Protein AF-0000000066013514 (afdb_homodimer)

Organism: Methanosarcina acetivorans (strain ATCC 35395 / DSM 2834 / JCM 12185 / C2A) (NCBI:txid188937)

Secondary structure (DSSP, 8-state):
--EEEEE-S-TT-HHHHHHHHHHHHTT-EEEEE-GGGEEEEE-SSS-S-SEEEEETTEEGGG-SEEEES-----SHHHHHHHHHHHHHHHHTT-EEES-HHHHHHHH-HHHHHHHHHHTT-----EEEESSHHHHHHHHHHHSEEEEE-TT--TTTT-EEEETTEEEESSSPPPSS-HHHHHHHHHHHHSSEEEEE----SSEEEEEEEETTEEEEEEEEEPPTT--S--GGGT-EEEE-PPPHHHHHHHHHHHHHHT-SEEEEEEE--GGGGS--TT-----TTSS-S-EEEEEESS--SHHHHHHH---HHHHHHHHHHHH-/--EEEEE-S-TT-HHHHHHHHHHHHTT-EEEEE-GGGEEEEE-SSSSS-SEEEEETTEEGGG-SEEEES-----SHHHHHHHHHHHHHHHHTT-EEES-HHHHHHHH-HHHHHHHHHHTT-----EEEESSHHHHHHHHHHHSEEEEE-TT--TTTT-EEEETTEEEESSSPPPSS-HHHHHHHHHHHHSSEEEEE----SSEEEEEEEETTEEEEEEEEEPPTT--S--GGGT-EEEE-PPPHHHHHHHHHHHHHHT-SEEEEEEE--GGGGS---------TTSS-S-EEEEEESS--SHHHHHHH---HHHHHHHHHHHH-

InterPro domains:
  IPR004666 Ribosomal bS6 modification enzyme RimK/Lysine biosynthesis enzyme LysX [TIGR00768] (4-319)
  IPR011761 ATP-grasp fold [PS50975] (113-321)
  IPR013651 ATP-grasp fold, RimK-type [PF08443] (106-271)
  IPR041107 RimK, preATP-grasp domain [PF18030] (3-103)
  IPR053432 Tetrahydromethanopterin:alpha-L-glutamate ligase [NF040720] (3-320)

Structure (mmCIF, N/CA/C/O backbone):
data_AF-0000000066013514-model_v1
#
loop_
_entity.id
_entity.type
_entity.pdbx_description
1 polymer 'Tetrahydromethanopterin:alpha-L-glutamate ligase'
#
loop_
_atom_site.group_PDB
_atom_site.id
_atom_site.type_symbol
_atom_site.label_atom_id
_atom_site.label_alt_id
_atom_site.label_comp_id
_atom_site.label_asym_id
_atom_site.label_entity_id
_atom_site.label_seq_id
_atom_site.pdbx_PDB_ins_code
_atom_site.Cartn_x
_atom_site.Cartn_y
_atom_site.Cartn_z
_atom_site.occupancy
_atom_site.B_iso_or_equiv
_atom_site.auth_seq_id
_atom_site.auth_comp_id
_atom_site.auth_asym_id
_atom_site.auth_atom_id
_atom_site.pdbx_PDB_model_num
ATOM 1 N N . MET A 1 1 ? -24.016 -14.484 20.375 1 89.31 1 MET A N 1
ATOM 2 C CA . MET A 1 1 ? -23.438 -15.109 19.203 1 89.31 1 MET A CA 1
ATOM 3 C C . MET A 1 1 ? -22.406 -14.188 18.547 1 89.31 1 MET A C 1
ATOM 5 O O . MET A 1 1 ? -22.609 -12.977 18.484 1 89.31 1 MET A O 1
ATOM 9 N N . LYS A 1 2 ? -21.312 -14.75 18.062 1 96.69 2 LYS A N 1
ATOM 10 C CA . LYS A 1 2 ? -20.234 -13.953 17.484 1 96.69 2 LYS A CA 1
ATOM 11 C C . LYS A 1 2 ? -20.641 -13.414 16.109 1 96.69 2 LYS A C 1
ATOM 13 O O . LYS A 1 2 ? -21.266 -14.125 15.32 1 96.69 2 LYS A O 1
ATOM 18 N N . LYS A 1 3 ? -20.391 -12.203 15.891 1 98.06 3 LYS A N 1
ATOM 19 C CA . LYS A 1 3 ? -20.734 -11.508 14.656 1 98.06 3 LYS A CA 1
ATOM 20 C C . LYS A 1 3 ? -19.609 -11.602 13.633 1 98.06 3 LYS A C 1
ATOM 22 O O . LYS A 1 3 ? -18.469 -11.203 13.906 1 98.06 3 LYS A O 1
ATOM 27 N N . ILE A 1 4 ? -19.922 -12.102 12.445 1 98.38 4 ILE A N 1
ATOM 28 C CA . ILE A 1 4 ? -18.922 -12.289 11.398 1 98.38 4 ILE A CA 1
ATOM 29 C C . ILE A 1 4 ? -19.312 -11.484 10.164 1 98.38 4 ILE A C 1
ATOM 31 O O . ILE A 1 4 ? -20.391 -11.688 9.594 1 98.38 4 ILE A O 1
ATOM 35 N N . GLY A 1 5 ? -18.453 -10.562 9.812 1 98.31 5 GLY A N 1
ATOM 36 C CA . GLY A 1 5 ? -18.656 -9.867 8.547 1 98.31 5 GLY A CA 1
ATOM 37 C C . GLY A 1 5 ? -18.047 -10.594 7.363 1 98.31 5 GLY A C 1
ATOM 38 O O . GLY A 1 5 ? -16.953 -11.141 7.465 1 98.31 5 GLY A O 1
ATOM 39 N N . ILE A 1 6 ? -18.75 -10.641 6.273 1 98.5 6 ILE A N 1
ATOM 40 C CA . ILE A 1 6 ? -18.25 -11.125 4.996 1 98.5 6 ILE A CA 1
ATOM 41 C C . ILE A 1 6 ? -18.188 -9.969 3.996 1 98.5 6 ILE A C 1
ATOM 43 O O . ILE A 1 6 ? -19.219 -9.492 3.527 1 98.5 6 ILE A O 1
ATOM 47 N N . ALA A 1 7 ? -16.984 -9.523 3.654 1 98.44 7 ALA A N 1
ATOM 48 C CA . ALA A 1 7 ? -16.812 -8.414 2.719 1 98.44 7 ALA A CA 1
ATOM 49 C C . ALA A 1 7 ? -16.922 -8.891 1.274 1 98.44 7 ALA A C 1
ATOM 51 O O . ALA A 1 7 ? -16.109 -9.688 0.812 1 98.44 7 ALA A O 1
ATOM 52 N N . ILE A 1 8 ? -17.891 -8.422 0.606 1 98.06 8 ILE A N 1
ATOM 53 C CA . ILE A 1 8 ? -18.156 -8.844 -0.765 1 98.06 8 ILE A CA 1
ATOM 54 C C . ILE A 1 8 ? -18.984 -7.781 -1.48 1 98.06 8 ILE A C 1
ATOM 56 O O . ILE A 1 8 ? -19.891 -7.176 -0.884 1 98.06 8 ILE A O 1
ATOM 60 N N . THR A 1 9 ? -18.656 -7.551 -2.768 1 96.69 9 THR A N 1
ATOM 61 C CA . THR A 1 9 ? -19.406 -6.559 -3.539 1 96.69 9 THR A CA 1
ATOM 62 C C . THR A 1 9 ? -20.641 -7.18 -4.176 1 96.69 9 THR A C 1
ATOM 64 O O . THR A 1 9 ? -21.688 -6.531 -4.285 1 96.69 9 THR A O 1
ATOM 67 N N . ASP A 1 10 ? -20.516 -8.477 -4.594 1 95.62 10 ASP A N 1
ATOM 68 C CA . ASP A 1 10 ? -21.625 -9.211 -5.195 1 95.62 10 ASP A CA 1
ATOM 69 C C . ASP A 1 10 ? -22.203 -10.227 -4.219 1 95.62 10 ASP A C 1
ATOM 71 O O . ASP A 1 10 ? -21.656 -11.32 -4.047 1 95.62 10 ASP A O 1
ATOM 75 N N . PRO A 1 11 ? -23.312 -9.898 -3.707 1 91.19 11 PRO A N 1
ATOM 76 C CA . PRO A 1 11 ? -23.891 -10.805 -2.705 1 91.19 11 PRO A CA 1
ATOM 77 C C . PRO A 1 11 ? -24.266 -12.172 -3.287 1 91.19 11 PRO A C 1
ATOM 79 O O . PRO A 1 11 ? -24.516 -13.117 -2.539 1 91.19 11 PRO A O 1
ATOM 82 N N . GLU A 1 12 ? -24.281 -12.273 -4.594 1 94.44 12 GLU A N 1
ATOM 83 C CA . GLU A 1 12 ? -24.656 -13.531 -5.234 1 94.44 12 GLU A CA 1
ATOM 84 C C . GLU A 1 12 ? -23.422 -14.391 -5.512 1 94.44 12 GLU A C 1
ATOM 86 O O . GLU A 1 12 ? -23.547 -15.5 -6.035 1 94.44 12 GLU A O 1
ATOM 91 N N . ASP A 1 13 ? -22.344 -13.938 -5.125 1 95.94 13 ASP A N 1
ATOM 92 C CA . ASP A 1 13 ? -21.109 -14.695 -5.27 1 95.94 13 ASP A CA 1
ATOM 93 C C . ASP A 1 13 ? -21.203 -16.047 -4.559 1 95.94 13 ASP A C 1
ATOM 95 O O . ASP A 1 13 ? -21.609 -16.109 -3.395 1 95.94 13 ASP A O 1
ATOM 99 N N . TRP A 1 14 ? -20.859 -17.094 -5.223 1 97.19 14 TRP A N 1
ATOM 100 C CA . TRP A 1 14 ? -21 -18.438 -4.688 1 97.19 14 TRP A CA 1
ATOM 101 C C . TRP A 1 14 ? -20.219 -18.594 -3.387 1 97.19 14 TRP A C 1
ATOM 103 O O . TRP A 1 14 ? -20.719 -19.172 -2.418 1 97.19 14 TRP A O 1
ATOM 113 N N . THR A 1 15 ? -19.016 -18.141 -3.373 1 97.81 15 THR A N 1
ATOM 114 C CA . THR A 1 15 ? -18.156 -18.281 -2.205 1 97.81 15 THR A CA 1
ATOM 115 C C . THR A 1 15 ? -18.719 -17.516 -1.014 1 97.81 15 THR A C 1
ATOM 117 O O . THR A 1 15 ? -18.719 -18.016 0.112 1 97.81 15 THR A O 1
ATOM 120 N N . ALA A 1 16 ? -19.203 -16.297 -1.266 1 97.69 16 ALA A N 1
ATOM 121 C CA . ALA A 1 16 ? -19.812 -15.516 -0.196 1 97.69 16 ALA A CA 1
ATOM 122 C C . ALA A 1 16 ? -21.016 -16.219 0.398 1 97.69 16 ALA A C 1
ATOM 124 O O . ALA A 1 16 ? -21.172 -16.297 1.62 1 97.69 16 ALA A O 1
ATOM 125 N N . ARG A 1 17 ? -21.828 -16.797 -0.454 1 98.06 17 ARG A N 1
ATOM 126 C CA . ARG A 1 17 ? -23 -17.531 0.009 1 98.06 17 ARG A CA 1
ATOM 127 C C . ARG A 1 17 ? -22.594 -18.766 0.805 1 98.06 17 ARG A C 1
ATOM 129 O O . ARG A 1 17 ? -23.219 -19.094 1.814 1 98.06 17 ARG A O 1
ATOM 136 N N . ALA A 1 18 ? -21.562 -19.422 0.293 1 98.62 18 ALA A N 1
ATOM 137 C CA . ALA A 1 18 ? -21.047 -20.594 1.008 1 98.62 18 ALA A CA 1
ATOM 138 C C . ALA A 1 18 ? -20.531 -20.203 2.391 1 98.62 18 ALA A C 1
ATOM 140 O O . ALA A 1 18 ? -20.766 -20.922 3.369 1 98.62 18 ALA A O 1
ATOM 141 N N . LEU A 1 19 ? -19.859 -19.094 2.521 1 98.69 19 LEU A N 1
ATOM 142 C CA . LEU A 1 19 ? -19.344 -18.609 3.797 1 98.69 19 LEU A CA 1
ATOM 143 C C . LEU A 1 19 ? -20.484 -18.281 4.758 1 98.69 19 LEU A C 1
ATOM 145 O O . LEU A 1 19 ? -20.406 -18.594 5.945 1 98.69 19 LEU A O 1
ATOM 149 N N . ILE A 1 20 ? -21.516 -17.641 4.246 1 98.12 20 ILE A N 1
ATOM 150 C CA . ILE A 1 20 ? -22.672 -17.281 5.059 1 98.12 20 ILE A CA 1
ATOM 151 C C . ILE A 1 20 ? -23.328 -18.547 5.625 1 98.12 20 ILE A C 1
ATOM 153 O O . ILE A 1 20 ? -23.578 -18.625 6.828 1 98.12 20 ILE A O 1
ATOM 157 N N . THR A 1 21 ? -23.547 -19.5 4.762 1 98.19 21 THR A N 1
ATOM 158 C CA . THR A 1 21 ? -24.188 -20.75 5.164 1 98.19 21 THR A CA 1
ATOM 159 C C . THR A 1 21 ? -23.328 -21.469 6.207 1 98.19 21 THR A C 1
ATOM 161 O O . THR A 1 21 ? -23.844 -21.891 7.246 1 98.19 21 THR A O 1
ATOM 164 N N . ALA A 1 22 ? -22.062 -21.578 5.898 1 98.5 22 ALA A N 1
ATOM 165 C CA . ALA A 1 22 ? -21.141 -22.25 6.82 1 98.5 22 ALA A CA 1
ATOM 166 C C . ALA A 1 22 ? -21.094 -21.531 8.164 1 98.5 22 ALA A C 1
ATOM 168 O O . ALA A 1 22 ? -21.016 -22.188 9.219 1 98.5 22 ALA A O 1
ATOM 169 N N . ALA A 1 23 ? -21.125 -20.203 8.141 1 98.31 23 ALA A N 1
ATOM 170 C CA . ALA A 1 23 ? -21.094 -19.422 9.375 1 98.31 23 ALA A CA 1
ATOM 171 C C . ALA A 1 23 ? -22.328 -19.719 10.234 1 98.31 23 ALA A C 1
ATOM 173 O O . ALA A 1 23 ? -22.203 -19.953 11.438 1 98.31 23 ALA A O 1
ATOM 174 N N . LYS A 1 24 ? -23.469 -19.766 9.625 1 98.06 24 LYS A N 1
ATOM 175 C CA . LYS A 1 24 ? -24.703 -20.078 10.336 1 98.06 24 LYS A CA 1
ATOM 176 C C . LYS A 1 24 ? -24.641 -21.484 10.938 1 98.06 24 LYS A C 1
ATOM 178 O O . LYS A 1 24 ? -25.016 -21.672 12.094 1 98.06 24 LYS A O 1
ATOM 183 N N . GLU A 1 25 ? -24.156 -22.359 10.188 1 97.69 25 GLU A N 1
ATOM 184 C CA . GLU A 1 25 ? -24.078 -23.75 10.625 1 97.69 25 GLU A CA 1
ATOM 185 C C . GLU A 1 25 ? -23.156 -23.891 11.836 1 97.69 25 GLU A C 1
ATOM 187 O O . GLU A 1 25 ? -23.359 -24.781 12.672 1 97.69 25 GLU A O 1
ATOM 192 N N . LYS A 1 26 ? -22.203 -23.047 11.945 1 96.94 26 LYS A N 1
ATOM 193 C CA . LYS A 1 26 ? -21.25 -23.109 13.047 1 96.94 26 LYS A CA 1
ATOM 194 C C . LYS A 1 26 ? -21.703 -22.25 14.227 1 96.94 26 LYS A C 1
ATOM 196 O O . LYS A 1 26 ? -20.984 -22.109 15.211 1 96.94 26 LYS A O 1
ATOM 201 N N . GLY A 1 27 ? -22.859 -21.562 14.07 1 96.62 27 GLY A N 1
ATOM 202 C CA . GLY A 1 27 ? -23.453 -20.828 15.172 1 96.62 27 GLY A CA 1
ATOM 203 C C . GLY A 1 27 ? -23.047 -19.359 15.203 1 96.62 27 GLY A C 1
ATOM 204 O O . GLY A 1 27 ? -23.219 -18.688 16.203 1 96.62 27 GLY A O 1
ATOM 205 N N . PHE A 1 28 ? -22.469 -18.875 14.125 1 98 28 PHE A N 1
ATOM 206 C CA . PHE A 1 28 ? -22.141 -17.453 14.031 1 98 28 PHE A CA 1
ATOM 207 C C . PHE A 1 28 ? -23.297 -16.656 13.445 1 98 28 PHE A C 1
ATOM 209 O O . PHE A 1 28 ? -24.281 -17.234 12.977 1 98 28 PHE A O 1
ATOM 216 N N . PHE A 1 29 ? -23.25 -15.383 13.562 1 97.56 29 PHE A N 1
ATOM 217 C CA . PHE A 1 29 ? -24.188 -14.453 12.953 1 97.56 29 PHE A CA 1
ATOM 218 C C . PHE A 1 29 ? -23.516 -13.664 11.836 1 97.56 29 PHE A C 1
ATOM 220 O O . PHE A 1 29 ? -22.875 -12.633 12.086 1 97.56 29 PHE A O 1
ATOM 227 N N . PRO A 1 30 ? -23.719 -14.094 10.586 1 97.31 30 PRO A N 1
ATOM 228 C CA . PRO A 1 30 ? -23 -13.461 9.477 1 97.31 30 PRO A CA 1
ATOM 229 C C . PRO A 1 30 ? -23.703 -12.203 8.969 1 97.31 30 PRO A C 1
ATOM 231 O O . PRO A 1 30 ? -24.938 -12.117 9.008 1 97.31 30 PRO A O 1
ATOM 234 N N . PHE A 1 31 ? -22.859 -11.234 8.523 1 95.75 31 PHE A N 1
ATOM 235 C CA . PHE A 1 31 ? -23.281 -10.016 7.84 1 95.75 31 PHE A CA 1
ATOM 236 C C . PHE A 1 31 ? -22.562 -9.875 6.5 1 95.75 31 PHE A C 1
ATOM 238 O O . PHE A 1 31 ? -21.359 -10.117 6.406 1 95.75 31 PHE A O 1
ATOM 245 N N . ILE A 1 32 ? -23.375 -9.586 5.512 1 96.12 32 ILE A N 1
ATOM 246 C CA . ILE A 1 32 ? -22.766 -9.219 4.246 1 96.12 32 ILE A CA 1
ATOM 247 C C . ILE A 1 32 ? -22.375 -7.738 4.277 1 96.12 32 ILE A C 1
ATOM 249 O O . ILE A 1 32 ? -23.188 -6.887 4.621 1 96.12 32 ILE A O 1
ATOM 253 N N . LEU A 1 33 ? -21.188 -7.477 3.904 1 96.88 33 LEU A N 1
ATOM 254 C CA . LEU A 1 33 ? -20.672 -6.109 3.955 1 96.88 33 LEU A CA 1
ATOM 255 C C . LEU A 1 33 ? -20.109 -5.688 2.6 1 96.88 33 LEU A C 1
ATOM 257 O O . LEU A 1 33 ? -19.297 -6.398 2.014 1 96.88 33 LEU A O 1
ATOM 261 N N . ASP A 1 34 ? -20.578 -4.625 2.098 1 97.44 34 ASP A N 1
ATOM 262 C CA . ASP A 1 34 ? -19.969 -3.947 0.964 1 97.44 34 ASP A CA 1
ATOM 263 C C . ASP A 1 34 ? -19.125 -2.76 1.427 1 97.44 34 ASP A C 1
ATOM 265 O O . ASP A 1 34 ? -19.672 -1.722 1.812 1 97.44 34 ASP A O 1
ATOM 269 N N . LEU A 1 35 ? -17.828 -2.904 1.37 1 98 35 LEU A N 1
ATOM 270 C CA . LEU A 1 35 ? -16.953 -1.876 1.913 1 98 35 LEU A CA 1
ATOM 271 C C . LEU A 1 35 ? -16.969 -0.625 1.04 1 98 35 LEU A C 1
ATOM 273 O O . LEU A 1 35 ? -16.484 0.429 1.448 1 98 35 LEU A O 1
ATOM 277 N N . ARG A 1 36 ? -17.641 -0.678 -0.13 1 97.38 36 ARG A N 1
ATOM 278 C CA . ARG A 1 36 ? -17.719 0.479 -1.016 1 97.38 36 ARG A CA 1
ATOM 279 C C . ARG A 1 36 ? -18.688 1.521 -0.461 1 97.38 36 ARG A C 1
ATOM 281 O O . ARG A 1 36 ? -18.703 2.666 -0.917 1 97.38 36 ARG A O 1
ATOM 288 N N . ILE A 1 37 ? -19.422 1.121 0.604 1 96.38 37 ILE A N 1
ATOM 289 C CA . ILE A 1 37 ? -20.328 2.096 1.202 1 96.38 37 ILE A CA 1
ATOM 290 C C . ILE A 1 37 ? -19.844 2.441 2.613 1 96.38 37 ILE A C 1
ATOM 292 O O . ILE A 1 37 ? -20.578 3.086 3.375 1 96.38 37 ILE A O 1
ATOM 296 N N . ALA A 1 38 ? -18.672 2.023 2.969 1 97.81 38 ALA A N 1
ATOM 297 C CA . ALA A 1 38 ? -18.156 2.299 4.301 1 97.81 38 ALA A CA 1
ATOM 298 C C . ALA A 1 38 ? -17.844 3.785 4.477 1 97.81 38 ALA A C 1
ATOM 300 O O . ALA A 1 38 ? -17.453 4.461 3.521 1 97.81 38 ALA A O 1
ATOM 301 N N . GLU A 1 39 ? -18.016 4.266 5.664 1 98 39 GLU A N 1
ATOM 302 C CA . GLU A 1 39 ? -17.703 5.617 6.121 1 98 39 GLU A CA 1
ATOM 303 C C . GLU A 1 39 ? -16.906 5.59 7.422 1 98 39 GLU A C 1
ATOM 305 O O . GLU A 1 39 ? -17.141 4.73 8.273 1 98 39 GLU A O 1
ATOM 310 N N . VAL A 1 40 ? -16.047 6.539 7.527 1 98.62 40 VAL A N 1
ATOM 311 C CA . VAL A 1 40 ? -15.258 6.629 8.75 1 98.62 40 VAL A CA 1
ATOM 312 C C . VAL A 1 40 ? -15.281 8.055 9.281 1 98.62 40 VAL A C 1
ATOM 314 O O . VAL A 1 40 ? -15.156 9.016 8.516 1 98.62 40 VAL A O 1
ATOM 317 N N . SER A 1 41 ? -15.477 8.203 10.516 1 97.44 41 SER A N 1
ATOM 318 C CA . SER A 1 41 ? -15.359 9.484 11.203 1 97.44 41 SER A CA 1
ATOM 319 C C . SER A 1 41 ? -14.211 9.461 12.211 1 97.44 41 SER A C 1
ATOM 321 O O . SER A 1 41 ? -14.016 8.477 12.922 1 97.44 41 SER A O 1
ATOM 323 N N . ILE A 1 42 ? -13.406 10.477 12.203 1 97.25 42 ILE A N 1
ATOM 324 C CA . ILE A 1 42 ? -12.281 10.641 13.117 1 97.25 42 ILE A CA 1
ATOM 325 C C . ILE A 1 42 ? -12.438 11.93 13.906 1 97.25 42 ILE A C 1
ATOM 327 O O . ILE A 1 42 ? -12.617 13.008 13.328 1 97.25 42 ILE A O 1
ATOM 331 N N . SER A 1 43 ? -12.367 11.812 15.203 1 93.44 43 SER A N 1
ATOM 332 C CA . SER A 1 43 ? -12.484 12.977 16.078 1 93.44 43 SER A CA 1
ATOM 333 C C . SER A 1 43 ? -11.547 12.859 17.281 1 93.44 43 SER A C 1
ATOM 335 O O . SER A 1 43 ? -11.422 11.789 17.875 1 93.44 43 SER A O 1
ATOM 337 N N . SER A 1 44 ? -10.883 13.969 17.5 1 85.44 44 SER A N 1
ATOM 338 C CA . SER A 1 44 ? -10.039 14 18.688 1 85.44 44 SER A CA 1
ATOM 339 C C . SER A 1 44 ? -10.742 14.695 19.844 1 85.44 44 SER A C 1
ATOM 341 O O . SER A 1 44 ? -10.18 14.812 20.938 1 85.44 44 SER A O 1
ATOM 343 N N . LYS A 1 45 ? -11.812 15.5 19.703 1 73.81 45 LYS A N 1
ATOM 344 C CA . LYS A 1 45 ? -12.523 16.281 20.719 1 73.81 45 LYS A CA 1
ATOM 345 C C . LYS A 1 45 ? -13.328 15.367 21.641 1 73.81 45 LYS A C 1
ATOM 347 O O . LYS A 1 45 ? -13.555 15.711 22.797 1 73.81 45 LYS A O 1
ATOM 352 N N . THR A 1 46 ? -13.977 14.617 20.906 1 61.53 46 THR A N 1
ATOM 353 C CA . THR A 1 46 ? -15.047 13.938 21.625 1 61.53 46 THR A CA 1
ATOM 354 C C . THR A 1 46 ? -14.492 12.742 22.406 1 61.53 46 THR A C 1
ATOM 356 O O . THR A 1 46 ? -13.32 12.391 22.266 1 61.53 46 THR A O 1
ATOM 359 N N . SER A 1 47 ? -15.406 11.57 22.359 1 60.75 47 SER A N 1
ATOM 360 C CA . SER A 1 47 ? -15.766 10.32 23.016 1 60.75 47 SER A CA 1
ATOM 361 C C . SER A 1 47 ? -14.867 9.172 22.562 1 60.75 47 SER A C 1
ATOM 363 O O . SER A 1 47 ? -14.188 9.273 21.547 1 60.75 47 SER A O 1
ATOM 365 N N . GLU A 1 48 ? -14.422 8.367 23.391 1 67.62 48 GLU A N 1
ATOM 366 C CA . GLU A 1 48 ? -14.016 6.984 23.141 1 67.62 48 GLU A CA 1
ATOM 367 C C . GLU A 1 48 ? -15.141 6.191 22.484 1 67.62 48 GLU A C 1
ATOM 369 O O . GLU A 1 48 ? -16.25 6.105 23.016 1 67.62 48 GLU A O 1
ATOM 374 N N . PRO A 1 49 ? -14.891 5.844 21.094 1 80.5 49 PRO A N 1
ATOM 375 C CA . PRO A 1 49 ? -13.578 5.785 20.438 1 80.5 49 PRO A CA 1
ATOM 376 C C . PRO A 1 49 ? -13.312 6.98 19.516 1 80.5 49 PRO A C 1
ATOM 378 O O . PRO A 1 49 ? -14.258 7.617 19.047 1 80.5 49 PRO A O 1
ATOM 381 N N . ALA A 1 50 ? -12.094 7.305 19.188 1 89.5 50 ALA A N 1
ATOM 382 C CA . ALA A 1 50 ? -11.648 8.414 18.359 1 89.5 50 ALA A CA 1
ATOM 383 C C . ALA A 1 50 ? -12.07 8.211 16.906 1 89.5 50 ALA A C 1
ATOM 385 O O . ALA A 1 50 ? -12.156 9.172 16.141 1 89.5 50 ALA A O 1
ATOM 386 N N . THR A 1 51 ? -12.359 6.93 16.578 1 94.69 51 THR A N 1
ATOM 387 C CA . THR A 1 51 ? -12.703 6.605 15.195 1 94.69 51 THR A CA 1
ATOM 388 C C . THR A 1 51 ? -13.93 5.695 15.141 1 94.69 51 THR A C 1
ATOM 390 O O . THR A 1 51 ? -14.023 4.734 15.906 1 94.69 51 THR A O 1
ATOM 393 N N . LEU A 1 52 ? -14.852 6.043 14.297 1 96.06 52 LEU A N 1
ATOM 394 C CA . LEU A 1 52 ? -16.031 5.227 14.062 1 96.06 52 LEU A CA 1
ATOM 395 C C . LEU A 1 52 ? -16.047 4.703 12.633 1 96.06 52 LEU A C 1
ATOM 397 O O . LEU A 1 52 ? -15.953 5.48 11.68 1 96.06 52 LEU A O 1
ATOM 401 N N . PHE A 1 53 ? -16.172 3.391 12.516 1 97.88 53 PHE A N 1
ATOM 402 C CA . PHE A 1 53 ? -16.266 2.715 11.227 1 97.88 53 PHE A CA 1
ATOM 403 C C . PHE A 1 53 ? -17.672 2.182 11 1 97.88 53 PHE A C 1
ATOM 405 O O . PHE A 1 53 ? -18.172 1.376 11.781 1 97.88 53 PHE A O 1
ATOM 412 N N . LYS A 1 54 ? -18.234 2.605 9.859 1 97.31 54 LYS A N 1
ATOM 413 C CA . LYS A 1 54 ? -19.578 2.123 9.57 1 97.31 54 LYS A CA 1
ATOM 414 C C . LYS A 1 54 ? -19.688 1.656 8.117 1 97.31 54 LYS A C 1
ATOM 416 O O . LYS A 1 54 ? -19.047 2.217 7.23 1 97.31 54 LYS A O 1
ATOM 421 N N . ALA A 1 55 ? -20.422 0.673 7.867 1 96.25 55 ALA A N 1
ATOM 422 C CA . ALA A 1 55 ? -20.953 0.276 6.566 1 96.25 55 ALA A CA 1
ATOM 423 C C . ALA A 1 55 ? -22.469 0.114 6.625 1 96.25 55 ALA A C 1
ATOM 425 O O . ALA A 1 55 ? -22.984 -0.881 7.148 1 96.25 55 ALA A O 1
ATOM 426 N N . GLY A 1 56 ? -23.109 1.083 6.074 1 91.75 56 GLY A N 1
ATOM 427 C CA . GLY A 1 56 ? -24.547 1.132 6.348 1 91.75 56 GLY A CA 1
ATOM 428 C C . GLY A 1 56 ? -24.859 1.312 7.816 1 91.75 56 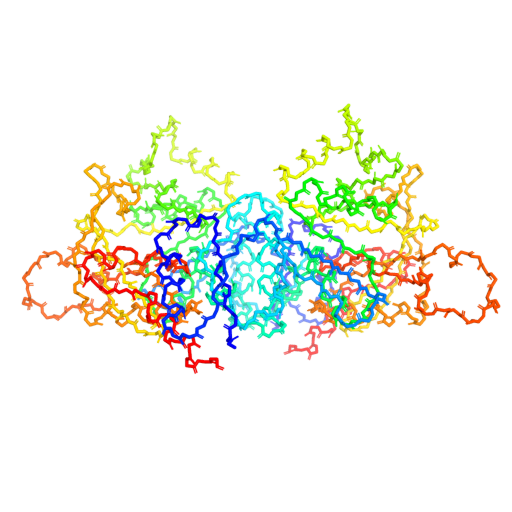GLY A C 1
ATOM 429 O O . GLY A 1 56 ? -24.375 2.244 8.461 1 91.75 56 GLY A O 1
ATOM 430 N N . GLU A 1 57 ? -25.609 0.381 8.336 1 91.44 57 GLU A N 1
ATOM 431 C CA . GLU A 1 57 ? -26.031 0.481 9.727 1 91.44 57 GLU A CA 1
ATOM 432 C C . GLU A 1 57 ? -25.125 -0.322 10.641 1 91.44 57 GLU A C 1
ATOM 434 O O . GLU A 1 57 ? -25.281 -0.3 11.867 1 91.44 57 GLU A O 1
ATOM 439 N N . ILE A 1 58 ? -24.156 -0.913 10.086 1 94.56 58 ILE A N 1
ATOM 440 C CA . ILE A 1 58 ? -23.312 -1.812 10.867 1 94.56 58 ILE A CA 1
ATOM 441 C C . ILE A 1 58 ? -22.062 -1.063 11.344 1 94.56 58 ILE A C 1
ATOM 443 O O . ILE A 1 58 ? -21.375 -0.428 10.555 1 94.56 58 ILE A O 1
ATOM 447 N N . LEU A 1 59 ? -21.875 -1.092 12.633 1 96.81 59 LEU A N 1
ATOM 448 C CA . LEU A 1 59 ? -20.594 -0.654 13.188 1 96.81 59 LEU A CA 1
ATOM 449 C C . LEU A 1 59 ? -19.531 -1.734 13.031 1 96.81 59 LEU A C 1
ATOM 451 O O . LEU A 1 59 ? -19.594 -2.775 13.688 1 96.81 59 LEU A O 1
ATOM 455 N N . LEU A 1 60 ? -18.562 -1.491 12.281 1 98.06 60 LEU A N 1
ATOM 456 C CA . LEU A 1 60 ? -17.609 -2.525 11.883 1 98.06 60 LEU A CA 1
ATOM 457 C C . LEU A 1 60 ? -16.75 -2.949 13.062 1 98.06 60 LEU A C 1
ATOM 459 O O . LEU A 1 60 ? -16.297 -4.094 13.125 1 98.06 60 LEU A O 1
ATOM 463 N N . SER A 1 61 ? -16.562 -2.037 14.008 1 96.69 61 SER A N 1
ATOM 464 C CA . SER A 1 61 ? -15.742 -2.338 15.18 1 96.69 61 SER A CA 1
ATOM 465 C C . SER A 1 61 ? -16.438 -3.334 16.094 1 96.69 61 SER A C 1
ATOM 467 O O . SER A 1 61 ? -15.82 -3.885 17.016 1 96.69 61 SER A O 1
ATOM 469 N N . ASP A 1 62 ? -17.75 -3.604 15.875 1 96.19 62 ASP A N 1
ATOM 470 C CA . ASP A 1 62 ? -18.516 -4.527 16.703 1 96.19 62 ASP A CA 1
ATOM 471 C C . ASP A 1 62 ? -18.359 -5.965 16.219 1 96.19 62 ASP A C 1
ATOM 473 O O . ASP A 1 62 ? -18.797 -6.902 16.875 1 96.19 62 ASP A O 1
ATOM 477 N N . LEU A 1 63 ? -17.734 -6.156 15.125 1 98.06 63 LEU A N 1
ATOM 478 C CA . LEU A 1 63 ? -17.547 -7.496 14.57 1 98.06 63 LEU A CA 1
ATOM 479 C C . LEU A 1 63 ? -16.484 -8.258 15.344 1 98.06 63 LEU A C 1
ATOM 481 O O . LEU A 1 63 ? -15.484 -7.676 15.773 1 98.06 63 LEU A O 1
ATOM 485 N N . ASP A 1 64 ? -16.766 -9.539 15.469 1 98.44 64 ASP A N 1
ATOM 486 C CA . ASP A 1 64 ? -15.734 -10.414 16.031 1 98.44 64 ASP A CA 1
ATOM 487 C C . ASP A 1 64 ? -14.688 -10.789 14.984 1 98.44 64 ASP A C 1
ATOM 489 O O . ASP A 1 64 ? -13.508 -10.945 15.305 1 98.44 64 ASP A O 1
ATOM 493 N N . ALA A 1 65 ? -15.148 -10.914 13.758 1 98.75 65 ALA A N 1
ATOM 494 C CA . ALA A 1 65 ? -14.258 -11.234 12.648 1 98.75 65 ALA A CA 1
ATOM 495 C C . ALA A 1 65 ? -14.82 -10.719 11.328 1 98.75 65 ALA A C 1
ATOM 497 O O . ALA A 1 65 ? -16.016 -10.461 11.211 1 98.75 65 ALA A O 1
ATOM 498 N N . LEU A 1 66 ? -13.961 -10.547 10.445 1 98.75 66 LEU A N 1
ATOM 499 C CA . LEU A 1 66 ? -14.281 -10.125 9.086 1 98.75 66 LEU A CA 1
ATOM 500 C C . LEU A 1 66 ? -13.547 -10.984 8.062 1 98.75 66 LEU A C 1
ATOM 502 O O . LEU A 1 66 ? -12.312 -11 8.031 1 98.75 66 LEU A O 1
ATOM 506 N N . ILE A 1 67 ? -14.227 -11.75 7.27 1 98.81 67 ILE A N 1
ATOM 507 C CA . ILE A 1 67 ? -13.656 -12.531 6.18 1 98.81 67 ILE A CA 1
ATOM 508 C C . ILE A 1 67 ? -13.703 -11.734 4.883 1 98.81 67 ILE A C 1
ATOM 510 O O . ILE A 1 67 ? -14.781 -11.297 4.457 1 98.81 67 ILE A O 1
ATOM 514 N N . VAL A 1 68 ? -12.602 -11.555 4.238 1 98.81 68 VAL A N 1
ATOM 515 C CA . VAL A 1 68 ? -12.523 -10.703 3.061 1 98.81 68 VAL A CA 1
ATOM 516 C C . VAL A 1 68 ? -12.609 -11.555 1.795 1 98.81 68 VAL A C 1
ATOM 518 O O . VAL A 1 68 ? -11.734 -12.391 1.542 1 98.81 68 VAL A O 1
ATOM 521 N N . ARG A 1 69 ? -13.586 -11.344 1.032 1 98.06 69 ARG A N 1
ATOM 522 C CA . ARG A 1 69 ? -13.789 -12 -0.257 1 98.06 69 ARG A CA 1
ATOM 523 C C . ARG A 1 69 ? -13.492 -11.039 -1.407 1 98.06 69 ARG A C 1
ATOM 525 O O . ARG A 1 69 ? -12.914 -11.438 -2.42 1 98.06 69 ARG A O 1
ATOM 532 N N . ASP A 1 70 ? -13.898 -9.875 -1.248 1 96.38 70 ASP A N 1
ATOM 533 C CA . ASP A 1 70 ? -13.766 -8.844 -2.27 1 96.38 70 ASP A CA 1
ATOM 534 C C . ASP A 1 70 ? -13.992 -7.449 -1.68 1 96.38 70 ASP A C 1
ATOM 536 O O . ASP A 1 70 ? -15.047 -7.184 -1.098 1 96.38 70 ASP A O 1
ATOM 540 N N . VAL A 1 71 ? -13.016 -6.547 -1.901 1 95.5 71 VAL A N 1
ATOM 541 C CA . VAL A 1 71 ? -13.164 -5.219 -1.312 1 95.5 71 VAL A CA 1
ATOM 542 C C . VAL A 1 71 ? -13.625 -4.23 -2.379 1 95.5 71 VAL A C 1
ATOM 544 O O . VAL A 1 71 ? -13.852 -3.055 -2.086 1 95.5 71 VAL A O 1
ATOM 547 N N . GLY A 1 72 ? -13.695 -4.715 -3.572 1 94.5 72 GLY A N 1
ATOM 548 C CA . GLY A 1 72 ? -14.172 -3.885 -4.664 1 94.5 72 GLY A CA 1
ATOM 549 C C . GLY A 1 72 ? -13.055 -3.229 -5.449 1 94.5 72 GLY A C 1
ATOM 550 O O . GLY A 1 72 ? -12.047 -2.811 -4.879 1 94.5 72 GLY A O 1
ATOM 551 N N . ALA A 1 73 ? -13.242 -3.072 -6.793 1 91.19 73 ALA A N 1
ATOM 552 C CA . ALA A 1 73 ? -12.328 -2.34 -7.668 1 91.19 73 ALA A CA 1
ATOM 553 C C . ALA A 1 73 ? -12.633 -0.843 -7.641 1 91.19 73 ALA A C 1
ATOM 555 O O . ALA A 1 73 ? -13.492 -0.39 -6.883 1 91.19 73 ALA A O 1
ATOM 556 N N . GLY A 1 74 ? -11.828 -0.053 -8.375 1 92.44 74 GLY A N 1
ATOM 557 C CA . GLY A 1 74 ? -12.055 1.382 -8.461 1 92.44 74 GLY A CA 1
ATOM 558 C C . GLY A 1 74 ? -10.773 2.189 -8.461 1 92.44 74 GLY A C 1
ATOM 559 O O . GLY A 1 74 ? -9.68 1.633 -8.617 1 92.44 74 GLY A O 1
ATOM 560 N N . ALA A 1 75 ? -11.031 3.49 -8.281 1 94.31 75 ALA A N 1
ATOM 561 C CA . ALA A 1 75 ? -9.883 4.398 -8.258 1 94.31 75 ALA A CA 1
ATOM 562 C C . ALA A 1 75 ? -8.984 4.121 -7.059 1 94.31 75 ALA A C 1
ATOM 564 O O . ALA A 1 75 ? -9.438 3.574 -6.047 1 94.31 75 ALA A O 1
ATOM 565 N N . PHE A 1 76 ? -7.84 4.457 -7.164 1 93.81 76 PHE A N 1
ATOM 566 C CA . PHE A 1 76 ? -6.77 4.066 -6.25 1 93.81 76 PHE A CA 1
ATOM 567 C C . PHE A 1 76 ? -7.105 4.477 -4.82 1 93.81 76 PHE A C 1
ATOM 569 O O . PHE A 1 76 ? -7.016 3.664 -3.9 1 93.81 76 PHE A O 1
ATOM 576 N N . GLU A 1 77 ? -7.508 5.695 -4.574 1 97.06 77 GLU A N 1
ATOM 577 C CA . GLU A 1 77 ? -7.734 6.164 -3.209 1 97.06 77 GLU A CA 1
ATOM 578 C C . GLU A 1 77 ? -8.891 5.418 -2.555 1 97.06 77 GLU A C 1
ATOM 580 O O . GLU A 1 77 ? -8.875 5.176 -1.347 1 97.06 77 GLU A O 1
ATOM 585 N N . GLY A 1 78 ? -9.906 5.09 -3.381 1 97.75 78 GLY A N 1
ATOM 586 C CA . GLY A 1 78 ? -11 4.305 -2.844 1 97.75 78 GLY A CA 1
ATOM 587 C C . GLY A 1 78 ? -10.57 2.932 -2.361 1 97.75 78 GLY A C 1
ATOM 588 O O . GLY A 1 78 ? -10.93 2.516 -1.258 1 97.75 78 GLY A O 1
ATOM 589 N N . VAL A 1 79 ? -9.812 2.258 -3.203 1 97.12 79 VAL A N 1
ATOM 590 C CA . VAL A 1 79 ? -9.328 0.929 -2.846 1 97.12 79 VAL A CA 1
ATOM 591 C C . VAL A 1 79 ? -8.406 1.024 -1.634 1 97.12 79 VAL A C 1
ATOM 593 O O . VAL A 1 79 ? -8.531 0.244 -0.687 1 97.12 79 VAL A O 1
ATOM 596 N N . SER A 1 80 ? -7.496 2.004 -1.68 1 97.44 80 SER A N 1
ATOM 597 C CA . SER A 1 80 ? -6.598 2.225 -0.553 1 97.44 80 SER A CA 1
ATOM 598 C C . SER A 1 80 ? -7.371 2.453 0.74 1 97.44 80 SER A C 1
ATOM 600 O O . SER A 1 80 ? -7.023 1.9 1.785 1 97.44 80 SER A O 1
ATOM 602 N N . PHE A 1 81 ? -8.406 3.215 0.655 1 98.56 81 PHE A N 1
ATOM 603 C CA . PHE A 1 81 ? -9.234 3.545 1.808 1 98.56 81 PHE A CA 1
ATOM 604 C C . PHE A 1 81 ? -9.859 2.287 2.4 1 98.56 81 PHE A C 1
ATOM 606 O O . PHE A 1 81 ? -9.836 2.092 3.619 1 98.56 81 PHE A O 1
ATOM 613 N N . ARG A 1 82 ? -10.352 1.434 1.661 1 98.62 82 ARG A N 1
ATOM 614 C CA . ARG A 1 82 ? -10.992 0.215 2.143 1 98.62 82 ARG A CA 1
ATOM 615 C C . ARG A 1 82 ? -9.977 -0.721 2.787 1 98.62 82 ARG A C 1
ATOM 617 O O . ARG A 1 82 ? -10.273 -1.386 3.781 1 98.62 82 ARG A O 1
ATOM 624 N N . PHE A 1 83 ? -8.766 -0.763 2.254 1 98.31 83 PHE A N 1
ATOM 625 C CA . PHE A 1 83 ? -7.715 -1.547 2.891 1 98.31 83 PHE A CA 1
ATOM 626 C C . PHE A 1 83 ? -7.273 -0.899 4.199 1 98.31 83 PHE A C 1
ATOM 628 O O . PHE A 1 83 ? -6.914 -1.594 5.148 1 98.31 83 PHE A O 1
ATOM 635 N N . ASP A 1 84 ? -7.25 0.438 4.219 1 98.62 84 ASP A N 1
ATOM 636 C CA . ASP A 1 84 ? -6.953 1.123 5.473 1 98.62 84 ASP A CA 1
ATOM 637 C C . ASP A 1 84 ? -7.965 0.756 6.555 1 98.62 84 ASP A C 1
ATOM 639 O O . ASP A 1 84 ? -7.59 0.496 7.699 1 98.62 84 ASP A O 1
ATOM 643 N N . ILE A 1 85 ? -9.242 0.714 6.195 1 98.69 85 ILE A N 1
ATOM 644 C CA . ILE A 1 85 ? -10.289 0.331 7.137 1 98.69 85 ILE A CA 1
ATOM 645 C C . ILE A 1 85 ? -9.992 -1.053 7.707 1 98.69 85 ILE A C 1
ATOM 647 O O . ILE A 1 85 ? -10.047 -1.256 8.922 1 98.69 85 ILE A O 1
ATOM 651 N N . LEU A 1 86 ? -9.633 -1.991 6.816 1 98.75 86 LEU A N 1
ATOM 652 C CA . LEU A 1 86 ? -9.328 -3.348 7.258 1 98.75 86 LEU A CA 1
ATOM 653 C C . LEU A 1 86 ? -8.156 -3.352 8.234 1 98.75 86 LEU A C 1
ATOM 655 O O . LEU A 1 86 ? -8.211 -4.008 9.273 1 98.75 86 LEU A O 1
ATOM 659 N N . ARG A 1 87 ? -7.117 -2.633 7.883 1 98.44 87 ARG A N 1
ATOM 660 C CA . ARG A 1 87 ? -5.93 -2.551 8.727 1 98.44 87 ARG A CA 1
ATOM 661 C C . ARG A 1 87 ? -6.266 -1.955 10.086 1 98.44 87 ARG A C 1
ATOM 663 O O . ARG A 1 87 ? -5.773 -2.424 11.117 1 98.44 87 ARG A O 1
ATOM 670 N N . GLU A 1 88 ? -7.051 -0.978 10.062 1 98.56 88 GLU A N 1
ATOM 671 C CA . GLU A 1 88 ? -7.406 -0.262 11.281 1 98.56 88 GLU A CA 1
ATOM 672 C C . GLU A 1 88 ? -8.344 -1.093 12.156 1 98.56 88 GLU A C 1
ATOM 674 O O . GLU A 1 88 ? -8.227 -1.084 13.383 1 98.56 88 GLU A O 1
ATOM 679 N N . LEU A 1 89 ? -9.266 -1.839 11.555 1 98.5 89 LEU A N 1
ATOM 680 C CA . LEU A 1 89 ? -10.109 -2.768 12.305 1 98.5 89 LEU A CA 1
ATOM 681 C C . LEU A 1 89 ? -9.266 -3.865 12.945 1 98.5 89 LEU A C 1
ATOM 683 O O . LEU A 1 89 ? -9.484 -4.215 14.109 1 98.5 89 LEU A O 1
ATOM 687 N N . GLU A 1 90 ? -8.344 -4.383 12.18 1 98.44 90 GLU A N 1
ATOM 688 C CA . GLU A 1 90 ? -7.438 -5.395 12.719 1 98.44 90 GLU A CA 1
ATOM 689 C C . GLU A 1 90 ? -6.664 -4.855 13.914 1 98.44 90 GLU A C 1
ATOM 691 O O . GLU A 1 90 ? -6.555 -5.527 14.945 1 98.44 90 GLU A O 1
ATOM 696 N N . ALA A 1 91 ? -6.133 -3.674 13.789 1 97.38 91 ALA A N 1
ATOM 697 C CA . ALA A 1 91 ? -5.402 -3.031 14.875 1 97.38 91 ALA A CA 1
ATOM 698 C C . ALA A 1 91 ? -6.305 -2.83 16.094 1 97.38 91 ALA A C 1
ATOM 700 O O . ALA A 1 91 ? -5.828 -2.816 17.234 1 97.38 91 ALA A O 1
ATOM 701 N N . GLY A 1 92 ? -7.598 -2.662 15.844 1 96.81 92 GLY A N 1
ATOM 702 C CA . GLY A 1 92 ? -8.562 -2.453 16.906 1 96.81 92 GLY A CA 1
ATOM 703 C C . GLY A 1 92 ? -9.055 -3.748 17.531 1 96.81 92 GLY A C 1
ATOM 704 O O . GLY A 1 92 ? -9.867 -3.727 18.453 1 96.81 92 GLY A O 1
ATOM 705 N N . GLY A 1 93 ? -8.641 -4.895 17 1 97.19 93 GLY A N 1
ATOM 706 C CA . GLY A 1 93 ? -8.953 -6.152 17.656 1 97.19 93 GLY A CA 1
ATOM 707 C C . GLY A 1 93 ? -9.875 -7.039 16.859 1 97.19 93 GLY A C 1
ATOM 708 O O . GLY A 1 93 ? -10.133 -8.188 17.234 1 97.19 93 GLY A O 1
ATOM 709 N N . VAL A 1 94 ? -10.406 -6.559 15.734 1 98.25 94 VAL A N 1
ATOM 710 C CA . VAL A 1 94 ? -11.227 -7.398 14.867 1 98.25 94 VAL A CA 1
ATOM 711 C C . VAL A 1 94 ? -10.344 -8.398 14.133 1 98.25 94 VAL A C 1
ATOM 713 O O . VAL A 1 94 ? -9.312 -8.031 13.562 1 98.25 94 VAL A O 1
ATOM 716 N N . THR A 1 95 ? -10.711 -9.664 14.156 1 98.5 95 THR A N 1
ATOM 717 C CA . THR A 1 95 ? -9.984 -10.648 13.359 1 98.5 95 THR A CA 1
ATOM 718 C C . THR A 1 95 ? -10.312 -10.484 11.875 1 98.5 95 THR A C 1
ATOM 720 O O . THR A 1 95 ? -11.461 -10.648 11.469 1 98.5 95 THR A O 1
ATOM 723 N N . VAL A 1 96 ? -9.359 -10.148 11.125 1 98.81 96 VAL A N 1
ATOM 724 C CA . VAL A 1 96 ? -9.555 -9.992 9.688 1 98.81 96 VAL A CA 1
ATOM 725 C C . VAL A 1 96 ? -8.891 -11.148 8.945 1 98.81 96 VAL A C 1
ATOM 727 O O . VAL A 1 96 ? -7.699 -11.406 9.117 1 98.81 96 VAL A O 1
ATOM 730 N N . MET A 1 97 ? -9.648 -11.867 8.086 1 98.62 97 MET A N 1
ATOM 731 C CA . MET A 1 97 ? -9.172 -13.078 7.43 1 98.62 97 MET A CA 1
ATOM 732 C C . MET A 1 97 ? -9.516 -13.07 5.945 1 98.62 97 MET A C 1
ATOM 734 O O . MET A 1 97 ? -10.695 -13.117 5.578 1 98.62 97 MET A O 1
ATOM 738 N N . ASN A 1 98 ? -8.477 -13.102 5.168 1 98.69 98 ASN A N 1
ATOM 739 C CA . ASN A 1 98 ? -7.047 -12.914 5.395 1 98.69 98 ASN A CA 1
ATOM 740 C C . ASN A 1 98 ? -6.727 -11.5 5.848 1 98.69 98 ASN A C 1
ATOM 742 O O . ASN A 1 98 ? -7.512 -10.57 5.609 1 98.69 98 ASN A O 1
ATOM 746 N N . SER A 1 99 ? -5.652 -11.367 6.527 1 98.5 99 SER A N 1
ATOM 747 C CA . SER A 1 99 ? -5.207 -10.031 6.926 1 98.5 99 SER A CA 1
ATOM 748 C C . SER A 1 99 ? -4.98 -9.141 5.711 1 98.5 99 SER A C 1
ATOM 750 O O . SER A 1 99 ? -4.684 -9.625 4.621 1 98.5 99 SER A O 1
ATOM 752 N N . PRO A 1 100 ? -5.191 -7.809 5.898 1 98.12 100 PRO A N 1
ATOM 753 C CA . PRO A 1 100 ? -4.902 -6.898 4.789 1 98.12 100 PRO A CA 1
ATOM 754 C C . PRO A 1 100 ? -3.48 -7.051 4.254 1 98.12 100 PRO A C 1
ATOM 756 O O . PRO A 1 100 ? -3.26 -6.969 3.043 1 98.12 100 PRO A O 1
ATOM 759 N N . GLU A 1 101 ? -2.531 -7.305 5.09 1 97.81 101 GLU A N 1
ATOM 760 C CA . GLU A 1 101 ? -1.15 -7.52 4.668 1 97.81 101 GLU A CA 1
ATOM 761 C C . GLU A 1 101 ? -1.028 -8.758 3.783 1 97.81 101 GLU A C 1
ATOM 763 O O . GLU A 1 101 ? -0.384 -8.711 2.732 1 97.81 101 GLU A O 1
ATOM 768 N N . ALA A 1 102 ? -1.661 -9.828 4.188 1 98.62 102 ALA A N 1
ATOM 769 C CA . ALA A 1 102 ? -1.614 -11.062 3.412 1 98.62 102 ALA A CA 1
ATOM 770 C C . ALA A 1 102 ? -2.244 -10.867 2.035 1 98.62 102 ALA A C 1
ATOM 772 O O . ALA A 1 102 ? -1.718 -11.352 1.032 1 98.62 102 ALA A O 1
ATOM 773 N N . ILE A 1 103 ? -3.363 -10.18 2.045 1 98.5 103 ILE A N 1
ATOM 774 C CA . ILE A 1 103 ? -4.059 -9.938 0.784 1 98.5 103 ILE A CA 1
ATOM 775 C C . ILE A 1 103 ? -3.182 -9.086 -0.129 1 98.5 103 ILE A C 1
ATOM 777 O O . ILE A 1 103 ? -3.07 -9.359 -1.326 1 98.5 103 ILE A O 1
ATOM 781 N N . GLN A 1 104 ? -2.547 -8.109 0.422 1 97.5 104 GLN A N 1
ATOM 782 C CA . GLN A 1 104 ? -1.666 -7.246 -0.354 1 97.5 104 GLN A CA 1
ATOM 783 C C . GLN A 1 104 ? -0.449 -8.016 -0.863 1 97.5 104 GLN A C 1
ATOM 785 O O . GLN A 1 104 ? -0.043 -7.848 -2.016 1 97.5 104 GLN A O 1
ATOM 790 N N . ASN A 1 105 ? 0.128 -8.805 -0.013 1 98.38 105 ASN A N 1
ATOM 791 C CA . ASN A 1 105 ? 1.251 -9.641 -0.432 1 98.38 105 ASN A CA 1
ATOM 792 C C . ASN A 1 105 ? 0.872 -10.547 -1.6 1 98.38 105 ASN A C 1
ATOM 794 O O . ASN A 1 105 ? 1.626 -10.664 -2.566 1 98.38 105 ASN A O 1
ATOM 798 N N . ALA A 1 106 ? -0.294 -11.102 -1.506 1 98.38 106 ALA A N 1
ATOM 799 C CA . ALA A 1 106 ? -0.757 -12.023 -2.543 1 98.38 106 ALA A CA 1
ATOM 800 C C . ALA A 1 106 ? -1.067 -11.273 -3.838 1 98.38 106 ALA A C 1
ATOM 802 O O . ALA A 1 106 ? -0.77 -11.766 -4.93 1 98.38 106 ALA A O 1
ATOM 803 N N . ALA A 1 107 ? -1.624 -10.094 -3.713 1 97 107 ALA A N 1
ATOM 804 C CA . ALA A 1 107 ? -2.045 -9.32 -4.875 1 97 107 ALA A CA 1
ATOM 805 C C . ALA A 1 107 ? -0.839 -8.805 -5.656 1 97 107 ALA A C 1
ATOM 807 O O . ALA A 1 107 ? -0.922 -8.586 -6.867 1 97 107 ALA A O 1
ATOM 808 N N . ASN A 1 108 ? 0.243 -8.594 -5.027 1 98.25 108 ASN A N 1
ATOM 809 C CA . ASN A 1 108 ? 1.489 -8.102 -5.602 1 98.25 108 ASN A CA 1
ATOM 810 C C . ASN A 1 108 ? 2.369 -9.242 -6.098 1 98.25 108 ASN A C 1
ATOM 812 O O . ASN A 1 108 ? 3.172 -9.789 -5.34 1 98.25 108 ASN A O 1
ATOM 816 N N . LYS A 1 109 ? 2.254 -9.547 -7.43 1 98.19 109 LYS A N 1
ATOM 817 C CA . LYS A 1 109 ? 2.912 -10.719 -7.996 1 98.19 109 LYS A CA 1
ATOM 818 C C . LYS A 1 109 ? 4.426 -10.633 -7.828 1 98.19 109 LYS A C 1
ATOM 820 O O . LYS A 1 109 ? 5.086 -11.641 -7.562 1 98.19 109 LYS A O 1
ATOM 825 N N . TYR A 1 110 ? 4.965 -9.469 -7.941 1 98.44 110 TYR A N 1
ATOM 826 C CA . TYR A 1 110 ? 6.402 -9.297 -7.762 1 98.44 110 TYR A CA 1
ATOM 827 C C . TYR A 1 110 ? 6.812 -9.609 -6.328 1 98.44 110 TYR A C 1
ATOM 829 O O . TYR A 1 110 ? 7.707 -10.43 -6.094 1 98.44 110 TYR A O 1
ATOM 837 N N . HIS A 1 111 ? 6.156 -8.984 -5.406 1 98.69 111 HIS A N 1
ATOM 838 C CA . HIS A 1 111 ? 6.527 -9.172 -4.008 1 98.69 111 HIS A CA 1
ATOM 839 C C . HIS A 1 111 ? 6.27 -10.602 -3.553 1 98.69 111 HIS A C 1
ATOM 841 O O . HIS A 1 111 ? 7.039 -11.156 -2.766 1 98.69 111 HIS A O 1
ATOM 847 N N . ALA A 1 112 ? 5.184 -11.18 -4.039 1 98.62 112 ALA A N 1
ATOM 848 C CA . ALA A 1 112 ? 4.918 -12.586 -3.732 1 98.62 112 ALA A CA 1
ATOM 849 C C . ALA A 1 112 ? 6.062 -13.477 -4.207 1 98.62 112 ALA A C 1
ATOM 851 O O . ALA A 1 112 ? 6.492 -14.383 -3.49 1 98.62 112 ALA A O 1
ATOM 852 N N . SER A 1 113 ? 6.547 -13.234 -5.449 1 98.19 113 SER A N 1
ATOM 853 C CA . SER A 1 113 ? 7.684 -14 -5.953 1 98.19 113 SER A CA 1
ATOM 854 C C . SER A 1 113 ? 8.891 -13.875 -5.027 1 98.19 113 SER A C 1
ATOM 856 O O . SER A 1 113 ? 9.586 -14.859 -4.77 1 98.19 113 SER A O 1
ATOM 858 N N . TYR A 1 114 ? 9.117 -12.68 -4.531 1 98.12 114 TYR A N 1
ATOM 859 C CA . TYR A 1 114 ? 10.195 -12.438 -3.578 1 98.12 114 TYR A CA 1
ATOM 860 C C . TYR A 1 114 ? 10 -13.266 -2.311 1 98.12 114 TYR A C 1
ATOM 862 O O . TYR A 1 114 ? 10.914 -13.953 -1.859 1 98.12 114 TYR A O 1
ATOM 870 N N . LEU A 1 115 ? 8.82 -13.219 -1.717 1 98.44 115 LEU A N 1
ATOM 871 C CA . LEU A 1 115 ? 8.531 -13.93 -0.477 1 98.44 115 LEU A CA 1
ATOM 872 C C . LEU A 1 115 ? 8.703 -15.43 -0.661 1 98.44 115 LEU A C 1
ATOM 874 O O . LEU A 1 115 ? 9.266 -16.109 0.207 1 98.44 115 LEU A O 1
ATOM 878 N N . LEU A 1 116 ? 8.203 -15.914 -1.766 1 98.12 116 LEU A N 1
ATOM 879 C CA . LEU A 1 116 ? 8.281 -17.344 -2.051 1 98.12 116 LEU A CA 1
ATOM 880 C C . LEU A 1 116 ? 9.734 -17.781 -2.219 1 98.12 116 LEU A C 1
ATOM 882 O O . LEU A 1 116 ? 10.156 -18.781 -1.627 1 98.12 116 LEU A O 1
ATOM 886 N N . ALA A 1 117 ? 10.484 -17.062 -2.988 1 97.06 117 ALA A N 1
ATOM 887 C CA . ALA A 1 117 ? 11.891 -17.391 -3.201 1 97.06 117 ALA A CA 1
ATOM 888 C C . ALA A 1 117 ? 12.672 -17.328 -1.892 1 97.06 117 ALA A C 1
ATOM 890 O O . ALA A 1 117 ? 13.508 -18.203 -1.618 1 97.06 117 ALA A O 1
ATOM 891 N N . ARG A 1 118 ? 12.406 -16.328 -1.127 1 95.5 118 ARG A N 1
ATOM 892 C CA . ARG A 1 118 ? 13.07 -16.172 0.164 1 95.5 118 ARG A CA 1
ATOM 893 C C . ARG A 1 118 ? 12.805 -17.375 1.066 1 95.5 118 ARG A C 1
ATOM 895 O O . ARG A 1 118 ? 13.664 -17.766 1.861 1 95.5 118 ARG A O 1
ATOM 902 N N . ALA A 1 119 ? 11.656 -17.953 0.922 1 96 119 ALA A N 1
ATOM 903 C CA . ALA A 1 119 ? 11.273 -19.125 1.724 1 96 119 ALA A CA 1
ATOM 904 C C . ALA A 1 119 ? 11.836 -20.406 1.132 1 96 119 ALA A C 1
ATOM 906 O O . ALA A 1 119 ? 11.547 -21.5 1.62 1 96 119 ALA A O 1
ATOM 907 N N . GLY A 1 120 ? 12.578 -20.328 0.025 1 94.62 120 GLY A N 1
ATOM 908 C CA . GLY A 1 120 ? 13.188 -21.484 -0.603 1 94.62 120 GLY A CA 1
ATOM 909 C C . GLY A 1 120 ? 12.242 -22.234 -1.519 1 94.62 120 GLY A C 1
ATOM 910 O O . GLY A 1 120 ? 12.461 -23.406 -1.816 1 94.62 120 GLY A O 1
ATOM 911 N N . LEU A 1 121 ? 11.195 -21.641 -1.896 1 96.94 121 LEU A N 1
ATOM 912 C CA . LEU A 1 121 ? 10.195 -22.297 -2.729 1 96.94 121 LEU A CA 1
ATOM 913 C C . LEU A 1 121 ? 10.484 -22.078 -4.211 1 96.94 121 LEU A C 1
ATOM 915 O O . LEU A 1 121 ? 11.07 -21.062 -4.582 1 96.94 121 LEU A O 1
ATOM 919 N N . PRO A 1 122 ? 10.094 -22.984 -5.055 1 95.81 122 PRO A N 1
ATOM 920 C CA . PRO A 1 122 ? 10.383 -22.875 -6.488 1 95.81 122 PRO A CA 1
ATOM 921 C C . PRO A 1 122 ? 9.484 -21.859 -7.195 1 95.81 122 PRO A C 1
ATOM 923 O O . PRO A 1 122 ? 8.258 -22.016 -7.195 1 95.81 122 PRO A O 1
ATOM 926 N N . VAL A 1 123 ? 10.062 -20.875 -7.816 1 96.69 123 VAL A N 1
ATOM 927 C CA . VAL A 1 123 ? 9.375 -19.875 -8.633 1 96.69 123 VAL A CA 1
ATOM 928 C C . VAL A 1 123 ? 10.086 -19.719 -9.977 1 96.69 123 VAL A C 1
ATOM 930 O O . VAL A 1 123 ? 11.266 -20.062 -10.102 1 96.69 123 VAL A O 1
ATOM 933 N N . PRO A 1 124 ? 9.422 -19.266 -11.016 1 96.06 124 PRO A N 1
ATOM 934 C CA . PRO A 1 124 ? 10.141 -18.969 -12.258 1 96.06 124 PRO A CA 1
ATOM 935 C C . PRO A 1 124 ? 11.234 -17.922 -12.062 1 96.06 124 PRO A C 1
ATOM 937 O O . PRO A 1 124 ? 11.094 -17.031 -11.227 1 96.06 124 PRO A O 1
ATOM 940 N N . GLU A 1 125 ? 12.289 -18.078 -12.875 1 96.25 125 GLU A N 1
ATOM 941 C CA . GLU A 1 125 ? 13.266 -16.984 -12.898 1 96.25 125 GLU A CA 1
ATOM 942 C C . GLU A 1 125 ? 12.594 -15.656 -13.234 1 96.25 125 GLU A C 1
ATOM 944 O O . GLU A 1 125 ? 11.82 -15.562 -14.188 1 96.25 125 GLU A O 1
ATOM 949 N N . THR A 1 126 ? 12.891 -14.664 -12.43 1 97.81 126 THR A N 1
ATOM 950 C CA . THR A 1 126 ? 12.148 -13.406 -12.5 1 97.81 126 THR A CA 1
ATOM 951 C C . THR A 1 126 ? 13.109 -12.219 -12.508 1 97.81 126 THR A C 1
ATOM 953 O O . THR A 1 126 ? 14.102 -12.211 -11.789 1 97.81 126 THR A O 1
ATOM 956 N N . VAL A 1 127 ? 12.828 -11.266 -13.352 1 98.25 127 VAL A N 1
ATOM 957 C CA . VAL A 1 127 ? 13.523 -9.977 -13.367 1 98.25 127 VAL A CA 1
ATOM 958 C C . VAL A 1 127 ? 12.508 -8.844 -13.391 1 98.25 127 VAL A C 1
ATOM 960 O O . VAL A 1 127 ? 11.555 -8.859 -14.18 1 98.25 127 VAL A O 1
ATOM 963 N N . ALA A 1 128 ? 12.664 -7.898 -12.492 1 98.75 128 ALA A N 1
ATOM 964 C CA . ALA A 1 128 ? 11.867 -6.676 -12.461 1 98.75 128 ALA A CA 1
ATOM 965 C C . ALA A 1 128 ? 12.719 -5.449 -12.766 1 98.75 128 ALA A C 1
ATOM 967 O O . ALA A 1 128 ? 13.766 -5.246 -12.148 1 98.75 128 ALA A O 1
ATOM 968 N N . VAL A 1 129 ? 12.258 -4.648 -13.742 1 98.69 129 VAL A N 1
ATOM 969 C CA . VAL A 1 129 ? 13.109 -3.57 -14.234 1 98.69 129 VAL A CA 1
ATOM 970 C C . VAL A 1 129 ? 12.266 -2.33 -14.516 1 98.69 129 VAL A C 1
ATOM 972 O O . VAL A 1 129 ? 11.031 -2.396 -14.516 1 98.69 129 VAL A O 1
ATOM 975 N N . GLN A 1 130 ? 12.969 -1.198 -14.82 1 98.38 130 GLN A N 1
ATOM 976 C CA . GLN A 1 130 ? 12.289 0.071 -15.062 1 98.38 130 GLN A CA 1
ATOM 977 C C . GLN A 1 130 ? 12.852 0.765 -16.297 1 98.38 130 GLN A C 1
ATOM 979 O O . GLN A 1 130 ? 12.734 1.983 -16.438 1 98.38 130 GLN A O 1
ATOM 984 N N . SER A 1 131 ? 13.5 0.017 -17.172 1 97.75 131 SER A N 1
ATOM 985 C CA . SER A 1 131 ? 13.992 0.543 -18.438 1 97.75 131 SER A CA 1
ATOM 986 C C . SER A 1 131 ? 13.82 -0.475 -19.562 1 97.75 131 SER A C 1
ATOM 988 O O . SER A 1 131 ? 13.805 -1.683 -19.312 1 97.75 131 SER A O 1
ATOM 990 N N . VAL A 1 132 ? 13.711 0.065 -20.719 1 97.62 132 VAL A N 1
ATOM 991 C CA . VAL A 1 132 ? 13.516 -0.787 -21.891 1 97.62 132 VAL A CA 1
ATOM 992 C C . VAL A 1 132 ? 14.773 -1.617 -22.141 1 97.62 132 VAL A C 1
ATOM 994 O O . VAL A 1 132 ? 14.688 -2.803 -22.469 1 97.62 132 VAL A O 1
ATOM 997 N N . GLU A 1 133 ? 15.914 -1.034 -21.969 1 97.44 133 GLU A N 1
ATOM 998 C CA . GLU A 1 133 ? 17.172 -1.735 -22.188 1 97.44 133 GLU A CA 1
ATOM 999 C C . GLU A 1 133 ? 17.297 -2.951 -21.266 1 97.44 133 GLU A C 1
ATOM 1001 O O . GLU A 1 133 ? 17.641 -4.043 -21.719 1 97.44 133 GLU A O 1
ATOM 1006 N N . ALA A 1 134 ? 16.984 -2.719 -20.047 1 97.56 134 ALA A N 1
ATOM 1007 C CA . ALA A 1 134 ? 17.047 -3.811 -19.078 1 97.56 134 ALA A CA 1
ATOM 1008 C C . ALA A 1 134 ? 16 -4.883 -19.391 1 97.56 134 ALA A C 1
ATOM 1010 O O . ALA A 1 134 ? 16.266 -6.078 -19.234 1 97.56 134 ALA A O 1
ATOM 1011 N N . ALA A 1 135 ? 14.859 -4.465 -19.844 1 97.94 135 ALA A N 1
ATOM 1012 C CA . ALA A 1 135 ? 13.797 -5.402 -20.188 1 97.94 135 ALA A CA 1
ATOM 1013 C C . ALA A 1 135 ? 14.219 -6.285 -21.359 1 97.94 135 ALA A C 1
ATOM 1015 O O . ALA A 1 135 ? 13.992 -7.5 -21.344 1 97.94 135 ALA A O 1
ATOM 1016 N N . LEU A 1 136 ? 14.789 -5.637 -22.328 1 97.5 136 LEU A N 1
ATOM 1017 C CA . LEU A 1 136 ? 15.25 -6.371 -23.5 1 97.5 136 LEU A CA 1
ATOM 1018 C C . LEU A 1 136 ? 16.328 -7.379 -23.125 1 97.5 136 LEU A C 1
ATOM 1020 O O . LEU A 1 136 ? 16.328 -8.516 -23.609 1 97.5 136 LEU A O 1
ATOM 1024 N N . ARG A 1 137 ? 17.203 -7 -22.281 1 97.12 137 ARG A N 1
ATOM 1025 C CA . ARG A 1 137 ? 18.25 -7.902 -21.797 1 97.12 137 ARG A CA 1
ATOM 1026 C C . ARG A 1 137 ? 17.641 -9.102 -21.062 1 97.12 137 ARG A C 1
ATOM 1028 O O . ARG A 1 137 ? 18.062 -10.242 -21.297 1 97.12 137 ARG A O 1
ATOM 1035 N N . ALA A 1 138 ? 16.703 -8.852 -20.234 1 96.88 138 ALA A N 1
ATOM 1036 C CA . ALA A 1 138 ? 16.047 -9.922 -19.484 1 96.88 138 ALA A CA 1
ATOM 1037 C C . ALA A 1 138 ? 15.328 -10.891 -20.422 1 96.88 138 ALA A C 1
ATOM 1039 O O . ALA A 1 138 ? 15.484 -12.102 -20.297 1 96.88 138 ALA A O 1
ATOM 1040 N N . ALA A 1 139 ? 14.508 -10.305 -21.297 1 96.88 139 ALA A N 1
ATOM 1041 C CA . ALA A 1 139 ? 13.75 -11.125 -22.234 1 96.88 139 ALA A CA 1
ATOM 1042 C C . ALA A 1 139 ? 14.68 -11.984 -23.094 1 96.88 139 ALA A C 1
ATOM 1044 O O . ALA A 1 139 ? 14.422 -13.172 -23.297 1 96.88 139 ALA A O 1
ATOM 1045 N N . SER A 1 140 ? 15.703 -11.359 -2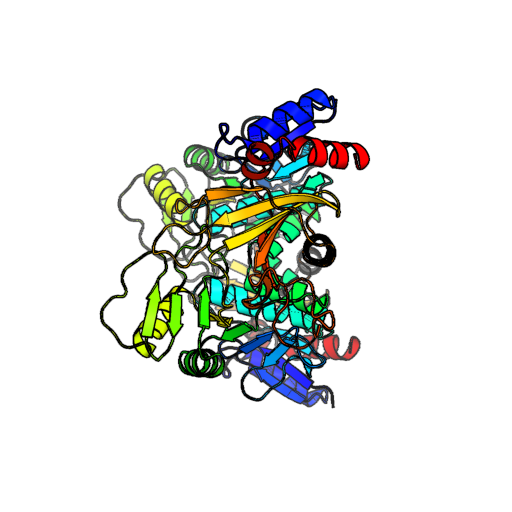3.594 1 95.88 140 SER A N 1
ATOM 1046 C CA . SER A 1 140 ? 16.688 -12.078 -24.391 1 95.88 140 SER A CA 1
ATOM 1047 C C . SER A 1 140 ? 17.375 -13.172 -23.578 1 95.88 140 SER A C 1
ATOM 1049 O O . SER A 1 140 ? 17.609 -14.273 -24.094 1 95.88 140 SER A O 1
ATOM 1051 N N . GLY A 1 141 ? 17.688 -12.875 -22.391 1 95.69 141 GLY A N 1
ATOM 1052 C CA . GLY A 1 141 ? 18.312 -13.852 -21.516 1 95.69 141 GLY A CA 1
ATOM 1053 C C . GLY A 1 141 ? 17.453 -15.07 -21.266 1 95.69 141 GLY A C 1
ATOM 1054 O O . GLY A 1 141 ? 17.953 -16.188 -21.219 1 95.69 141 GLY A O 1
ATOM 1055 N N . PHE A 1 142 ? 16.188 -14.891 -21.125 1 95.75 142 PHE A N 1
ATOM 1056 C CA . PHE A 1 142 ? 15.258 -15.992 -20.891 1 95.75 142 PHE A CA 1
ATOM 1057 C C . PHE A 1 142 ? 14.992 -16.75 -22.188 1 95.75 142 PHE A C 1
ATOM 1059 O O . PHE A 1 142 ? 14.688 -17.953 -22.156 1 95.75 142 PHE A O 1
ATOM 1066 N N . GLY A 1 143 ? 15.062 -16.078 -23.297 1 95.94 143 GLY A N 1
ATOM 1067 C CA . GLY A 1 143 ? 14.75 -16.672 -24.594 1 95.94 143 GLY A CA 1
ATOM 1068 C C . GLY A 1 143 ? 13.258 -16.766 -24.859 1 95.94 143 GLY A C 1
ATOM 1069 O O . GLY A 1 143 ? 12.805 -16.484 -25.969 1 95.94 143 GLY A O 1
ATOM 1070 N N . ASP A 1 144 ? 12.477 -17.188 -23.984 1 96.94 144 ASP A N 1
ATOM 1071 C CA . ASP A 1 144 ? 11.016 -17.219 -23.922 1 96.94 144 ASP A CA 1
ATOM 1072 C C . ASP A 1 144 ? 10.516 -16.656 -22.594 1 96.94 144 ASP A C 1
ATOM 1074 O O . ASP A 1 144 ? 10.695 -17.266 -21.531 1 96.94 144 ASP A O 1
ATOM 1078 N N . ALA A 1 145 ? 9.953 -15.445 -22.734 1 97.56 145 ALA A N 1
ATOM 1079 C CA . ALA A 1 145 ? 9.641 -14.695 -21.516 1 97.56 145 ALA A CA 1
ATOM 1080 C C . ALA A 1 145 ? 8.18 -14.258 -21.5 1 97.56 145 ALA A C 1
ATOM 1082 O O . ALA A 1 145 ? 7.551 -14.125 -22.562 1 97.56 145 ALA A O 1
ATOM 1083 N N . VAL A 1 146 ? 7.66 -14.062 -20.328 1 97.19 146 VAL A N 1
ATOM 1084 C CA . VAL A 1 146 ? 6.328 -13.5 -20.156 1 97.19 146 VAL A CA 1
ATOM 1085 C C . VAL A 1 146 ? 6.414 -12.219 -19.328 1 97.19 146 VAL A C 1
ATOM 1087 O O . VAL A 1 146 ? 7.184 -12.148 -18.359 1 97.19 146 VAL A O 1
ATOM 1090 N N . ILE A 1 147 ? 5.754 -11.203 -19.75 1 97.56 147 ILE A N 1
ATOM 1091 C CA . ILE A 1 147 ? 5.609 -9.945 -19.031 1 97.56 147 ILE A CA 1
ATOM 1092 C C . ILE A 1 147 ? 4.184 -9.812 -18.484 1 97.56 147 ILE A C 1
ATOM 1094 O O . ILE A 1 147 ? 3.219 -9.883 -19.25 1 97.56 147 ILE A O 1
ATOM 1098 N N . LYS A 1 148 ? 4.105 -9.672 -17.172 1 96.5 148 LYS A N 1
ATOM 1099 C CA . LYS A 1 148 ? 2.803 -9.633 -16.516 1 96.5 148 LYS A CA 1
ATOM 1100 C C . LYS A 1 148 ? 2.635 -8.352 -15.703 1 96.5 148 LYS A C 1
ATOM 1102 O O . LYS A 1 148 ? 3.598 -7.844 -15.125 1 96.5 148 LYS A O 1
ATOM 1107 N N . PRO A 1 149 ? 1.346 -7.824 -15.727 1 96.06 149 PRO A N 1
ATOM 1108 C CA . PRO A 1 149 ? 1.111 -6.793 -14.711 1 96.06 149 PRO A CA 1
ATOM 1109 C C . PRO A 1 149 ? 1.287 -7.316 -13.289 1 96.06 149 PRO A C 1
ATOM 1111 O O . PRO A 1 149 ? 0.931 -8.461 -13 1 96.06 149 PRO A O 1
ATOM 1114 N N . VAL A 1 150 ? 1.774 -6.488 -12.398 1 97.19 150 VAL A N 1
ATOM 1115 C CA . VAL A 1 150 ? 2.002 -6.867 -11.008 1 97.19 150 VAL A CA 1
ATOM 1116 C C . VAL A 1 150 ? 0.664 -7.047 -10.297 1 97.19 150 VAL A C 1
ATOM 1118 O O . VAL A 1 150 ? 0.479 -8.008 -9.539 1 97.19 150 VAL A O 1
ATOM 1121 N N . PHE A 1 151 ? -0.312 -6.141 -10.484 1 93.31 151 PHE A N 1
ATOM 1122 C CA . PHE A 1 151 ? -1.621 -6.18 -9.844 1 93.31 151 PHE A CA 1
ATOM 1123 C C . PHE A 1 151 ? -2.703 -6.562 -10.852 1 93.31 151 PHE A C 1
ATOM 1125 O O . PHE A 1 151 ? -3.875 -6.227 -10.664 1 93.31 151 PHE A O 1
ATOM 1132 N N . GLY A 1 152 ? -2.576 -7.445 -11.688 1 86 152 GLY A N 1
ATOM 1133 C CA . GLY A 1 152 ? -3.559 -7.859 -12.68 1 86 152 GLY A CA 1
ATOM 1134 C C . GLY A 1 152 ? -4.328 -9.102 -12.273 1 86 152 GLY A C 1
ATOM 1135 O O . GLY A 1 152 ? -4.07 -9.68 -11.211 1 86 152 GLY A O 1
ATOM 1136 N N . TYR A 1 153 ? -5.363 -9.352 -13.117 1 82.62 153 TYR A N 1
ATOM 1137 C CA . TYR A 1 153 ? -6.227 -10.492 -12.828 1 82.62 153 TYR A CA 1
ATOM 1138 C C . TYR A 1 153 ? -6.68 -11.18 -14.109 1 82.62 153 TYR A C 1
ATOM 1140 O O . TYR A 1 153 ? -6.621 -10.586 -15.188 1 82.62 153 TYR A O 1
ATOM 1148 N N . LYS A 1 154 ? -7.051 -12.445 -13.977 1 79.56 154 LYS A N 1
ATOM 1149 C CA . LYS A 1 154 ? -7.727 -13.227 -15.008 1 79.56 154 LYS A CA 1
ATOM 1150 C C . LYS A 1 154 ? -6.828 -13.422 -16.219 1 79.56 154 LYS A C 1
ATOM 1152 O O . LYS A 1 154 ? -7.32 -13.602 -17.344 1 79.56 154 LYS A O 1
ATOM 1157 N N . GLY A 1 155 ? -5.52 -13.195 -16.062 1 82.62 155 GLY A N 1
ATOM 1158 C CA . GLY A 1 155 ? -4.598 -13.414 -17.172 1 82.62 155 GLY A CA 1
ATOM 1159 C C . GLY A 1 155 ? -4.66 -12.312 -18.219 1 82.62 155 GLY A C 1
ATOM 1160 O O . GLY A 1 155 ? -4.203 -12.508 -19.344 1 82.62 155 GLY A O 1
ATOM 1161 N N . LYS A 1 156 ? -5.16 -11.195 -17.859 1 85 156 LYS A N 1
ATOM 1162 C CA . LYS A 1 156 ? -5.289 -10.07 -18.766 1 85 156 LYS A CA 1
ATOM 1163 C C . LYS A 1 156 ? -3.971 -9.312 -18.906 1 85 156 LYS A C 1
ATOM 1165 O O . LYS A 1 156 ? -3.236 -9.164 -17.922 1 85 156 LYS A O 1
ATOM 1170 N N . ASP A 1 157 ? -3.641 -8.969 -20.062 1 89.94 157 ASP A N 1
ATOM 1171 C CA . ASP A 1 157 ? -2.547 -8.055 -20.391 1 89.94 157 ASP A CA 1
ATOM 1172 C C . ASP A 1 157 ? -1.191 -8.719 -20.156 1 89.94 157 ASP A C 1
ATOM 1174 O O . ASP A 1 157 ? -0.235 -8.062 -19.75 1 89.94 157 ASP A O 1
ATOM 1178 N N . ILE A 1 158 ? -1.195 -10 -20.312 1 93.88 158 ILE A N 1
ATOM 1179 C CA . ILE A 1 158 ? 0.065 -10.727 -20.281 1 93.88 158 ILE A CA 1
ATOM 1180 C C . ILE A 1 158 ? 0.69 -10.75 -21.672 1 93.88 158 ILE A C 1
ATOM 1182 O O . ILE A 1 158 ? -0.002 -10.984 -22.672 1 93.88 158 ILE A O 1
ATOM 1186 N N . ALA A 1 159 ? 1.925 -10.547 -21.766 1 95.44 159 ALA A N 1
ATOM 1187 C CA . ALA A 1 159 ? 2.645 -10.547 -23.031 1 95.44 159 ALA A CA 1
ATOM 1188 C C . ALA A 1 159 ? 3.744 -11.609 -23.047 1 95.44 159 ALA A C 1
ATOM 1190 O O . ALA A 1 159 ? 4.523 -11.703 -22.094 1 95.44 159 ALA A O 1
ATOM 1191 N N . ARG A 1 160 ? 3.785 -12.359 -24.062 1 95.44 160 ARG A N 1
ATOM 1192 C CA . ARG A 1 160 ? 4.859 -13.328 -24.25 1 95.44 160 ARG A CA 1
ATOM 1193 C C . ARG A 1 160 ? 5.863 -12.836 -25.297 1 95.44 160 ARG A C 1
ATOM 1195 O O . ARG A 1 160 ? 5.477 -12.391 -26.375 1 95.44 160 ARG A O 1
ATOM 1202 N N . VAL A 1 161 ? 7.062 -12.812 -24.953 1 96.38 161 VAL A N 1
ATOM 1203 C CA . VAL A 1 161 ? 8.141 -12.391 -25.844 1 96.38 161 VAL A CA 1
ATOM 1204 C C . VAL A 1 161 ? 9.008 -13.594 -26.203 1 96.38 161 VAL A C 1
ATOM 1206 O O . VAL A 1 161 ? 9.648 -14.195 -25.328 1 96.38 161 VAL A O 1
ATOM 1209 N N . LYS A 1 162 ? 9.016 -13.875 -27.438 1 94 162 LYS A N 1
ATOM 1210 C CA . LYS A 1 162 ? 9.781 -15.008 -27.953 1 94 162 LYS A CA 1
ATOM 1211 C C . LYS A 1 162 ? 10.258 -14.75 -29.375 1 94 162 LYS A C 1
ATOM 1213 O O . LYS A 1 162 ? 9.484 -14.305 -30.234 1 94 162 LYS A O 1
ATOM 1218 N N . ASP A 1 163 ? 11.547 -15 -29.625 1 91.31 163 ASP A N 1
ATOM 1219 C CA . ASP A 1 163 ? 12.133 -14.922 -30.953 1 91.31 163 ASP A CA 1
ATOM 1220 C C . ASP A 1 163 ? 11.898 -13.547 -31.578 1 91.31 163 ASP A C 1
ATOM 1222 O O . ASP A 1 163 ? 11.5 -13.445 -32.75 1 91.31 163 ASP A O 1
ATOM 1226 N N . GLY A 1 164 ? 11.969 -12.531 -30.75 1 88 164 GLY A N 1
ATOM 1227 C CA . GLY A 1 164 ? 11.867 -11.156 -31.234 1 88 164 GLY A CA 1
ATOM 1228 C C . GLY A 1 164 ? 10.445 -10.719 -31.5 1 88 164 GLY A C 1
ATOM 1229 O O . GLY A 1 164 ? 10.219 -9.68 -32.125 1 88 164 GLY A O 1
ATOM 1230 N N . GLU A 1 165 ? 9.523 -11.523 -31.109 1 93.31 165 GLU A N 1
ATOM 1231 C CA . GLU A 1 165 ? 8.109 -11.195 -31.25 1 93.31 165 GLU A CA 1
ATOM 1232 C C . GLU A 1 165 ? 7.422 -11.102 -29.891 1 93.31 165 GLU A C 1
ATOM 1234 O O . GLU A 1 165 ? 7.859 -11.727 -28.922 1 93.31 165 GLU A O 1
ATOM 1239 N N . ILE A 1 166 ? 6.371 -10.305 -29.906 1 94.56 166 ILE A N 1
ATOM 1240 C CA . ILE A 1 166 ? 5.586 -10.156 -28.672 1 94.56 166 ILE A CA 1
ATOM 1241 C C . ILE A 1 166 ? 4.113 -10.43 -28.969 1 94.56 166 ILE A C 1
ATOM 1243 O O . ILE A 1 166 ? 3.572 -9.938 -29.969 1 94.56 166 ILE A O 1
ATOM 1247 N N . ARG A 1 167 ? 3.494 -11.32 -28.172 1 92.44 167 ARG A N 1
ATOM 1248 C CA . ARG A 1 167 ? 2.086 -11.68 -28.312 1 92.44 167 ARG A CA 1
ATOM 1249 C C . ARG A 1 167 ? 1.348 -11.492 -26.984 1 92.44 167 ARG A C 1
ATOM 1251 O O . ARG A 1 167 ? 1.801 -11.977 -25.938 1 92.44 167 ARG A O 1
ATOM 1258 N N . PHE A 1 168 ? 0.203 -10.852 -27.031 1 92.62 168 PHE A N 1
ATOM 1259 C CA . PHE A 1 168 ? -0.592 -10.633 -25.828 1 92.62 168 PHE A CA 1
ATOM 1260 C C . PHE A 1 168 ? -1.606 -11.758 -25.641 1 92.62 168 PHE A C 1
ATOM 1262 O O . PHE A 1 168 ? -1.992 -12.414 -26.609 1 92.62 168 PHE A O 1
ATOM 1269 N N . SER A 1 169 ? -2.029 -11.906 -24.453 1 86.44 169 SER A N 1
ATOM 1270 C CA . SER A 1 169 ? -2.93 -13 -24.094 1 86.44 169 SER A CA 1
ATOM 1271 C C . SER A 1 169 ? -4.363 -12.695 -24.516 1 86.44 169 SER A C 1
ATOM 1273 O O . SER A 1 169 ? -5.156 -13.617 -24.75 1 86.44 169 SER A O 1
ATOM 1275 N N . ASP A 1 170 ? -4.715 -11.445 -24.578 1 84.81 170 ASP A N 1
ATOM 1276 C CA . ASP A 1 170 ? -6.137 -11.141 -24.672 1 84.81 170 ASP A CA 1
ATOM 1277 C C . ASP A 1 170 ? -6.414 -10.109 -25.75 1 84.81 170 ASP A C 1
ATOM 1279 O O . ASP A 1 170 ? -7.535 -9.617 -25.875 1 84.81 170 ASP A O 1
ATOM 1283 N N . ARG A 1 171 ? -5.352 -9.672 -26.469 1 82.56 171 ARG A N 1
ATOM 1284 C CA . ARG A 1 171 ? -5.547 -8.695 -27.531 1 82.56 171 ARG A CA 1
ATOM 1285 C C . ARG A 1 171 ? -4.516 -8.867 -28.641 1 82.56 171 ARG A C 1
ATOM 1287 O O . ARG A 1 171 ? -3.496 -9.539 -28.438 1 82.56 171 ARG A O 1
ATOM 1294 N N . LYS A 1 172 ? -4.82 -8.297 -29.719 1 83.31 172 LYS A N 1
ATOM 1295 C CA . LYS A 1 172 ? -3.871 -8.297 -30.828 1 83.31 172 LYS A CA 1
ATOM 1296 C C . LYS A 1 172 ? -2.721 -7.332 -30.578 1 83.31 172 LYS A C 1
ATOM 1298 O O . LYS A 1 172 ? -2.912 -6.281 -29.953 1 83.31 172 LYS A O 1
ATOM 1303 N N . THR A 1 173 ? -1.608 -7.852 -31.031 1 82.19 173 THR A N 1
ATOM 1304 C CA . THR A 1 173 ? -0.453 -6.965 -30.938 1 82.19 173 THR A CA 1
ATOM 1305 C C . THR A 1 173 ? -0.487 -5.91 -32.031 1 82.19 173 THR A C 1
ATOM 1307 O O . THR A 1 173 ? -0.592 -6.246 -33.219 1 82.19 173 THR A O 1
ATOM 1310 N N . GLY A 1 174 ? -0.6 -4.707 -31.641 1 77.69 174 GLY A N 1
ATOM 1311 C CA . GLY A 1 174 ? -0.533 -3.664 -32.656 1 77.69 174 GLY A CA 1
ATOM 1312 C C . GLY A 1 174 ? 0.797 -3.623 -33.375 1 77.69 174 GLY A C 1
ATOM 1313 O O . GLY A 1 174 ? 1.704 -4.398 -33.062 1 77.69 174 GLY A O 1
ATOM 1314 N N . PRO A 1 175 ? 0.839 -2.828 -34.438 1 84.75 175 PRO A N 1
ATOM 1315 C CA . PRO A 1 175 ? 2.1 -2.689 -35.188 1 84.75 175 PRO A CA 1
ATOM 1316 C C . PRO A 1 175 ? 3.225 -2.121 -34.312 1 84.75 175 PRO A C 1
ATOM 1318 O O . PRO A 1 175 ? 2.969 -1.339 -33.406 1 84.75 175 PRO A O 1
ATOM 1321 N N . GLY A 1 176 ? 4.445 -2.693 -34.469 1 88 176 GLY A N 1
ATOM 1322 C CA . GLY A 1 176 ? 5.605 -2.158 -33.75 1 88 176 GLY A CA 1
ATOM 1323 C C . GLY A 1 176 ? 6.629 -3.219 -33.406 1 88 176 GLY A C 1
ATOM 1324 O O . GLY A 1 176 ? 6.32 -4.41 -33.406 1 88 176 GLY A O 1
ATOM 1325 N N . THR A 1 177 ? 7.848 -2.703 -33.156 1 93.38 177 THR A N 1
ATOM 1326 C CA . THR A 1 177 ? 8.906 -3.594 -32.688 1 93.38 177 THR A CA 1
ATOM 1327 C C . THR A 1 177 ? 8.695 -3.977 -31.219 1 93.38 177 THR A C 1
ATOM 1329 O O . THR A 1 177 ? 7.902 -3.348 -30.516 1 93.38 177 THR A O 1
ATOM 1332 N N . VAL A 1 178 ? 9.32 -4.984 -30.797 1 95.31 178 VAL A N 1
ATOM 1333 C CA . VAL A 1 178 ? 9.281 -5.398 -29.391 1 95.31 178 VAL A CA 1
ATOM 1334 C C . VAL A 1 178 ? 9.703 -4.238 -28.5 1 95.31 178 VAL A C 1
ATOM 1336 O O . VAL A 1 178 ? 9.078 -3.986 -27.469 1 95.31 178 VAL A O 1
ATOM 1339 N N . GLU A 1 179 ? 10.695 -3.529 -28.953 1 96 179 GLU A N 1
ATOM 1340 C CA . GLU A 1 179 ? 11.211 -2.389 -28.203 1 96 179 GLU A CA 1
ATOM 1341 C C . GLU A 1 179 ? 10.133 -1.321 -28.016 1 96 179 GLU A C 1
ATOM 1343 O O . GLU A 1 179 ? 9.953 -0.805 -26.922 1 96 179 GLU A O 1
ATOM 1348 N N . GLU A 1 180 ? 9.398 -1.05 -29.016 1 96.12 180 GLU A N 1
ATOM 1349 C CA . GLU A 1 180 ? 8.352 -0.033 -28.984 1 96.12 180 GLU A CA 1
ATOM 1350 C C . GLU A 1 180 ? 7.199 -0.459 -28.078 1 96.12 180 GLU A C 1
ATOM 1352 O O . GLU A 1 180 ? 6.633 0.364 -27.344 1 96.12 180 GLU A O 1
ATOM 1357 N N . ILE A 1 181 ? 6.918 -1.689 -28.141 1 95.38 181 ILE A N 1
ATOM 1358 C CA . ILE A 1 181 ? 5.824 -2.209 -27.328 1 95.38 181 ILE A CA 1
ATOM 1359 C C . ILE A 1 181 ? 6.227 -2.203 -25.859 1 95.38 181 ILE A C 1
ATOM 1361 O O . ILE A 1 181 ? 5.426 -1.853 -25 1 95.38 181 ILE A O 1
ATOM 1365 N N . LEU A 1 182 ? 7.449 -2.537 -25.609 1 96.56 182 LEU A N 1
ATOM 1366 C CA . LEU A 1 182 ? 7.957 -2.508 -24.25 1 96.56 182 LEU A CA 1
ATOM 1367 C C . LEU A 1 182 ? 7.973 -1.082 -23.703 1 96.56 182 LEU A C 1
ATOM 1369 O O . LEU A 1 182 ? 7.715 -0.861 -22.516 1 96.56 182 LEU A O 1
ATOM 1373 N N . GLU A 1 183 ? 8.281 -0.159 -24.531 1 97 183 GLU A N 1
ATOM 1374 C CA . GLU A 1 183 ? 8.25 1.248 -24.141 1 97 183 GLU A CA 1
ATOM 1375 C C . GLU A 1 183 ? 6.855 1.677 -23.719 1 97 183 GLU A C 1
ATOM 1377 O O . GLU A 1 183 ? 6.695 2.355 -22.703 1 97 183 GLU A O 1
ATOM 1382 N N . LYS A 1 184 ? 5.93 1.256 -24.5 1 95.56 184 LYS A N 1
ATOM 1383 C CA . LYS A 1 184 ? 4.543 1.595 -24.188 1 95.56 184 LYS A CA 1
ATOM 1384 C C . LYS A 1 184 ? 4.109 0.954 -22.875 1 95.56 184 LYS A C 1
ATOM 1386 O O . LYS A 1 184 ? 3.455 1.598 -22.047 1 95.56 184 LYS A O 1
ATOM 1391 N N . LEU A 1 185 ? 4.465 -0.282 -22.656 1 95.81 185 LEU A N 1
ATOM 1392 C CA . LEU A 1 185 ? 4.137 -0.983 -21.422 1 95.81 185 LEU A CA 1
ATOM 1393 C C . LEU A 1 185 ? 4.785 -0.301 -20.219 1 95.81 185 LEU A C 1
ATOM 1395 O O . LEU A 1 185 ? 4.156 -0.16 -19.172 1 95.81 185 LEU A O 1
ATOM 1399 N N . LEU A 1 186 ? 5.996 0.109 -20.406 1 97.25 186 LEU A N 1
ATOM 1400 C CA . LEU A 1 186 ? 6.73 0.769 -19.328 1 97.25 186 LEU A CA 1
ATOM 1401 C C . LEU A 1 186 ? 6.098 2.113 -18.984 1 97.25 186 LEU A C 1
ATOM 1403 O O . LEU A 1 186 ? 6.008 2.48 -17.812 1 97.25 186 LEU A O 1
ATOM 1407 N N . GLU A 1 187 ? 5.723 2.809 -19.984 1 96.06 187 GLU A N 1
ATOM 1408 C CA . GLU A 1 187 ? 5.051 4.086 -19.75 1 96.06 187 GLU A CA 1
ATOM 1409 C C . GLU A 1 187 ? 3.748 3.895 -18.984 1 96.06 187 GLU A C 1
ATOM 1411 O O . GLU A 1 187 ? 3.432 4.68 -18.078 1 96.06 187 GLU A O 1
ATOM 1416 N N . GLU A 1 188 ? 3.088 2.873 -19.281 1 95.12 188 GLU A N 1
ATOM 1417 C CA . GLU A 1 188 ? 1.787 2.598 -18.672 1 95.12 188 GLU A CA 1
ATOM 1418 C C . GLU A 1 188 ? 1.939 2.09 -17.25 1 95.12 188 GLU A C 1
ATOM 1420 O O . GLU A 1 188 ? 1.185 2.488 -16.359 1 95.12 188 GLU A O 1
ATOM 1425 N N . ARG A 1 189 ? 2.947 1.312 -16.969 1 96.38 189 ARG A N 1
ATOM 1426 C CA . ARG A 1 189 ? 3.016 0.58 -15.711 1 96.38 189 ARG A CA 1
ATOM 1427 C C . ARG A 1 189 ? 4.109 1.142 -14.805 1 96.38 189 ARG A C 1
ATOM 1429 O O . ARG A 1 189 ? 4.059 0.987 -13.586 1 96.38 189 ARG A O 1
ATOM 1436 N N . GLY A 1 190 ? 5.121 1.73 -15.391 1 97.62 190 GLY A N 1
ATOM 1437 C CA . GLY A 1 190 ? 6.234 2.295 -14.648 1 97.62 190 GLY A CA 1
ATOM 1438 C C . GLY A 1 190 ? 7.352 1.299 -14.398 1 97.62 190 GLY A C 1
ATOM 1439 O O . GLY A 1 190 ? 8.469 1.687 -14.062 1 97.62 190 GLY A O 1
ATOM 1440 N N . MET A 1 191 ? 7.039 0.03 -14.562 1 98.31 191 MET A N 1
ATOM 1441 C CA . MET A 1 191 ? 8 -1.059 -14.43 1 98.31 191 MET A CA 1
ATOM 1442 C C . MET A 1 191 ? 7.535 -2.295 -15.195 1 98.31 191 MET A C 1
ATOM 1444 O O . MET A 1 191 ? 6.387 -2.359 -15.633 1 98.31 191 MET A O 1
ATOM 1448 N N . LEU A 1 192 ? 8.438 -3.188 -15.438 1 98.56 192 LEU A N 1
ATOM 1449 C CA . LEU A 1 192 ? 8.102 -4.441 -16.109 1 98.56 192 LEU A CA 1
ATOM 1450 C C . LEU A 1 192 ? 8.508 -5.637 -15.242 1 98.56 192 LEU A C 1
ATOM 1452 O O . LEU A 1 192 ? 9.664 -5.742 -14.828 1 98.56 192 LEU A O 1
ATOM 1456 N N . TYR A 1 193 ? 7.555 -6.43 -14.898 1 98.56 193 TYR A N 1
ATOM 1457 C CA . TYR A 1 193 ? 7.715 -7.715 -14.227 1 98.56 193 TYR A CA 1
ATOM 1458 C C . TYR A 1 193 ? 7.832 -8.844 -15.242 1 98.56 193 TYR A C 1
ATOM 1460 O O . TYR A 1 193 ? 6.855 -9.188 -15.914 1 98.56 193 TYR A O 1
ATOM 1468 N N . ILE A 1 194 ? 9.047 -9.438 -15.375 1 98.5 194 ILE A N 1
ATOM 1469 C CA . ILE A 1 194 ? 9.367 -10.375 -16.453 1 98.5 194 ILE A CA 1
ATOM 1470 C C . ILE A 1 194 ? 9.773 -11.719 -15.852 1 98.5 194 ILE A C 1
ATOM 1472 O O . ILE A 1 194 ? 10.609 -11.781 -14.953 1 98.5 194 ILE A O 1
ATOM 1476 N N . GLN A 1 195 ? 9.195 -12.766 -16.375 1 97.81 195 GLN A N 1
ATOM 1477 C CA . GLN A 1 195 ? 9.547 -14.117 -15.945 1 97.81 195 GLN A CA 1
ATOM 1478 C C . GLN A 1 195 ? 9.883 -15.008 -17.141 1 97.81 195 GLN A C 1
ATOM 1480 O O . GLN A 1 195 ? 9.414 -14.766 -18.25 1 97.81 195 GLN A O 1
ATOM 1485 N N . GLU A 1 196 ? 10.672 -16 -16.844 1 96.56 196 GLU A N 1
ATOM 1486 C CA . GLU A 1 196 ? 10.836 -17.062 -17.828 1 96.56 196 GLU A CA 1
ATOM 1487 C C . GLU A 1 196 ? 9.523 -17.781 -18.094 1 96.56 196 GLU A C 1
ATOM 1489 O O . GLU A 1 196 ? 8.75 -18.031 -17.156 1 96.56 196 GLU A O 1
ATOM 1494 N N . PHE A 1 197 ? 9.273 -18.031 -19.344 1 95.19 197 PHE A N 1
ATOM 1495 C CA . PHE A 1 197 ? 8.125 -18.859 -19.672 1 95.19 197 PHE A CA 1
ATOM 1496 C C . PHE A 1 197 ? 8.398 -20.328 -19.344 1 95.19 197 PHE A C 1
ATOM 1498 O O . PHE A 1 197 ? 9.445 -20.859 -19.719 1 95.19 197 PHE A O 1
ATOM 1505 N N . ILE A 1 198 ? 7.492 -20.953 -18.703 1 92.75 198 ILE A N 1
ATOM 1506 C CA . ILE A 1 198 ? 7.605 -22.359 -18.375 1 92.75 198 ILE A CA 1
ATOM 1507 C C . ILE A 1 198 ? 6.738 -23.188 -19.328 1 92.75 198 ILE A C 1
ATOM 1509 O O . ILE A 1 198 ? 5.508 -23.109 -19.266 1 92.75 198 ILE A O 1
ATOM 1513 N N . GLU A 1 199 ? 7.414 -23.891 -20.109 1 88.75 199 GLU A N 1
ATOM 1514 C CA . GLU A 1 199 ? 6.668 -24.812 -20.969 1 88.75 199 GLU A CA 1
ATOM 1515 C C . GLU A 1 199 ? 5.805 -25.766 -20.156 1 88.75 199 GLU A C 1
ATOM 1517 O O . GLU A 1 199 ? 6.25 -26.281 -19.125 1 88.75 199 GLU A O 1
ATOM 1522 N N . ASN A 1 200 ? 4.598 -25.922 -20.562 1 85.25 200 ASN A N 1
ATOM 1523 C CA . ASN A 1 200 ? 3.641 -26.719 -19.797 1 85.25 200 ASN A CA 1
ATOM 1524 C C . ASN A 1 200 ? 2.666 -27.453 -20.719 1 85.25 200 ASN A C 1
ATOM 1526 O O . ASN A 1 200 ? 2.584 -27.156 -21.906 1 85.25 200 ASN A O 1
ATOM 1530 N N . PRO A 1 201 ? 1.965 -28.422 -20.25 1 80.44 201 PRO A N 1
ATOM 1531 C CA . PRO A 1 201 ? 1.066 -29.234 -21.078 1 80.44 201 PRO A CA 1
ATOM 1532 C C . PRO A 1 201 ? -0.246 -28.531 -21.391 1 80.44 201 PRO A C 1
ATOM 1534 O O . PRO A 1 201 ? -1.232 -29.172 -21.75 1 80.44 201 PRO A O 1
ATOM 1537 N N . GLY A 1 202 ? -0.367 -27.297 -21.172 1 85.94 202 GLY A N 1
ATOM 1538 C CA . GLY A 1 202 ? -1.59 -26.562 -21.438 1 85.94 202 GLY A CA 1
ATOM 1539 C C . GLY A 1 202 ? -2.527 -26.5 -20.25 1 85.94 202 GLY A C 1
ATOM 1540 O O . GLY A 1 202 ? -3.744 -26.391 -20.406 1 85.94 202 GLY A O 1
ATOM 1541 N N . ARG A 1 203 ? -1.925 -26.734 -19.109 1 89.38 203 ARG A N 1
ATOM 1542 C CA . ARG A 1 203 ? -2.705 -26.672 -17.875 1 89.38 203 ARG A CA 1
ATOM 1543 C C . ARG A 1 203 ? -1.836 -26.234 -16.703 1 89.38 203 ARG A C 1
ATOM 1545 O O . ARG A 1 203 ? -0.608 -26.328 -16.766 1 89.38 203 ARG A O 1
ATOM 1552 N N . ASP A 1 204 ? -2.486 -25.688 -15.727 1 93.56 204 ASP A N 1
ATOM 1553 C CA . ASP A 1 204 ? -1.862 -25.469 -14.422 1 93.56 204 ASP A CA 1
ATOM 1554 C C . ASP A 1 204 ? -2.752 -25.984 -13.297 1 93.56 204 ASP A C 1
ATOM 1556 O O . ASP A 1 204 ? -3.822 -26.547 -13.547 1 93.56 204 ASP A O 1
ATOM 1560 N N . ILE A 1 205 ? -2.24 -26 -12.133 1 95.69 205 ILE A N 1
ATOM 1561 C CA . ILE A 1 205 ? -2.93 -26.516 -10.953 1 95.69 205 ILE A CA 1
ATOM 1562 C C . ILE A 1 205 ? -3.303 -25.359 -10.031 1 95.69 205 ILE A C 1
ATOM 1564 O O . ILE A 1 205 ? -2.5 -24.438 -9.812 1 95.69 205 ILE A O 1
ATOM 1568 N N . ARG A 1 206 ? -4.535 -25.375 -9.57 1 97.38 206 ARG A N 1
ATOM 1569 C CA . ARG A 1 206 ? -4.941 -24.547 -8.43 1 97.38 206 ARG A CA 1
ATOM 1570 C C . ARG A 1 206 ? -5.164 -25.406 -7.191 1 97.38 206 ARG A C 1
ATOM 1572 O O . ARG A 1 206 ? -6.121 -26.188 -7.125 1 97.38 206 ARG A O 1
ATOM 1579 N N . ALA A 1 207 ? -4.277 -25.234 -6.27 1 98.5 207 ALA A N 1
ATOM 1580 C CA . ALA A 1 207 ? -4.453 -25.859 -4.961 1 98.5 207 ALA A CA 1
ATOM 1581 C C . ALA A 1 207 ? -5.102 -24.891 -3.975 1 98.5 207 ALA A C 1
ATOM 1583 O O . ALA A 1 207 ? -4.766 -23.719 -3.943 1 98.5 207 ALA A O 1
ATOM 1584 N N . PHE A 1 208 ? -6.031 -25.359 -3.197 1 98.81 208 PHE A N 1
ATOM 1585 C CA . PHE A 1 208 ? -6.688 -24.547 -2.18 1 98.81 208 PHE A CA 1
ATOM 1586 C C . PHE A 1 208 ? -6.18 -24.906 -0.789 1 98.81 208 PHE A C 1
ATOM 1588 O O . PHE A 1 208 ? -6.281 -26.062 -0.363 1 98.81 208 PHE A O 1
ATOM 1595 N N . VAL A 1 209 ? -5.605 -23.922 -0.137 1 98.94 209 VAL A N 1
ATOM 1596 C CA . VAL A 1 209 ? -5.023 -24.125 1.186 1 98.94 209 VAL A CA 1
ATOM 1597 C C . VAL A 1 209 ? -5.852 -23.391 2.234 1 98.94 209 VAL A C 1
ATOM 1599 O O . VAL A 1 209 ? -6.258 -22.25 2.023 1 98.94 209 VAL A O 1
ATOM 1602 N N . VAL A 1 210 ? -6.184 -24.031 3.359 1 98.88 210 VAL A N 1
ATOM 1603 C CA . VAL A 1 210 ? -6.82 -23.422 4.52 1 98.88 210 VAL A CA 1
ATOM 1604 C C . VAL A 1 210 ? -6.074 -23.812 5.789 1 98.88 210 VAL A C 1
ATOM 1606 O O . VAL A 1 210 ? -5.848 -25 6.035 1 98.88 210 VAL A O 1
ATOM 1609 N N . GLY A 1 211 ? -5.688 -22.859 6.547 1 98.5 211 GLY A N 1
ATOM 1610 C CA . GLY A 1 211 ? -5.004 -23.141 7.797 1 98.5 211 GLY A CA 1
ATOM 1611 C C . GLY A 1 211 ? -3.734 -23.953 7.609 1 98.5 211 GLY A C 1
ATOM 1612 O O . GLY A 1 211 ? -3.457 -24.875 8.383 1 98.5 211 GLY A O 1
ATOM 1613 N N . GLY A 1 212 ? -3.102 -23.75 6.5 1 98.56 212 GLY A N 1
ATOM 1614 C CA . GLY A 1 212 ? -1.823 -24.406 6.258 1 98.56 212 GLY A CA 1
ATOM 1615 C C . GLY A 1 212 ? -1.961 -25.781 5.637 1 98.56 212 GLY A C 1
ATOM 1616 O O . GLY A 1 212 ? -0.963 -26.469 5.418 1 98.56 212 GLY A O 1
ATOM 1617 N N . LYS A 1 213 ? -3.168 -26.172 5.328 1 98.69 213 LYS A N 1
ATOM 1618 C CA . LYS A 1 213 ? -3.391 -27.5 4.758 1 98.69 213 LYS A CA 1
ATOM 1619 C C . LYS A 1 213 ? -4.055 -27.406 3.389 1 98.69 213 LYS A C 1
ATOM 1621 O O . LYS A 1 213 ? -5.043 -26.688 3.221 1 98.69 213 LYS A O 1
ATOM 1626 N N . ALA A 1 214 ? -3.535 -28.125 2.426 1 98.81 214 ALA A N 1
ATOM 1627 C CA . ALA A 1 214 ? -4.18 -28.219 1.118 1 98.81 214 ALA A CA 1
ATOM 1628 C C . ALA A 1 214 ? -5.422 -29.109 1.184 1 98.81 214 ALA A C 1
ATOM 1630 O O . ALA A 1 214 ? -5.332 -30.297 1.499 1 98.81 214 ALA A O 1
ATOM 1631 N N . ILE A 1 215 ? -6.566 -28.594 0.863 1 98.62 215 ILE A N 1
ATOM 1632 C CA . ILE A 1 215 ? -7.801 -29.344 1.084 1 98.62 215 ILE A CA 1
ATOM 1633 C C . ILE A 1 215 ? -8.328 -29.875 -0.246 1 98.62 215 ILE A C 1
ATOM 1635 O O . ILE A 1 215 ? -9.219 -30.734 -0.271 1 98.62 215 ILE A O 1
ATOM 1639 N N . GLY A 1 216 ? -7.797 -29.375 -1.349 1 98.12 216 GLY A N 1
ATOM 1640 C CA . GLY A 1 216 ? -8.172 -29.781 -2.689 1 98.12 216 GLY A CA 1
ATOM 1641 C C . GLY A 1 216 ? -7.434 -29.031 -3.779 1 98.12 216 GLY A C 1
ATOM 1642 O O . GLY A 1 216 ? -6.77 -28.031 -3.506 1 98.12 216 GLY A O 1
ATOM 1643 N N . ALA A 1 217 ? -7.535 -29.594 -5.004 1 98.31 217 ALA A N 1
ATOM 1644 C CA . ALA A 1 217 ? -6.891 -28.953 -6.148 1 98.31 217 ALA A CA 1
ATOM 1645 C C . ALA A 1 217 ? -7.629 -29.281 -7.445 1 98.31 217 ALA A C 1
ATOM 1647 O O . ALA A 1 217 ? -8.344 -30.281 -7.527 1 98.31 217 ALA A O 1
ATOM 1648 N N . ILE A 1 218 ? -7.484 -28.391 -8.391 1 97.12 218 ILE A N 1
ATOM 1649 C CA . ILE A 1 218 ? -8.07 -28.609 -9.711 1 97.12 218 ILE A CA 1
ATOM 1650 C C . ILE A 1 218 ? -7.043 -28.281 -10.789 1 97.12 218 ILE A C 1
ATOM 1652 O O . ILE A 1 218 ? -6.148 -27.469 -10.578 1 97.12 218 ILE A O 1
ATOM 1656 N N . TYR A 1 219 ? -7.145 -28.969 -11.883 1 94.31 219 TYR A N 1
ATOM 1657 C CA . TYR A 1 219 ? -6.465 -28.531 -13.102 1 94.31 219 TYR A CA 1
ATOM 1658 C C . TYR A 1 219 ? -7.238 -27.422 -13.797 1 94.31 219 TYR A C 1
ATOM 1660 O O . TYR A 1 219 ? -8.469 -27.469 -13.883 1 94.31 219 TYR A O 1
ATOM 1668 N N . ARG A 1 220 ? -6.547 -26.422 -14.234 1 92 220 ARG A N 1
ATOM 1669 C CA . ARG A 1 220 ? -7.109 -25.391 -15.094 1 92 220 ARG A CA 1
ATOM 1670 C C . ARG A 1 220 ? -6.512 -25.469 -16.5 1 92 220 ARG A C 1
ATOM 1672 O O . ARG A 1 220 ? -5.312 -25.266 -16.672 1 92 220 ARG A O 1
ATOM 1679 N N . LYS A 1 221 ? -7.309 -25.734 -17.391 1 89.06 221 LYS A N 1
ATOM 1680 C CA . LYS A 1 221 ? -6.852 -25.938 -18.766 1 89.06 221 LYS A CA 1
ATOM 1681 C C . LYS A 1 221 ? -7.148 -24.719 -19.625 1 89.06 221 LYS A C 1
ATOM 1683 O O . LYS A 1 221 ? -8.227 -24.125 -19.531 1 89.06 221 LYS A O 1
ATOM 1688 N N . ALA A 1 222 ? -6.184 -24.406 -20.406 1 83.62 222 ALA A N 1
ATOM 1689 C CA . ALA A 1 222 ? -6.348 -23.281 -21.312 1 83.62 222 ALA A CA 1
ATOM 1690 C C . ALA A 1 222 ? -7.414 -23.562 -22.359 1 83.62 222 ALA A C 1
ATOM 1692 O O . ALA A 1 222 ? -7.586 -24.703 -22.781 1 83.62 222 ALA A O 1
ATOM 1693 N N . ALA A 1 223 ? -8.078 -22.469 -22.734 1 78.88 223 ALA A N 1
ATOM 1694 C CA . ALA A 1 223 ? -8.977 -22.625 -23.875 1 78.88 223 ALA A CA 1
ATOM 1695 C C . ALA A 1 223 ? -8.203 -22.891 -25.156 1 78.88 223 ALA A C 1
ATOM 1697 O O . ALA A 1 223 ? -7.004 -22.625 -25.234 1 78.88 223 ALA A O 1
ATOM 1698 N N . ALA A 1 224 ? -8.852 -23.469 -26.125 1 75.31 224 ALA A N 1
ATOM 1699 C CA . ALA A 1 224 ? -8.211 -23.75 -27.406 1 75.31 224 ALA A CA 1
ATOM 1700 C C . ALA A 1 224 ? -7.598 -22.484 -28 1 75.31 224 ALA A C 1
ATOM 1702 O O . ALA A 1 224 ? -8.258 -21.438 -28.094 1 75.31 224 ALA A O 1
ATOM 1703 N N . GLY A 1 225 ? -6.348 -22.562 -28.344 1 75.94 225 GLY A N 1
ATOM 1704 C CA . GLY A 1 225 ? -5.672 -21.438 -28.969 1 75.94 225 GLY A CA 1
ATOM 1705 C C . GLY A 1 225 ? -5.059 -20.484 -27.969 1 75.94 225 GLY A C 1
ATOM 1706 O O . GLY A 1 225 ? -4.324 -19.562 -28.344 1 75.94 225 GLY A O 1
ATOM 1707 N N . SER A 1 226 ? -5.371 -20.734 -26.75 1 78 226 SER A N 1
ATOM 1708 C CA . SER A 1 226 ? -4.832 -19.859 -25.719 1 78 226 SER A CA 1
ATOM 1709 C C . SER A 1 226 ? -3.625 -20.469 -25.031 1 78 226 SER A C 1
ATOM 1711 O O . SER A 1 226 ? -3.498 -21.703 -24.969 1 78 226 SER A O 1
ATOM 1713 N N . TRP A 1 227 ? -2.762 -19.609 -24.609 1 78.06 227 TRP A N 1
ATOM 1714 C CA . TRP A 1 227 ? -1.59 -20.109 -23.891 1 78.06 227 TRP A CA 1
ATOM 1715 C C . TRP A 1 227 ? -1.653 -19.734 -22.422 1 78.06 227 TRP A C 1
ATOM 1717 O O . TRP A 1 227 ? -0.714 -20.016 -21.672 1 78.06 227 TRP A O 1
ATOM 1727 N N . VAL A 1 228 ? -2.725 -19.094 -22.031 1 79.56 228 VAL A N 1
ATOM 1728 C CA . VAL A 1 228 ? -2.965 -18.766 -20.625 1 79.56 228 VAL A CA 1
ATOM 1729 C C . VAL A 1 228 ? -4.016 -19.719 -20.047 1 79.56 228 VAL A C 1
ATOM 1731 O O . VAL A 1 228 ? -5.078 -19.906 -20.641 1 79.56 228 VAL A O 1
ATOM 1734 N N . ASN A 1 229 ? -3.672 -20.312 -18.875 1 76.19 229 ASN A N 1
ATOM 1735 C CA . ASN A 1 229 ? -4.516 -21.312 -18.25 1 76.19 229 ASN A CA 1
ATOM 1736 C C . ASN A 1 229 ? -5.441 -20.703 -17.203 1 76.19 229 ASN A C 1
ATOM 1738 O O . ASN A 1 229 ? -5.145 -20.75 -16 1 76.19 229 ASN A O 1
ATOM 1742 N N . ASN A 1 230 ? -6.57 -20.062 -17.656 1 73.5 230 ASN A N 1
ATOM 1743 C CA . ASN A 1 230 ? -7.492 -19.406 -16.75 1 73.5 230 ASN A CA 1
ATOM 1744 C C . ASN A 1 230 ? -8.938 -19.812 -17.016 1 73.5 230 ASN A C 1
ATOM 1746 O O . ASN A 1 230 ? -9.383 -19.828 -18.156 1 73.5 230 ASN A O 1
ATOM 1750 N N . LEU A 1 231 ? -9.562 -20.094 -15.875 1 73.19 231 LEU A N 1
ATOM 1751 C CA . LEU A 1 231 ? -10.961 -20.516 -15.992 1 73.19 231 LEU A CA 1
ATOM 1752 C C . LEU A 1 231 ? -11.82 -19.359 -16.5 1 73.19 231 LEU A C 1
ATOM 1754 O O . LEU A 1 231 ? -12.75 -19.562 -17.281 1 73.19 231 LEU A O 1
ATOM 1758 N N . SER A 1 232 ? -11.492 -18.203 -16.047 1 69.62 232 SER A N 1
ATOM 1759 C CA . SER A 1 232 ? -12.281 -17.031 -16.391 1 69.62 232 SER A CA 1
ATOM 1760 C C . SER A 1 232 ? -12.188 -16.719 -17.891 1 69.62 232 SER A C 1
ATOM 1762 O O . SER A 1 232 ? -13.008 -15.969 -18.422 1 69.62 232 SER A O 1
ATOM 1764 N N . ARG A 1 233 ? -11.234 -17.406 -18.5 1 68.12 233 ARG A N 1
ATOM 1765 C CA . ARG A 1 233 ? -11.031 -17.172 -19.922 1 68.12 233 ARG A CA 1
ATOM 1766 C C . ARG A 1 233 ? -11.586 -18.328 -20.75 1 68.12 233 ARG A C 1
ATOM 1768 O O . ARG A 1 233 ? -11.125 -18.578 -21.859 1 68.12 233 ARG A O 1
ATOM 1775 N N . GLY A 1 234 ? -12.523 -19.094 -20.109 1 68.12 234 GLY A N 1
ATOM 1776 C CA . GLY A 1 234 ? -13.188 -20.172 -20.828 1 68.12 234 GLY A CA 1
ATOM 1777 C C . GLY A 1 234 ? -12.508 -21.516 -20.656 1 68.12 234 GLY A C 1
ATOM 1778 O O . GLY A 1 234 ? -12.852 -22.469 -21.359 1 68.12 234 GLY A O 1
ATOM 1779 N N . GLY A 1 235 ? -11.578 -21.562 -19.75 1 71.06 235 GLY A N 1
ATOM 1780 C CA . GLY A 1 235 ? -10.938 -22.828 -19.484 1 71.06 235 GLY A CA 1
ATOM 1781 C C . GLY A 1 235 ? -11.836 -23.797 -18.719 1 71.06 235 GLY A C 1
ATOM 1782 O O . GLY A 1 235 ? -12.984 -23.484 -18.422 1 71.06 235 GLY A O 1
ATOM 1783 N N . SER A 1 236 ? -11.383 -25.031 -18.688 1 77.31 236 SER A N 1
ATOM 1784 C CA . SER A 1 236 ? -12.125 -26.062 -17.969 1 77.31 236 SER A CA 1
ATOM 1785 C C . SER A 1 236 ? -11.383 -26.516 -16.719 1 77.31 236 SER A C 1
ATOM 1787 O O . SER A 1 236 ? -10.195 -26.219 -16.547 1 77.31 236 SER A O 1
ATOM 1789 N N . ALA A 1 237 ? -12.109 -27.031 -15.828 1 81.19 237 ALA A N 1
ATOM 1790 C CA . ALA A 1 237 ? -11.539 -27.516 -14.578 1 81.19 237 ALA A CA 1
ATOM 1791 C C . ALA A 1 237 ? -11.773 -29.016 -14.406 1 81.19 237 ALA A C 1
ATOM 1793 O O . ALA A 1 237 ? -12.852 -29.516 -14.742 1 81.19 237 ALA A O 1
ATOM 1794 N N . ASP A 1 238 ? -10.672 -29.703 -13.969 1 89.19 238 ASP A N 1
ATOM 1795 C CA . ASP A 1 238 ? -10.75 -31.125 -13.648 1 89.19 238 ASP A CA 1
ATOM 1796 C C . ASP A 1 238 ? -10.148 -31.406 -12.273 1 89.19 238 ASP A C 1
ATOM 1798 O O . ASP A 1 238 ? -9.406 -30.594 -11.727 1 89.19 238 ASP A O 1
ATOM 1802 N N . ARG A 1 239 ? -10.57 -32.531 -11.758 1 94.62 239 ARG A N 1
ATOM 1803 C CA . ARG A 1 239 ? -9.992 -32.969 -10.492 1 94.62 239 ARG A CA 1
ATOM 1804 C C . ARG A 1 239 ? -8.484 -33.156 -10.609 1 94.62 239 ARG A C 1
ATOM 1806 O O . ARG A 1 239 ? -7.996 -33.656 -11.617 1 94.62 239 ARG A O 1
ATOM 1813 N N . CYS A 1 240 ? -7.848 -32.688 -9.617 1 95.88 240 CYS A N 1
ATOM 1814 C CA . CYS A 1 240 ? -6.402 -32.875 -9.531 1 95.88 240 CYS A CA 1
ATOM 1815 C C . CYS A 1 240 ? -6.008 -33.469 -8.195 1 95.88 240 CYS A C 1
ATOM 1817 O O . CYS A 1 240 ? -6.449 -33 -7.141 1 95.88 240 CYS A O 1
ATOM 1819 N N . VAL A 1 241 ? -5.258 -34.562 -8.242 1 96.56 241 VAL A N 1
ATOM 1820 C CA . VAL A 1 241 ? -4.609 -35.094 -7.047 1 96.56 241 VAL A CA 1
ATOM 1821 C C . VAL A 1 241 ? -3.17 -34.594 -6.977 1 96.56 241 VAL A C 1
ATOM 1823 O O . VAL A 1 241 ? -2.359 -34.906 -7.855 1 96.56 241 VAL A O 1
ATOM 1826 N N . LEU A 1 242 ? -2.861 -33.906 -5.961 1 96.5 242 LEU A N 1
ATOM 1827 C CA . LEU A 1 242 ? -1.538 -33.281 -5.816 1 96.5 242 LEU A CA 1
ATOM 1828 C C . LEU A 1 242 ? -0.496 -34.375 -5.488 1 96.5 242 LEU A C 1
ATOM 1830 O O . LEU A 1 242 ? -0.727 -35.219 -4.637 1 96.5 242 LEU A O 1
ATOM 1834 N N . ALA A 1 243 ? 0.597 -34.25 -6.176 1 94.75 243 ALA A N 1
ATOM 1835 C CA . ALA A 1 243 ? 1.767 -35 -5.688 1 94.75 243 ALA A CA 1
ATOM 1836 C C . ALA A 1 243 ? 2.223 -34.438 -4.336 1 94.75 243 ALA A C 1
ATOM 1838 O O . ALA A 1 243 ? 1.882 -33.312 -3.961 1 94.75 243 ALA A O 1
ATOM 1839 N N . GLU A 1 244 ? 2.945 -35.281 -3.596 1 96.12 244 GLU A N 1
ATOM 1840 C CA . GLU A 1 244 ? 3.396 -34.875 -2.264 1 96.12 244 GLU A CA 1
ATOM 1841 C C . GLU A 1 244 ? 4.191 -33.562 -2.314 1 96.12 244 GLU A C 1
ATOM 1843 O O . GLU A 1 244 ? 3.98 -32.688 -1.492 1 96.12 244 GLU A O 1
ATOM 1848 N N . GLU A 1 245 ? 5.035 -33.469 -3.285 1 95.06 245 GLU A N 1
ATOM 1849 C CA . GLU A 1 245 ? 5.848 -32.25 -3.43 1 95.06 245 GLU A CA 1
ATOM 1850 C C . GLU A 1 245 ? 4.98 -31.047 -3.721 1 95.06 245 GLU A C 1
ATOM 1852 O O . GLU A 1 245 ? 5.23 -29.953 -3.193 1 95.06 245 GLU A O 1
ATOM 1857 N N . GLN A 1 246 ? 3.977 -31.203 -4.512 1 96.88 246 GLN A N 1
ATOM 1858 C CA . GLN A 1 246 ? 3.062 -30.125 -4.848 1 96.88 246 GLN A CA 1
ATOM 1859 C C . GLN A 1 246 ? 2.271 -29.672 -3.625 1 96.88 246 GLN A C 1
ATOM 1861 O O . GLN A 1 246 ? 2.068 -28.469 -3.416 1 96.88 246 GLN A O 1
ATOM 1866 N N . LYS A 1 247 ? 1.891 -30.672 -2.887 1 98.12 247 LYS A N 1
ATOM 1867 C CA . LYS A 1 247 ? 1.186 -30.375 -1.644 1 98.12 247 LYS A CA 1
ATOM 1868 C C . LYS A 1 247 ? 2.062 -29.562 -0.693 1 98.12 247 LYS A C 1
ATOM 1870 O O . LYS A 1 247 ? 1.624 -28.547 -0.153 1 98.12 247 LYS A O 1
ATOM 1875 N N . GLU A 1 248 ? 3.23 -29.984 -0.565 1 98.19 248 GLU A N 1
ATOM 1876 C CA . GLU A 1 248 ? 4.168 -29.328 0.34 1 98.19 248 GLU A CA 1
ATOM 1877 C C . GLU A 1 248 ? 4.43 -27.891 -0.086 1 98.19 248 GLU A C 1
ATOM 1879 O O . GLU A 1 248 ? 4.383 -26.969 0.739 1 98.19 248 GLU A O 1
ATOM 1884 N N . ILE A 1 249 ? 4.684 -27.656 -1.366 1 97.5 249 ILE A N 1
ATOM 1885 C CA . ILE A 1 249 ? 5.023 -26.297 -1.79 1 97.5 249 ILE A CA 1
ATOM 1886 C C . ILE A 1 249 ? 3.791 -25.406 -1.71 1 97.5 249 ILE A C 1
ATOM 1888 O O . ILE A 1 249 ? 3.898 -24.203 -1.427 1 97.5 249 ILE A O 1
ATOM 1892 N N . ALA A 1 250 ? 2.582 -25.969 -1.947 1 98.75 250 ALA A N 1
ATOM 1893 C CA . ALA A 1 250 ? 1.36 -25.188 -1.817 1 98.75 250 ALA A CA 1
ATOM 1894 C C . ALA A 1 250 ? 1.173 -24.688 -0.384 1 98.75 250 ALA A C 1
ATOM 1896 O O . ALA A 1 250 ? 0.898 -23.516 -0.154 1 98.75 250 ALA A O 1
ATOM 1897 N N . GLU A 1 251 ? 1.344 -25.609 0.53 1 98.88 251 GLU A N 1
ATOM 1898 C CA . GLU A 1 251 ? 1.155 -25.281 1.941 1 98.88 251 GLU A CA 1
ATOM 1899 C C . GLU A 1 251 ? 2.207 -24.297 2.424 1 98.88 251 GLU A C 1
ATOM 1901 O O . GLU A 1 251 ? 1.88 -23.312 3.105 1 98.88 251 GLU A O 1
ATOM 1906 N N . LYS A 1 252 ? 3.453 -24.438 2.016 1 98.81 252 LYS A N 1
ATOM 1907 C CA . LYS A 1 252 ? 4.527 -23.531 2.4 1 98.81 252 LYS A CA 1
ATOM 1908 C C . LYS A 1 252 ? 4.355 -22.156 1.742 1 98.81 252 LYS A C 1
ATOM 1910 O O . LYS A 1 252 ? 4.719 -21.141 2.322 1 98.81 252 LYS A O 1
ATOM 1915 N N . ALA A 1 253 ? 3.785 -22.156 0.534 1 98.88 253 ALA A N 1
ATOM 1916 C CA . ALA A 1 253 ? 3.529 -20.891 -0.16 1 98.88 253 ALA A CA 1
ATOM 1917 C C . ALA A 1 253 ? 2.52 -20.047 0.603 1 98.88 253 ALA A C 1
ATOM 1919 O O . ALA A 1 253 ? 2.725 -18.844 0.788 1 98.88 253 ALA A O 1
ATOM 1920 N N . ALA A 1 254 ? 1.438 -20.688 1.062 1 98.88 254 ALA A N 1
ATOM 1921 C CA . ALA A 1 254 ? 0.431 -19.984 1.847 1 98.88 254 ALA A CA 1
ATOM 1922 C C . ALA A 1 254 ? 1.047 -19.359 3.102 1 98.88 254 ALA A C 1
ATOM 1924 O O . ALA A 1 254 ? 0.765 -18.219 3.438 1 98.88 254 ALA A O 1
ATOM 1925 N N . LEU A 1 255 ? 1.927 -20.141 3.699 1 98.75 255 LEU A N 1
ATOM 1926 C CA . LEU A 1 255 ? 2.605 -19.672 4.906 1 98.75 255 LEU A CA 1
ATOM 1927 C C . LEU A 1 255 ? 3.529 -18.5 4.594 1 98.75 255 LEU A C 1
ATOM 1929 O O . LEU A 1 255 ? 3.523 -17.5 5.309 1 98.75 255 LEU A O 1
ATOM 1933 N N . ALA A 1 256 ? 4.281 -18.609 3.525 1 98.62 256 ALA A N 1
ATOM 1934 C CA . ALA A 1 256 ? 5.27 -17.594 3.16 1 98.62 256 ALA A CA 1
ATOM 1935 C C . ALA A 1 256 ? 4.602 -16.25 2.879 1 98.62 256 ALA A C 1
ATOM 1937 O O . ALA A 1 256 ? 5.156 -15.195 3.188 1 98.62 256 ALA A O 1
ATOM 1938 N N . VAL A 1 257 ? 3.408 -16.281 2.35 1 98.75 257 VAL A N 1
ATOM 1939 C CA . VAL A 1 257 ? 2.688 -15.062 1.965 1 98.75 257 VAL A CA 1
ATOM 1940 C C . VAL A 1 257 ? 1.843 -14.57 3.137 1 98.75 257 VAL A C 1
ATOM 1942 O O . VAL A 1 257 ? 1.419 -13.414 3.16 1 98.75 257 VAL A O 1
ATOM 1945 N N . GLY A 1 258 ? 1.552 -15.406 4.105 1 98.75 258 GLY A N 1
ATOM 1946 C CA . GLY A 1 258 ? 0.859 -15.047 5.332 1 98.75 258 GLY A CA 1
ATOM 1947 C C . GLY A 1 258 ? -0.641 -15.266 5.258 1 98.75 258 GLY A C 1
ATOM 1948 O O . GLY A 1 258 ? -1.398 -14.672 6.027 1 98.75 258 GLY A O 1
ATOM 1949 N N . THR A 1 259 ? -1.127 -16.109 4.371 1 98.81 259 THR A N 1
ATOM 1950 C CA . THR A 1 259 ? -2.561 -16.281 4.172 1 98.81 259 THR A CA 1
ATOM 1951 C C . THR A 1 259 ? -3.098 -17.406 5.059 1 98.81 259 THR A C 1
ATOM 1953 O O . THR A 1 259 ? -2.43 -18.422 5.258 1 98.81 259 THR A O 1
ATOM 1956 N N . THR A 1 260 ? -4.277 -17.188 5.57 1 98.75 260 THR A N 1
ATOM 1957 C CA . THR A 1 260 ? -5.016 -18.25 6.25 1 98.75 260 THR A CA 1
ATOM 1958 C C . THR A 1 260 ? -5.66 -19.203 5.242 1 98.75 260 THR A C 1
ATOM 1960 O O . THR A 1 260 ? -5.691 -20.406 5.453 1 98.75 260 THR A O 1
ATOM 1963 N N . PHE A 1 261 ? -6.199 -18.641 4.207 1 98.88 261 PHE A N 1
ATOM 1964 C CA . PHE A 1 261 ? -6.676 -19.422 3.076 1 98.88 261 PHE A CA 1
ATOM 1965 C C . PHE A 1 261 ? -6.223 -18.812 1.759 1 98.88 261 PHE A C 1
ATOM 1967 O O . PHE A 1 261 ? -6.121 -17.578 1.644 1 98.88 261 PHE A O 1
ATOM 1974 N N . ALA A 1 262 ? -5.938 -19.656 0.761 1 98.81 262 ALA A N 1
ATOM 1975 C CA . ALA A 1 262 ? -5.367 -19.141 -0.484 1 98.81 262 ALA A CA 1
ATOM 1976 C C . ALA A 1 262 ? -5.52 -20.156 -1.613 1 98.81 262 ALA A C 1
ATOM 1978 O O . ALA A 1 262 ? -5.68 -21.359 -1.363 1 98.81 262 ALA A O 1
ATOM 1979 N N . GLY A 1 263 ? -5.613 -19.672 -2.777 1 98.5 263 GLY A N 1
ATOM 1980 C CA . GLY A 1 263 ? -5.379 -20.453 -3.979 1 98.5 263 GLY A CA 1
ATOM 1981 C C . GLY A 1 263 ? -3.953 -20.359 -4.484 1 98.5 263 GLY A C 1
ATOM 1982 O O . GLY A 1 263 ? -3.465 -19.266 -4.781 1 98.5 263 GLY A O 1
ATOM 1983 N N . ILE A 1 264 ? -3.303 -21.516 -4.578 1 98.69 264 ILE A N 1
ATOM 1984 C CA . ILE A 1 264 ? -1.926 -21.547 -5.055 1 98.69 264 ILE A CA 1
ATOM 1985 C C . ILE A 1 264 ? -1.89 -22.078 -6.488 1 98.69 264 ILE A C 1
ATOM 1987 O O . ILE A 1 264 ? -2.277 -23.234 -6.742 1 98.69 264 ILE A O 1
ATOM 1991 N N . ASP A 1 265 ? -1.457 -21.266 -7.395 1 97.44 265 ASP A N 1
ATOM 1992 C CA . ASP A 1 265 ? -1.321 -21.688 -8.789 1 97.44 265 ASP A CA 1
ATOM 1993 C C . ASP A 1 265 ? 0.061 -22.266 -9.055 1 97.44 265 ASP A C 1
ATOM 1995 O O . ASP A 1 265 ? 1.077 -21.609 -8.852 1 97.44 265 ASP A O 1
ATOM 1999 N N . ILE A 1 266 ? 0.079 -23.469 -9.484 1 97.06 266 ILE A N 1
ATOM 2000 C CA . ILE A 1 266 ? 1.303 -24.234 -9.695 1 97.06 266 ILE A CA 1
ATOM 2001 C C . ILE A 1 266 ? 1.373 -24.703 -11.148 1 97.06 266 ILE A C 1
ATOM 2003 O O . ILE A 1 266 ? 0.378 -25.172 -11.703 1 97.06 266 ILE A O 1
ATOM 2007 N N . ILE A 1 267 ? 2.447 -24.516 -11.781 1 95 267 ILE A N 1
ATOM 2008 C CA . ILE A 1 267 ? 2.654 -25 -13.148 1 95 267 ILE A CA 1
ATOM 2009 C C . ILE A 1 267 ? 3.619 -26.172 -13.133 1 95 267 ILE A C 1
ATOM 2011 O O . ILE A 1 267 ? 4.648 -26.141 -12.453 1 95 267 ILE A O 1
ATOM 2015 N N . GLU A 1 268 ? 3.156 -27.125 -13.93 1 90.19 268 GLU A N 1
ATOM 2016 C CA . GLU A 1 268 ? 4.004 -28.312 -14.047 1 90.19 268 GLU A CA 1
ATOM 2017 C C . GLU A 1 268 ? 4.984 -28.188 -15.211 1 90.19 268 GLU A C 1
ATOM 2019 O O . GLU A 1 268 ? 4.648 -27.609 -16.25 1 90.19 268 GLU A O 1
ATOM 2024 N N . GLY A 1 269 ? 6.312 -28.359 -15.047 1 80.94 269 GLY A N 1
ATOM 2025 C CA . GLY A 1 269 ? 7.297 -28.359 -16.125 1 80.94 269 GLY A CA 1
ATOM 2026 C C . GLY A 1 269 ? 7.016 -29.391 -17.203 1 80.94 269 GLY A C 1
ATOM 2027 O O . GLY A 1 269 ? 6.062 -30.156 -17.094 1 80.94 269 GLY A O 1
ATOM 2028 N N . ALA A 1 270 ? 7.562 -29.266 -18.469 1 65.12 270 ALA A N 1
ATOM 2029 C CA . ALA A 1 270 ? 7.344 -30.094 -19.641 1 65.12 270 ALA A CA 1
ATOM 2030 C C . ALA A 1 270 ? 7.438 -31.578 -19.297 1 65.12 270 ALA A C 1
ATOM 2032 O O . ALA A 1 270 ? 6.723 -32.406 -19.859 1 65.12 270 ALA A O 1
ATOM 2033 N N . LYS A 1 271 ? 8.383 -32.062 -18.5 1 57.5 271 LYS A N 1
ATOM 2034 C CA . LYS A 1 271 ? 8.586 -33.5 -18.359 1 57.5 271 LYS A CA 1
ATOM 2035 C C . LYS A 1 271 ? 7.426 -34.156 -17.609 1 57.5 271 LYS A C 1
ATOM 2037 O O . LYS A 1 271 ? 7.301 -35.375 -17.578 1 57.5 271 LYS A O 1
ATOM 2042 N N . ALA A 1 272 ? 6.707 -33.438 -16.766 1 51.44 272 ALA A N 1
ATOM 2043 C CA . ALA A 1 272 ? 5.676 -34.094 -15.984 1 51.44 272 ALA A CA 1
ATOM 2044 C C . ALA A 1 272 ? 4.688 -34.844 -16.891 1 51.44 272 ALA A C 1
ATOM 2046 O O . ALA A 1 272 ? 3.883 -35.625 -16.406 1 51.44 272 ALA A O 1
ATOM 2047 N N . GLN A 1 273 ? 4.609 -34.469 -18.141 1 43.91 273 GLN A N 1
ATOM 2048 C CA . GLN A 1 273 ? 3.607 -35.094 -18.984 1 43.91 273 GLN A CA 1
ATOM 2049 C C . GLN A 1 273 ? 3.988 -36.531 -19.312 1 43.91 273 GLN A C 1
ATOM 2051 O O . GLN A 1 273 ? 3.182 -37.281 -19.859 1 43.91 273 GLN A O 1
ATOM 2056 N N . THR A 1 274 ? 5.359 -36.812 -19.469 1 39.25 274 THR A N 1
ATOM 2057 C CA . THR A 1 274 ? 5.512 -38.156 -19.984 1 39.25 274 THR A CA 1
ATOM 2058 C C . THR A 1 274 ? 5.238 -39.188 -18.891 1 39.25 274 THR A C 1
ATOM 2060 O O . THR A 1 274 ? 5.727 -39.062 -17.766 1 39.25 274 THR A O 1
ATOM 2063 N N . GLY A 1 275 ? 4.043 -39.656 -18.641 1 36.38 275 GLY A N 1
ATOM 2064 C CA . GLY A 1 275 ? 3.549 -40.781 -17.844 1 36.38 275 GLY A CA 1
ATOM 2065 C C . GLY A 1 275 ? 4.652 -41.688 -17.328 1 36.38 275 GLY A C 1
ATOM 2066 O O . GLY A 1 275 ? 4.379 -42.75 -16.797 1 36.38 275 GLY A O 1
ATOM 2067 N N . ASN A 1 276 ? 5.777 -41.781 -18.047 1 34.03 276 ASN A N 1
ATOM 2068 C CA . ASN A 1 276 ? 6.688 -42.844 -17.656 1 34.03 276 ASN A CA 1
ATOM 2069 C C . ASN A 1 276 ? 7.328 -42.562 -16.297 1 34.03 276 ASN A C 1
ATOM 2071 O O . ASN A 1 276 ? 8.125 -41.625 -16.172 1 34.03 276 ASN A O 1
ATOM 2075 N N . GLU A 1 277 ? 6.68 -42.906 -15.172 1 36.75 277 GLU A N 1
ATOM 2076 C CA . GLU A 1 277 ? 6.93 -43 -13.742 1 36.75 277 GLU A CA 1
ATOM 2077 C C . GLU A 1 277 ? 8.391 -43.344 -13.453 1 36.75 277 GLU A C 1
ATOM 2079 O O . GLU A 1 277 ? 8.812 -43.375 -12.289 1 36.75 277 GLU A O 1
ATOM 2084 N N . ASN A 1 278 ? 9.086 -44.094 -14.406 1 33.28 278 ASN A N 1
ATOM 2085 C CA . ASN A 1 278 ? 10.25 -44.812 -13.945 1 33.28 278 ASN A CA 1
ATOM 2086 C C . ASN A 1 278 ? 11.414 -43.875 -13.609 1 33.28 278 ASN A C 1
ATOM 2088 O O . ASN A 1 278 ? 12.477 -44.344 -13.188 1 33.28 278 ASN A O 1
ATOM 2092 N N . LYS A 1 279 ? 11.805 -43 -14.547 1 36.25 279 LYS A N 1
ATOM 2093 C CA . LYS A 1 279 ? 13.141 -42.531 -14.172 1 36.25 279 LYS A CA 1
ATOM 2094 C C . LYS A 1 279 ? 13.086 -41.625 -12.945 1 36.25 279 LYS A C 1
ATOM 2096 O O . LYS A 1 279 ? 12.414 -40.594 -12.969 1 36.25 279 LYS A O 1
ATOM 2101 N N . LYS A 1 280 ? 13.352 -42.125 -11.781 1 36.78 280 LYS A N 1
ATOM 2102 C CA . LYS A 1 280 ? 13.5 -41.75 -10.375 1 36.78 280 LYS A CA 1
ATOM 2103 C C . LYS A 1 280 ? 14.164 -40.375 -10.242 1 36.78 280 LYS A C 1
ATOM 2105 O O . LYS A 1 280 ? 14.055 -39.719 -9.195 1 36.78 280 LYS A O 1
ATOM 2110 N N . THR A 1 281 ? 15.477 -40.312 -10.734 1 34.5 281 THR A N 1
ATOM 2111 C CA . THR A 1 281 ? 16.328 -39.25 -10.188 1 34.5 281 THR A CA 1
ATOM 2112 C C . THR A 1 281 ? 15.82 -37.875 -10.609 1 34.5 281 THR A C 1
ATOM 2114 O O . THR A 1 281 ? 16.094 -37.406 -11.727 1 34.5 281 THR A O 1
ATOM 2117 N N . GLU A 1 282 ? 14.594 -37.5 -10.398 1 37.31 282 GLU A N 1
ATOM 2118 C CA . GLU A 1 282 ? 14.062 -36.156 -10.656 1 37.31 282 GLU A CA 1
ATOM 2119 C C . GLU A 1 282 ? 15.023 -35.094 -10.172 1 37.31 282 GLU A C 1
ATOM 2121 O O . GLU A 1 282 ? 15.328 -35 -8.984 1 37.31 282 GLU A O 1
ATOM 2126 N N . ASP A 1 283 ? 16.156 -34.812 -10.945 1 37.81 283 ASP A N 1
ATOM 2127 C CA . ASP A 1 283 ? 17.125 -33.781 -10.586 1 37.81 283 ASP A CA 1
ATOM 2128 C C . ASP A 1 283 ? 16.422 -32.531 -10.016 1 37.81 283 ASP A C 1
ATOM 2130 O O . ASP A 1 283 ? 15.68 -31.859 -10.727 1 37.81 283 ASP A O 1
ATOM 2134 N N . LYS A 1 284 ? 16.016 -32.5 -8.828 1 41.97 284 LYS A N 1
ATOM 2135 C CA . LYS A 1 284 ? 15.516 -31.406 -8.016 1 41.97 284 LYS A CA 1
ATOM 2136 C C . LYS A 1 284 ? 16.062 -30.062 -8.508 1 41.97 284 LYS A C 1
ATOM 2138 O O . LYS A 1 284 ? 15.523 -29.016 -8.18 1 41.97 284 LYS A O 1
ATOM 2143 N N . SER A 1 285 ? 17.25 -30.047 -8.953 1 38.44 285 SER A N 1
ATOM 2144 C CA . SER A 1 285 ? 17.953 -28.844 -9.352 1 38.44 285 SER A CA 1
ATOM 2145 C C . SER A 1 285 ? 17.5 -28.359 -10.727 1 38.44 285 SER A C 1
ATOM 2147 O O . SER A 1 285 ? 17.812 -27.234 -11.133 1 38.44 285 SER A O 1
ATOM 2149 N N . THR A 1 286 ? 17.328 -29.203 -11.773 1 37.31 286 THR A N 1
ATOM 2150 C CA . THR A 1 286 ? 17.297 -29.016 -13.219 1 37.31 286 THR A CA 1
ATOM 2151 C C . THR A 1 286 ? 15.898 -28.625 -13.695 1 37.31 286 THR A C 1
ATOM 2153 O O . THR A 1 286 ? 15.562 -28.797 -14.867 1 37.31 286 THR A O 1
ATOM 2156 N N . GLY A 1 287 ? 15.219 -27.547 -13.344 1 47.22 287 GLY A N 1
ATOM 2157 C CA . GLY A 1 287 ? 14.188 -26.828 -14.078 1 47.22 287 GLY A CA 1
ATOM 2158 C C . GLY A 1 287 ? 12.891 -27.594 -14.203 1 47.22 287 GLY A C 1
ATOM 2159 O O . GLY A 1 287 ? 11.945 -27.141 -14.836 1 47.22 287 GLY A O 1
ATOM 2160 N N . GLN A 1 288 ? 12.891 -28.953 -14 1 55.31 288 GLN A N 1
ATOM 2161 C CA . GLN A 1 288 ? 11.805 -29.812 -14.445 1 55.31 288 GLN A CA 1
ATOM 2162 C C . GLN A 1 288 ? 10.703 -29.906 -13.391 1 55.31 288 GLN A C 1
ATOM 2164 O O . GLN A 1 288 ? 9.672 -30.531 -13.617 1 55.31 288 GLN A O 1
ATOM 2169 N N . GLY A 1 289 ? 10.773 -29.25 -12.281 1 80.69 289 GLY A N 1
ATOM 2170 C CA . GLY A 1 289 ? 9.773 -29.453 -11.25 1 80.69 289 GLY A CA 1
ATOM 2171 C C . GLY A 1 289 ? 8.719 -28.359 -11.211 1 80.69 289 GLY A C 1
ATOM 2172 O O . GLY A 1 289 ? 8.734 -27.453 -12.039 1 80.69 289 GLY A O 1
ATOM 2173 N N . SER A 1 290 ? 7.688 -28.609 -10.477 1 92.38 290 SER A N 1
ATOM 2174 C CA . SER A 1 290 ? 6.586 -27.656 -10.297 1 92.38 290 SER A CA 1
ATOM 2175 C C . SER A 1 290 ? 7.094 -26.312 -9.805 1 92.38 290 SER A C 1
ATOM 2177 O O . SER A 1 290 ? 8.047 -26.25 -9.023 1 92.38 290 SER A O 1
ATOM 2179 N N . ARG A 1 291 ? 6.605 -25.281 -10.367 1 95.94 291 ARG A N 1
ATOM 2180 C CA . ARG A 1 291 ? 6.875 -23.906 -9.93 1 95.94 291 ARG A CA 1
ATOM 2181 C C . ARG A 1 291 ? 5.59 -23.203 -9.508 1 95.94 291 ARG A C 1
ATOM 2183 O O . ARG A 1 291 ? 4.52 -23.469 -10.062 1 95.94 291 ARG A O 1
ATOM 2190 N N . ILE A 1 292 ? 5.688 -22.391 -8.531 1 97.81 292 ILE A N 1
ATOM 2191 C CA . ILE A 1 292 ? 4.543 -21.594 -8.102 1 97.81 292 ILE A CA 1
ATOM 2192 C C . ILE A 1 292 ? 4.43 -20.328 -8.961 1 97.81 292 ILE A C 1
ATOM 2194 O O . ILE A 1 292 ? 5.391 -19.578 -9.086 1 97.81 292 ILE A O 1
ATOM 2198 N N . LEU A 1 293 ? 3.277 -20.094 -9.5 1 96.06 293 LEU A N 1
ATOM 2199 C CA . LEU A 1 293 ? 3.059 -18.953 -10.383 1 96.06 293 LEU A CA 1
ATOM 2200 C C . LEU A 1 293 ? 2.471 -17.766 -9.617 1 96.06 293 LEU A C 1
ATOM 2202 O O . LEU A 1 293 ? 2.834 -16.625 -9.875 1 96.06 293 LEU A O 1
ATOM 2206 N N . GLU A 1 294 ? 1.555 -18.078 -8.727 1 96.88 294 GLU A N 1
ATOM 2207 C CA . GLU A 1 294 ? 0.787 -17.031 -8.062 1 96.88 294 GLU A CA 1
ATOM 2208 C C . GLU A 1 294 ? 0.116 -17.562 -6.797 1 96.88 294 GLU A C 1
ATOM 2210 O O . GLU A 1 294 ? -0.179 -18.75 -6.691 1 96.88 294 GLU A O 1
ATOM 2215 N N . VAL A 1 295 ? -0.001 -16.719 -5.855 1 98.38 295 VAL A N 1
ATOM 2216 C CA . VAL A 1 295 ? -0.832 -16.953 -4.68 1 98.38 295 VAL A CA 1
ATOM 2217 C C . VAL A 1 295 ? -2.041 -16.016 -4.707 1 98.38 295 VAL A C 1
ATOM 2219 O O . VAL A 1 295 ? -1.891 -14.805 -4.809 1 98.38 295 VAL A O 1
ATOM 2222 N N . ASN A 1 296 ? -3.207 -16.594 -4.641 1 97.38 296 ASN A N 1
ATOM 2223 C CA . ASN A 1 296 ? -4.438 -15.805 -4.562 1 97.38 296 ASN A CA 1
ATOM 2224 C C . ASN A 1 296 ? -4.945 -15.711 -3.125 1 97.38 296 ASN A C 1
ATOM 2226 O O . ASN A 1 296 ? -5.254 -16.719 -2.5 1 97.38 296 ASN A O 1
ATOM 2230 N N . GLY A 1 297 ? -5.082 -14.477 -2.666 1 98.19 297 GLY A N 1
ATOM 2231 C CA . GLY A 1 297 ? -5.402 -14.25 -1.267 1 98.19 297 GLY A CA 1
ATOM 2232 C C . GLY A 1 297 ? -6.895 -14.195 -0.999 1 98.19 297 GLY A C 1
ATOM 2233 O O . GLY A 1 297 ? -7.324 -14.203 0.156 1 98.19 297 GLY A O 1
ATOM 2234 N N . THR A 1 298 ? -7.75 -14.133 -2.037 1 97.81 298 THR A N 1
ATOM 2235 C CA . THR A 1 298 ? -9.203 -14.148 -1.892 1 97.81 298 THR A CA 1
ATOM 2236 C C . THR A 1 298 ? -9.836 -15.055 -2.943 1 97.81 298 THR A C 1
ATOM 2238 O O . THR A 1 298 ? -10.727 -14.625 -3.68 1 97.81 298 THR A O 1
ATOM 2241 N N . PRO A 1 299 ? -9.461 -16.266 -2.967 1 96.75 299 PRO A N 1
ATOM 2242 C CA . PRO A 1 299 ? -9.875 -17.172 -4.039 1 96.75 299 PRO A CA 1
ATOM 2243 C C . PRO A 1 299 ? -11.336 -17.594 -3.922 1 96.75 299 PRO A C 1
ATOM 2245 O O . PRO A 1 299 ? -11.883 -17.656 -2.816 1 96.75 299 PRO A O 1
ATOM 2248 N N . SER A 1 300 ? -11.914 -17.906 -5.047 1 95.81 300 SER A N 1
ATOM 2249 C CA . SER A 1 300 ? -13.211 -18.594 -5.043 1 95.81 300 SER A CA 1
ATOM 2250 C C . SER A 1 300 ? -13.055 -20.078 -4.707 1 95.81 300 SER A C 1
ATOM 2252 O O . SER A 1 300 ? -12.109 -20.719 -5.16 1 95.81 300 SER A O 1
ATOM 2254 N N . GLY A 1 301 ? -14 -20.578 -3.941 1 96.5 301 GLY A N 1
ATOM 2255 C CA . GLY A 1 301 ? -14.016 -22 -3.613 1 96.5 301 GLY A CA 1
ATOM 2256 C C . GLY A 1 301 ? -14.875 -22.812 -4.551 1 96.5 301 GLY A C 1
ATOM 2257 O O . GLY A 1 301 ? -14.922 -24.047 -4.441 1 96.5 301 GLY A O 1
ATOM 2258 N N . LYS A 1 302 ? -15.477 -22.172 -5.539 1 96.06 302 LYS A N 1
ATOM 2259 C CA . LYS A 1 302 ? -16.469 -22.828 -6.379 1 96.06 302 LYS A CA 1
ATOM 2260 C C . LYS A 1 302 ? -15.844 -23.953 -7.199 1 96.06 302 LYS A C 1
ATOM 2262 O O . LYS A 1 302 ? -16.422 -25.031 -7.328 1 96.06 302 LYS A O 1
ATOM 2267 N N . GLY A 1 303 ? -14.688 -23.703 -7.762 1 94.25 303 GLY A N 1
ATOM 2268 C CA . GLY A 1 303 ? -14.031 -24.719 -8.562 1 94.25 303 GLY A CA 1
ATOM 2269 C C . GLY A 1 303 ? -13.742 -26 -7.797 1 94.25 303 GLY A C 1
ATOM 2270 O O . GLY A 1 303 ? -13.977 -27.094 -8.297 1 94.25 303 GLY A O 1
ATOM 2271 N N . ILE A 1 304 ? -13.266 -25.891 -6.574 1 97.12 304 ILE A N 1
ATOM 2272 C CA . ILE A 1 304 ? -12.961 -27.047 -5.727 1 97.12 304 ILE A CA 1
ATOM 2273 C C . ILE A 1 304 ? -14.25 -27.781 -5.387 1 97.12 304 ILE A C 1
ATOM 2275 O O . ILE A 1 304 ? -14.305 -29.016 -5.461 1 97.12 304 ILE A O 1
ATOM 2279 N N . PHE A 1 305 ? -15.266 -27.016 -5.055 1 97.5 305 PHE A N 1
ATOM 2280 C CA . PHE A 1 305 ? -16.562 -27.594 -4.703 1 97.5 305 PHE A CA 1
ATOM 2281 C C . PHE A 1 305 ? -17.141 -28.359 -5.887 1 97.5 305 PHE A C 1
ATOM 2283 O O . PHE A 1 305 ? -17.562 -29.516 -5.738 1 97.5 305 PHE A O 1
ATOM 2290 N N . ASP A 1 306 ? -17.141 -27.766 -7.062 1 95.88 306 ASP A N 1
ATOM 2291 C CA . ASP A 1 306 ? -17.719 -28.391 -8.25 1 95.88 306 ASP A CA 1
ATOM 2292 C C . ASP A 1 306 ? -16.984 -29.688 -8.602 1 95.88 306 ASP A C 1
ATOM 2294 O O . ASP A 1 306 ? -17.609 -30.672 -9 1 95.88 306 ASP A O 1
ATOM 2298 N N . ALA A 1 307 ? -15.695 -29.703 -8.406 1 95.44 307 ALA A N 1
ATOM 2299 C CA . ALA A 1 307 ? -14.867 -30.828 -8.828 1 95.44 307 ALA A CA 1
ATOM 2300 C C . ALA A 1 307 ? -14.891 -31.938 -7.785 1 95.44 307 ALA A C 1
ATOM 2302 O O . ALA A 1 307 ? -14.938 -33.125 -8.133 1 95.44 307 ALA A O 1
ATOM 2303 N N . TRP A 1 308 ? -14.875 -31.547 -6.469 1 97.12 308 TRP A N 1
ATOM 2304 C CA . TRP A 1 308 ? -14.602 -32.531 -5.445 1 97.12 308 TRP A CA 1
ATOM 2305 C C . TRP A 1 308 ? -15.773 -32.656 -4.477 1 97.12 308 TRP A C 1
ATOM 2307 O O . TRP A 1 308 ? -15.836 -33.625 -3.691 1 97.12 308 TRP A O 1
ATOM 2317 N N . GLY A 1 309 ? -16.688 -31.734 -4.488 1 97 309 GLY A N 1
ATOM 2318 C CA . GLY A 1 309 ? -17.703 -31.672 -3.461 1 97 309 GLY A CA 1
ATOM 2319 C C . GLY A 1 309 ? -17.188 -31.141 -2.137 1 97 309 GLY A C 1
ATOM 2320 O O . GLY A 1 309 ? -17.922 -31.125 -1.143 1 97 309 GLY A O 1
ATOM 2321 N N . ILE A 1 310 ? -15.961 -30.703 -2.113 1 97.94 310 ILE A N 1
ATOM 2322 C CA . ILE A 1 310 ? -15.344 -30.125 -0.927 1 97.94 310 ILE A CA 1
ATOM 2323 C C . ILE A 1 310 ? -15.695 -28.641 -0.852 1 97.94 310 ILE A C 1
ATOM 2325 O O . ILE A 1 310 ? -15.43 -27.875 -1.793 1 97.94 310 ILE A O 1
ATOM 2329 N N . ASN A 1 311 ? -16.281 -28.188 0.217 1 98.44 311 ASN A N 1
ATOM 2330 C CA . ASN A 1 311 ? -16.656 -26.781 0.409 1 98.44 311 ASN A CA 1
ATOM 2331 C C . ASN A 1 311 ? -15.602 -26.047 1.229 1 98.44 311 ASN A C 1
ATOM 2333 O O . ASN A 1 311 ? -15.562 -26.156 2.455 1 98.44 311 ASN A O 1
ATOM 2337 N N . PRO A 1 312 ? -14.742 -25.234 0.628 1 98.62 312 PRO A N 1
ATOM 2338 C CA . PRO A 1 312 ? -13.688 -24.516 1.365 1 98.62 312 PRO A CA 1
ATOM 2339 C C . PRO A 1 312 ? -14.242 -23.656 2.492 1 98.62 312 PRO A C 1
ATOM 2341 O O . PRO A 1 312 ? -13.57 -23.453 3.512 1 98.62 312 PRO A O 1
ATOM 2344 N N . ALA A 1 313 ? -15.453 -23.125 2.373 1 98.75 313 ALA A N 1
ATOM 2345 C CA . ALA A 1 313 ? -16.062 -22.266 3.375 1 98.75 313 ALA A CA 1
ATOM 2346 C C . ALA A 1 313 ? -16.172 -22.969 4.723 1 98.75 313 ALA A C 1
ATOM 2348 O O . ALA A 1 313 ? -15.992 -22.344 5.773 1 98.75 313 ALA A O 1
ATOM 2349 N N . GLU A 1 314 ? -16.469 -24.25 4.684 1 98.62 314 GLU A N 1
ATOM 2350 C CA . GLU A 1 314 ? -16.578 -25.031 5.918 1 98.62 314 GLU A CA 1
ATOM 2351 C C . GLU A 1 314 ? -15.242 -25.094 6.645 1 98.62 314 GLU A C 1
ATOM 2353 O O . GLU A 1 314 ? -15.188 -24.953 7.871 1 98.62 314 GLU A O 1
ATOM 2358 N N . TYR A 1 315 ? -14.18 -25.266 5.898 1 98.75 315 TYR A N 1
ATOM 2359 C CA . TYR A 1 315 ? -12.836 -25.328 6.473 1 98.75 315 TYR A CA 1
ATOM 2360 C C . TYR A 1 315 ? -12.422 -23.969 7.02 1 98.75 315 TYR A C 1
ATOM 2362 O O . TYR A 1 315 ? -11.82 -23.875 8.094 1 98.75 315 TYR A O 1
ATOM 2370 N N . ILE A 1 316 ? -12.719 -22.906 6.32 1 98.81 316 ILE A N 1
ATOM 2371 C CA . ILE A 1 316 ? -12.391 -21.547 6.727 1 98.81 316 ILE A CA 1
ATOM 2372 C C . ILE A 1 316 ? -13.102 -21.219 8.039 1 98.81 316 ILE A C 1
ATOM 2374 O O . ILE A 1 316 ? -12.492 -20.688 8.969 1 98.81 316 ILE A O 1
ATOM 2378 N N . LEU A 1 317 ? -14.391 -21.562 8.141 1 98.69 317 LEU A N 1
ATOM 2379 C CA . LEU A 1 317 ? -15.156 -21.234 9.336 1 98.69 317 LEU A CA 1
ATOM 2380 C C . LEU A 1 317 ? -14.75 -22.125 10.508 1 98.69 317 LEU A C 1
ATOM 2382 O O . LEU A 1 317 ? -14.789 -21.688 11.664 1 98.69 317 LEU A O 1
ATOM 2386 N N . GLU A 1 318 ? -14.375 -23.359 10.188 1 98.38 318 GLU A N 1
ATOM 2387 C CA . GLU A 1 318 ? -13.82 -24.203 11.242 1 98.38 318 GLU A CA 1
ATOM 2388 C C . GLU A 1 318 ? -12.539 -23.594 11.82 1 98.38 318 GLU A C 1
ATOM 2390 O O . GLU A 1 318 ? -12.359 -23.562 13.039 1 98.38 318 GLU A O 1
ATOM 2395 N N . TYR A 1 319 ? -11.703 -23.141 10.945 1 98.56 319 TYR A N 1
ATOM 2396 C CA . TYR A 1 319 ? -10.492 -22.469 11.383 1 98.56 319 TYR A CA 1
ATOM 2397 C C . TYR A 1 319 ? -10.828 -21.25 12.242 1 98.56 319 TYR A C 1
ATOM 2399 O O . TYR A 1 319 ? -10.242 -21.062 13.32 1 98.56 319 TYR A O 1
ATOM 2407 N N . LEU A 1 320 ? -11.766 -20.438 11.766 1 98.19 320 LEU A N 1
ATOM 2408 C CA . LEU A 1 320 ? -12.172 -19.234 12.469 1 98.19 320 LEU A CA 1
ATOM 2409 C C . LEU A 1 320 ? -12.734 -19.578 13.852 1 98.19 320 LEU A C 1
ATOM 2411 O O . LEU A 1 320 ? -12.445 -18.891 14.828 1 98.19 320 LEU A O 1
ATOM 2415 N N . GLN A 1 321 ? -13.492 -20.625 13.93 1 97.25 321 GLN A N 1
ATOM 2416 C CA . GLN A 1 321 ? -14.07 -21.078 15.195 1 97.25 321 GLN A CA 1
ATOM 2417 C C . GLN A 1 321 ? -12.977 -21.422 16.203 1 97.25 321 GLN A C 1
ATOM 2419 O O . GLN A 1 321 ? -13.117 -21.125 17.391 1 97.25 321 GLN A O 1
ATOM 2424 N N . ASN A 1 322 ? -11.922 -21.953 15.727 1 96.88 322 ASN A N 1
ATOM 2425 C CA . ASN A 1 322 ? -10.836 -22.391 16.594 1 96.88 322 ASN A CA 1
ATOM 2426 C C . ASN A 1 322 ? -10.047 -21.219 17.156 1 96.88 322 ASN A C 1
ATOM 2428 O O . ASN A 1 322 ? -9.445 -21.312 18.219 1 96.88 322 ASN A O 1
ATOM 2432 N N . ILE A 1 323 ? -10.07 -20.109 16.484 1 95.12 323 ILE A N 1
ATOM 2433 C CA . ILE A 1 323 ? -9.211 -19.016 16.953 1 95.12 323 ILE A CA 1
ATOM 2434 C C . ILE A 1 323 ? -10.039 -17.969 17.688 1 95.12 323 ILE A C 1
ATOM 2436 O O . ILE A 1 323 ? -9.492 -17.062 18.312 1 95.12 323 ILE A O 1
ATOM 2440 N N . LEU A 1 324 ? -11.328 -17.984 17.453 1 93.88 324 LEU A N 1
ATOM 2441 C CA . LEU A 1 324 ? -12.188 -17.047 18.172 1 93.88 324 LEU A CA 1
ATOM 2442 C C . LEU A 1 324 ? -12.586 -17.609 19.531 1 93.88 324 LEU A C 1
ATOM 2444 O O . LEU A 1 324 ? -12.867 -16.859 20.469 1 93.88 324 LEU A O 1
ATOM 2448 N N . MET B 1 1 ? 34.438 1.26 6.426 1 89.31 1 MET B N 1
ATOM 2449 C CA . MET B 1 1 ? 33.5 2.357 6.613 1 89.31 1 MET B CA 1
ATOM 2450 C C . MET B 1 1 ? 32.094 1.935 6.219 1 89.31 1 MET B C 1
ATOM 2452 O O . MET B 1 1 ? 31.906 1.206 5.242 1 89.31 1 MET B O 1
ATOM 2456 N N . LYS B 1 2 ? 31.094 2.369 6.98 1 96.69 2 LYS B N 1
ATOM 2457 C CA . LYS B 1 2 ? 29.703 1.974 6.719 1 96.69 2 LYS B CA 1
ATOM 2458 C C . LYS B 1 2 ? 29.156 2.67 5.477 1 96.69 2 LYS B C 1
ATOM 2460 O O . LYS B 1 2 ? 29.422 3.855 5.258 1 96.69 2 LYS B O 1
ATOM 2465 N N . LYS B 1 3 ? 28.516 1.945 4.676 1 98.06 3 LYS B N 1
ATOM 2466 C CA . LYS B 1 3 ? 27.953 2.428 3.416 1 98.06 3 LYS B CA 1
ATOM 2467 C C . LYS B 1 3 ? 26.531 2.918 3.605 1 98.06 3 LYS B C 1
ATOM 2469 O O . LYS B 1 3 ? 25.656 2.166 4.062 1 98.06 3 LYS B O 1
ATOM 2474 N N . ILE B 1 4 ? 26.266 4.16 3.229 1 98.38 4 ILE B N 1
ATOM 2475 C CA . ILE B 1 4 ? 24.953 4.762 3.398 1 98.38 4 ILE B CA 1
ATOM 2476 C C . ILE B 1 4 ? 24.391 5.184 2.039 1 98.38 4 ILE B C 1
ATOM 2478 O O . ILE B 1 4 ? 25 5.996 1.337 1 98.38 4 ILE B O 1
ATOM 2482 N N . GLY B 1 5 ? 23.266 4.594 1.693 1 98.31 5 GLY B N 1
ATOM 2483 C CA . GLY B 1 5 ? 22.578 5.066 0.504 1 98.31 5 GLY B CA 1
ATOM 2484 C C . GLY B 1 5 ? 21.641 6.219 0.781 1 98.31 5 GLY B C 1
ATOM 2485 O O . GLY B 1 5 ? 20.953 6.234 1.807 1 98.31 5 GLY B O 1
ATOM 2486 N N . ILE B 1 6 ? 21.641 7.191 -0.084 1 98.44 6 ILE B N 1
ATOM 2487 C CA . ILE B 1 6 ? 20.656 8.273 -0.073 1 98.44 6 ILE B CA 1
ATOM 2488 C C . ILE B 1 6 ? 19.781 8.188 -1.317 1 98.44 6 ILE B C 1
ATOM 2490 O O . ILE B 1 6 ? 20.234 8.461 -2.43 1 98.44 6 ILE B O 1
ATOM 2494 N N . ALA B 1 7 ? 18.516 7.816 -1.146 1 98.44 7 ALA B N 1
ATOM 2495 C CA . ALA B 1 7 ? 17.594 7.684 -2.27 1 98.44 7 ALA B CA 1
ATOM 2496 C C . ALA B 1 7 ? 17.016 9.039 -2.672 1 98.44 7 ALA B C 1
ATOM 2498 O O . ALA B 1 7 ? 16.312 9.68 -1.891 1 98.44 7 ALA B O 1
ATOM 2499 N N . ILE B 1 8 ? 17.312 9.438 -3.842 1 98 8 ILE B N 1
ATOM 2500 C CA . ILE B 1 8 ? 16.891 10.75 -4.336 1 98 8 ILE B CA 1
ATOM 2501 C C . ILE B 1 8 ? 16.891 10.75 -5.863 1 98 8 ILE B C 1
ATOM 2503 O O . ILE B 1 8 ? 17.781 10.148 -6.484 1 98 8 ILE B O 1
ATOM 2507 N N . THR B 1 9 ? 15.891 11.422 -6.449 1 96.62 9 THR B N 1
ATOM 2508 C CA . THR B 1 9 ? 15.812 11.484 -7.902 1 96.62 9 THR B CA 1
ATOM 2509 C C . THR B 1 9 ? 16.625 12.664 -8.438 1 96.62 9 THR B C 1
ATOM 2511 O O . THR B 1 9 ? 17.219 12.578 -9.508 1 96.62 9 THR B O 1
ATOM 2514 N N . ASP B 1 10 ? 16.625 13.789 -7.656 1 95.5 10 ASP B N 1
ATOM 2515 C CA . ASP B 1 10 ? 17.375 14.992 -8.023 1 95.5 10 ASP B CA 1
ATOM 2516 C C . ASP B 1 10 ? 18.625 15.141 -7.168 1 95.5 10 ASP B C 1
ATOM 2518 O O . ASP B 1 10 ? 18.562 15.617 -6.031 1 95.5 10 ASP B O 1
ATOM 2522 N N . PRO B 1 11 ? 19.719 14.852 -7.758 1 90.81 11 PRO B N 1
ATOM 2523 C CA . PRO B 1 11 ? 20.938 14.906 -6.961 1 90.81 11 PRO B CA 1
ATOM 2524 C C . PRO B 1 11 ? 21.281 16.328 -6.488 1 90.81 11 PRO B C 1
ATOM 2526 O O . PRO B 1 11 ? 22.141 16.5 -5.617 1 90.81 11 PRO B O 1
ATOM 2529 N N . GLU B 1 12 ? 20.609 17.312 -7.035 1 94.19 12 GLU B N 1
ATOM 2530 C CA . GLU B 1 12 ? 20.891 18.688 -6.656 1 94.19 12 GLU B CA 1
ATOM 2531 C C . GLU B 1 12 ? 19.969 19.141 -5.52 1 94.19 12 GLU B C 1
ATOM 2533 O O . GLU B 1 12 ? 20.078 20.281 -5.051 1 94.19 12 GLU B O 1
ATOM 2538 N N . ASP B 1 13 ? 19.203 18.281 -5.086 1 95.81 13 ASP B N 1
ATOM 2539 C CA . ASP B 1 13 ? 18.328 18.578 -3.951 1 95.81 13 ASP B CA 1
ATOM 2540 C C . ASP B 1 13 ? 19.141 19 -2.729 1 95.81 13 ASP B C 1
ATOM 2542 O O . ASP B 1 13 ? 20.109 18.328 -2.352 1 95.81 13 ASP B O 1
ATOM 2546 N N . TRP B 1 14 ? 18.781 20.094 -2.131 1 97.12 14 TRP B N 1
ATOM 2547 C CA . TRP B 1 14 ? 19.516 20.656 -1.011 1 97.12 14 TRP B CA 1
ATOM 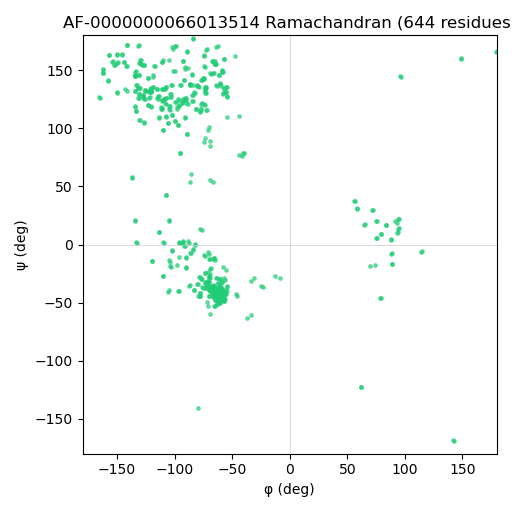2548 C C . TRP B 1 14 ? 19.641 19.641 0.128 1 97.12 14 TRP B C 1
ATOM 2550 O O . TRP B 1 14 ? 20.703 19.484 0.716 1 97.12 14 TRP B O 1
ATOM 2560 N N . THR B 1 15 ? 18.562 19.016 0.465 1 97.75 15 THR B N 1
ATOM 2561 C CA . THR B 1 15 ? 18.547 18.078 1.581 1 97.75 15 THR B CA 1
ATOM 2562 C C . THR B 1 15 ? 19.438 16.875 1.299 1 97.75 15 THR B C 1
ATOM 2564 O O . THR B 1 15 ? 20.172 16.422 2.18 1 97.75 15 THR B O 1
ATOM 2567 N N . ALA B 1 16 ? 19.375 16.375 0.07 1 97.62 16 ALA B N 1
ATOM 2568 C CA . ALA B 1 16 ? 20.234 15.25 -0.306 1 97.62 16 ALA B CA 1
ATOM 2569 C C . ALA B 1 16 ? 21.719 15.625 -0.183 1 97.62 16 ALA B C 1
ATOM 2571 O O . ALA B 1 16 ? 22.516 14.852 0.357 1 97.62 16 ALA B O 1
ATOM 2572 N N . ARG B 1 17 ? 22.047 16.797 -0.611 1 98 17 ARG B N 1
ATOM 2573 C CA . ARG B 1 17 ? 23.422 17.266 -0.518 1 98 17 ARG B CA 1
ATOM 2574 C C . ARG B 1 17 ? 23.844 17.438 0.938 1 98 17 ARG B C 1
ATOM 2576 O O . ARG B 1 17 ? 24.984 17.109 1.302 1 98 17 ARG B O 1
ATOM 2583 N N . ALA B 1 18 ? 22.906 17.953 1.711 1 98.62 18 ALA B N 1
ATOM 2584 C CA . ALA B 1 18 ? 23.188 18.109 3.137 1 98.62 18 ALA B CA 1
ATOM 2585 C C . ALA B 1 18 ? 23.422 16.75 3.797 1 98.62 18 ALA B C 1
ATOM 2587 O O . ALA B 1 18 ? 24.312 16.609 4.629 1 98.62 18 ALA B O 1
ATOM 2588 N N . LEU B 1 19 ? 22.672 15.742 3.445 1 98.69 19 LEU B N 1
ATOM 2589 C CA . LEU B 1 19 ? 22.812 14.398 3.99 1 98.69 19 LEU B CA 1
ATOM 2590 C C . LEU B 1 19 ? 24.156 13.797 3.598 1 98.69 19 LEU B C 1
ATOM 2592 O O . LEU B 1 19 ? 24.828 13.164 4.422 1 98.69 19 LEU B O 1
ATOM 2596 N N . ILE B 1 20 ? 24.547 13.992 2.35 1 98.12 20 ILE B N 1
ATOM 2597 C CA . ILE B 1 20 ? 25.828 13.484 1.856 1 98.12 20 ILE B CA 1
ATOM 2598 C C . ILE B 1 20 ? 26.969 14.094 2.656 1 98.12 20 ILE B C 1
ATOM 2600 O O . ILE B 1 20 ? 27.844 13.383 3.143 1 98.12 20 ILE B O 1
ATOM 2604 N N . THR B 1 21 ? 26.938 15.398 2.803 1 98.19 21 THR B N 1
ATOM 2605 C CA . THR B 1 21 ? 27.984 16.109 3.523 1 98.19 21 THR B CA 1
ATOM 2606 C C . THR B 1 21 ? 28.047 15.656 4.977 1 98.19 21 THR B C 1
ATOM 2608 O O . THR B 1 21 ? 29.125 15.336 5.484 1 98.19 21 THR B O 1
ATOM 2611 N N . ALA B 1 22 ? 26.875 15.609 5.59 1 98.44 22 ALA B N 1
ATOM 2612 C CA . ALA B 1 22 ? 26.828 15.188 6.984 1 98.44 22 ALA B CA 1
ATOM 2613 C C . ALA B 1 22 ? 27.328 13.758 7.145 1 98.44 22 ALA B C 1
ATOM 2615 O O . ALA B 1 22 ? 27.984 13.43 8.133 1 98.44 22 ALA B O 1
ATOM 2616 N N . ALA B 1 23 ? 26.984 12.883 6.199 1 98.31 23 ALA B N 1
ATOM 2617 C CA . ALA B 1 23 ? 27.438 11.492 6.246 1 98.31 23 ALA B CA 1
ATOM 2618 C C . ALA B 1 23 ? 28.953 11.406 6.195 1 98.31 23 ALA B C 1
ATOM 2620 O O . ALA B 1 23 ? 29.578 10.688 6.988 1 98.31 23 ALA B O 1
ATOM 2621 N N . LYS B 1 24 ? 29.547 12.156 5.324 1 98 24 LYS B N 1
ATOM 2622 C CA . LYS B 1 24 ? 31 12.188 5.215 1 98 24 LYS B CA 1
ATOM 2623 C C . LYS B 1 24 ? 31.641 12.695 6.504 1 98 24 LYS B C 1
ATOM 2625 O O . LYS B 1 24 ? 32.625 12.117 6.988 1 98 24 LYS B O 1
ATOM 2630 N N . GLU B 1 25 ? 31.078 13.672 7.023 1 97.62 25 GLU B N 1
ATOM 2631 C CA . GLU B 1 25 ? 31.609 14.281 8.242 1 97.62 25 GLU B CA 1
ATOM 2632 C C . GLU B 1 25 ? 31.562 13.305 9.414 1 97.62 25 GLU B C 1
ATOM 2634 O O . GLU B 1 25 ? 32.406 13.359 10.312 1 97.62 25 GLU B O 1
ATOM 2639 N N . LYS B 1 26 ? 30.625 12.414 9.391 1 97 26 LYS B N 1
ATOM 2640 C CA . LYS B 1 26 ? 30.484 11.445 10.469 1 97 26 LYS B CA 1
ATOM 2641 C C . LYS B 1 26 ? 31.266 10.172 10.18 1 97 26 LYS B C 1
ATOM 2643 O O . LYS B 1 26 ? 31.188 9.203 10.938 1 97 26 LYS B O 1
ATOM 2648 N N . GLY B 1 27 ? 31.922 10.109 9.008 1 96.56 27 GLY B N 1
ATOM 2649 C CA . GLY B 1 27 ? 32.812 8.992 8.695 1 96.56 27 GLY B CA 1
ATOM 2650 C C . GLY B 1 27 ? 32.125 7.895 7.91 1 96.56 27 GLY B C 1
ATOM 2651 O O . GLY B 1 27 ? 32.625 6.777 7.824 1 96.56 27 GLY B O 1
ATOM 2652 N N . PHE B 1 28 ? 30.953 8.172 7.363 1 98 28 PHE B N 1
ATOM 2653 C CA . PHE B 1 28 ? 30.266 7.207 6.512 1 98 28 PHE B CA 1
ATOM 2654 C C . PHE B 1 28 ? 30.688 7.379 5.055 1 98 28 PHE B C 1
ATOM 2656 O O . PHE B 1 28 ? 31.359 8.352 4.711 1 98 28 PHE B O 1
ATOM 2663 N N . PHE B 1 29 ? 30.375 6.426 4.246 1 97.56 29 PHE B N 1
ATOM 2664 C CA . PHE B 1 29 ? 30.547 6.465 2.801 1 97.56 29 PHE B CA 1
ATOM 2665 C C . PHE B 1 29 ? 29.203 6.547 2.086 1 97.56 29 PHE B C 1
ATOM 2667 O O . PHE B 1 29 ? 28.562 5.523 1.837 1 97.56 29 PHE B O 1
ATOM 2674 N N . PRO B 1 30 ? 28.812 7.758 1.682 1 97.25 30 PRO B N 1
ATOM 2675 C CA . PRO B 1 30 ? 27.484 7.93 1.1 1 97.25 30 PRO B CA 1
ATOM 2676 C C . PRO B 1 30 ? 27.453 7.621 -0.396 1 97.25 30 PRO B C 1
ATOM 2678 O O . PRO B 1 30 ? 28.438 7.855 -1.101 1 97.25 30 PRO B O 1
ATOM 2681 N N . PHE B 1 31 ? 26.281 7.066 -0.819 1 95.75 31 PHE B N 1
ATOM 2682 C CA . PHE B 1 31 ? 25.938 6.84 -2.217 1 95.75 31 PHE B CA 1
ATOM 2683 C C . PHE B 1 31 ? 24.609 7.504 -2.561 1 95.75 31 PHE B C 1
ATOM 2685 O O . PHE B 1 31 ? 23.656 7.426 -1.786 1 95.75 31 PHE B O 1
ATOM 2692 N N . ILE B 1 32 ? 24.672 8.203 -3.672 1 96 32 ILE B N 1
ATOM 2693 C CA . ILE B 1 32 ? 23.391 8.68 -4.191 1 96 32 ILE B CA 1
ATOM 2694 C C . ILE B 1 32 ? 22.719 7.574 -5.004 1 96 32 ILE B C 1
ATOM 2696 O O . ILE B 1 32 ? 23.344 6.98 -5.887 1 96 32 ILE B O 1
ATOM 2700 N N . LEU B 1 33 ? 21.484 7.352 -4.715 1 96.88 33 LEU B N 1
ATOM 2701 C CA . LEU B 1 33 ? 20.75 6.27 -5.367 1 96.88 33 LEU B CA 1
ATOM 2702 C C . LEU B 1 33 ? 19.469 6.789 -6 1 96.88 33 LEU B C 1
ATOM 2704 O O . LEU B 1 33 ? 18.672 7.461 -5.34 1 96.88 33 LEU B O 1
ATOM 2708 N N . ASP B 1 34 ? 19.312 6.543 -7.238 1 97.44 34 ASP B N 1
ATOM 2709 C CA . ASP B 1 34 ? 18.031 6.727 -7.914 1 97.44 34 ASP B CA 1
ATOM 2710 C C . ASP B 1 34 ? 17.297 5.395 -8.07 1 97.44 34 ASP B C 1
ATOM 2712 O O . ASP B 1 34 ? 17.672 4.566 -8.906 1 97.44 34 ASP B O 1
ATOM 2716 N N . LEU B 1 35 ? 16.281 5.199 -7.289 1 97.94 35 LEU B N 1
ATOM 2717 C CA . LEU B 1 35 ? 15.594 3.91 -7.273 1 97.94 35 LEU B CA 1
ATOM 2718 C C . LEU B 1 35 ? 14.82 3.689 -8.57 1 97.94 35 LEU B C 1
ATOM 2720 O O . LEU B 1 35 ? 14.375 2.574 -8.852 1 97.94 35 LEU B O 1
ATOM 2724 N N . ARG B 1 36 ? 14.727 4.707 -9.445 1 97.25 36 ARG B N 1
ATOM 2725 C CA . ARG B 1 36 ? 14.023 4.574 -10.711 1 97.25 36 ARG B CA 1
ATOM 2726 C C . ARG B 1 36 ? 14.82 3.736 -11.703 1 97.25 36 ARG B C 1
ATOM 2728 O O . ARG B 1 36 ? 14.289 3.295 -12.727 1 97.25 36 ARG B O 1
ATOM 2735 N N . ILE B 1 37 ? 16.094 3.453 -11.32 1 96.31 37 ILE B N 1
ATOM 2736 C CA . ILE B 1 37 ? 16.875 2.613 -12.203 1 96.31 37 ILE B CA 1
ATOM 2737 C C . ILE B 1 37 ? 17.172 1.278 -11.523 1 96.31 37 ILE B C 1
ATOM 2739 O O . ILE B 1 37 ? 18.016 0.502 -12 1 96.31 37 ILE B O 1
ATOM 2743 N N . ALA B 1 38 ? 16.547 1.003 -10.438 1 97.75 38 ALA B N 1
ATOM 2744 C CA . ALA B 1 38 ? 16.766 -0.247 -9.719 1 97.75 38 ALA B CA 1
ATOM 2745 C C . ALA B 1 38 ? 16.234 -1.44 -10.5 1 97.75 38 ALA B C 1
ATOM 2747 O O . ALA B 1 38 ? 15.234 -1.328 -11.211 1 97.75 38 ALA B O 1
ATOM 2748 N N . GLU B 1 39 ? 16.891 -2.539 -10.367 1 97.94 39 GLU B N 1
ATOM 2749 C CA . GLU B 1 39 ? 16.547 -3.84 -10.93 1 97.94 39 GLU B CA 1
ATOM 2750 C C . GLU B 1 39 ? 16.609 -4.934 -9.867 1 97.94 39 GLU B C 1
ATOM 2752 O O . GLU B 1 39 ? 17.484 -4.902 -8.992 1 97.94 39 GLU B O 1
ATOM 2757 N N . VAL B 1 40 ? 15.734 -5.863 -10.016 1 98.5 40 VAL B N 1
ATOM 2758 C CA . VAL B 1 40 ? 15.734 -6.977 -9.07 1 98.5 40 VAL B CA 1
ATOM 2759 C C . VAL B 1 40 ? 15.672 -8.297 -9.836 1 98.5 40 VAL B C 1
ATOM 2761 O O . VAL B 1 40 ? 14.906 -8.438 -10.797 1 98.5 40 VAL B O 1
ATOM 2764 N N . SER B 1 41 ? 16.469 -9.203 -9.453 1 97.31 41 SER B N 1
ATOM 2765 C CA . SER B 1 41 ? 16.406 -10.57 -9.961 1 97.31 41 SER B CA 1
ATOM 2766 C C . SER B 1 41 ? 16.031 -11.555 -8.852 1 97.31 41 SER B C 1
ATOM 2768 O O . SER B 1 41 ? 16.516 -11.438 -7.727 1 97.31 41 SER B O 1
ATOM 2770 N N . ILE B 1 42 ? 15.125 -12.438 -9.125 1 97.19 42 ILE B N 1
ATOM 2771 C CA . ILE B 1 42 ? 14.68 -13.469 -8.195 1 97.19 42 ILE B CA 1
ATOM 2772 C C . ILE B 1 42 ? 14.898 -14.844 -8.812 1 97.19 42 ILE B C 1
ATOM 2774 O O . ILE B 1 42 ? 14.453 -15.109 -9.93 1 97.19 42 ILE B O 1
ATOM 2778 N N . SER B 1 43 ? 15.594 -15.672 -8.078 1 93.5 43 SER B N 1
ATOM 2779 C CA . SER B 1 43 ? 15.867 -17.031 -8.547 1 93.5 43 SER B CA 1
ATOM 2780 C C . SER B 1 43 ? 15.789 -18.031 -7.398 1 93.5 43 SER B C 1
ATOM 2782 O O . SER B 1 43 ? 16.297 -17.781 -6.309 1 93.5 43 SER B O 1
ATOM 2784 N N . SER B 1 44 ? 15.078 -19.062 -7.711 1 85.94 44 SER B N 1
ATOM 2785 C CA . SER B 1 44 ? 15.031 -20.125 -6.727 1 85.94 44 SER B CA 1
ATOM 2786 C C . SER B 1 44 ? 16.047 -21.219 -7.043 1 85.94 44 SER B C 1
ATOM 2788 O O . SER B 1 44 ? 16.172 -22.203 -6.309 1 85.94 44 SER B O 1
ATOM 2790 N N . LYS B 1 45 ? 16.688 -21.25 -8.211 1 75.06 45 LYS B N 1
ATOM 2791 C CA . LYS B 1 45 ? 17.625 -22.281 -8.664 1 75.06 45 LYS B CA 1
ATOM 2792 C C . LYS B 1 45 ? 19 -22.094 -8.023 1 75.06 45 LYS B C 1
ATOM 2794 O O . LYS B 1 45 ? 19.75 -23.047 -7.883 1 75.06 45 LYS B O 1
ATOM 2799 N N . THR B 1 46 ? 19.375 -20.875 -8.023 1 62.06 46 THR B N 1
ATOM 2800 C CA . THR B 1 46 ? 20.766 -20.578 -7.691 1 62.06 46 THR B CA 1
ATOM 2801 C C . THR B 1 46 ? 20.938 -20.391 -6.188 1 62.06 46 THR B C 1
ATOM 2803 O O . THR B 1 46 ? 19.984 -20.094 -5.48 1 62.06 46 THR B O 1
ATOM 2806 N N . SER B 1 47 ? 22.219 -20.734 -5.766 1 60.22 47 SER B N 1
ATOM 2807 C CA . SER B 1 47 ? 22.75 -20.562 -4.414 1 60.22 47 SER B CA 1
ATOM 2808 C C . SER B 1 47 ? 22.453 -19.172 -3.879 1 60.22 47 SER B C 1
ATOM 2810 O O . SER B 1 47 ? 22.016 -18.297 -4.629 1 60.22 47 SER B O 1
ATOM 2812 N N . GLU B 1 48 ? 22.484 -18.719 -2.568 1 66.25 48 GLU B N 1
ATOM 2813 C CA . GLU B 1 48 ? 22.359 -17.594 -1.649 1 66.25 48 GLU B CA 1
ATOM 2814 C C . GLU B 1 48 ? 23.109 -16.359 -2.17 1 66.25 48 GLU B C 1
ATOM 2816 O O . GLU B 1 48 ? 24.297 -16.453 -2.494 1 66.25 48 GLU B O 1
ATOM 2821 N N . PRO B 1 49 ? 22.281 -15.211 -2.619 1 79.19 49 PRO B N 1
ATOM 2822 C CA . PRO B 1 49 ? 20.906 -15.016 -2.154 1 79.19 49 PRO B CA 1
ATOM 2823 C C . PRO B 1 49 ? 19.875 -15.25 -3.256 1 79.19 49 PRO B C 1
ATOM 2825 O O . PRO B 1 49 ? 20.188 -15.133 -4.441 1 79.19 49 PRO B O 1
ATOM 2828 N N . ALA B 1 50 ? 18.656 -15.523 -2.971 1 89.06 50 ALA B N 1
ATOM 2829 C CA . ALA B 1 50 ? 17.547 -15.789 -3.877 1 89.06 50 ALA B CA 1
ATOM 2830 C C . ALA B 1 50 ? 17.141 -14.531 -4.641 1 89.06 50 ALA B C 1
ATOM 2832 O O . ALA B 1 50 ? 16.547 -14.617 -5.715 1 89.06 50 ALA B O 1
ATOM 2833 N N . THR B 1 51 ? 17.531 -13.391 -4.047 1 94.5 51 THR B N 1
ATOM 2834 C CA . THR B 1 51 ? 17.156 -12.117 -4.66 1 94.5 51 THR B CA 1
ATOM 2835 C C . THR B 1 51 ? 18.344 -11.164 -4.707 1 94.5 51 THR B C 1
ATOM 2837 O O . THR B 1 51 ? 19.078 -11.031 -3.73 1 94.5 51 THR B O 1
ATOM 2840 N N . LEU B 1 52 ? 18.547 -10.57 -5.852 1 95.94 52 LEU B N 1
ATOM 2841 C CA . LEU B 1 52 ? 19.578 -9.555 -6.035 1 95.94 52 LEU B CA 1
ATOM 2842 C C . LEU B 1 52 ? 18.953 -8.195 -6.348 1 95.94 52 LEU B C 1
ATOM 2844 O O . LEU B 1 52 ? 18.172 -8.07 -7.285 1 95.94 52 LEU B O 1
ATOM 2848 N N . PHE B 1 53 ? 19.328 -7.219 -5.551 1 97.69 53 PHE B N 1
ATOM 2849 C CA . PHE B 1 53 ? 18.875 -5.844 -5.73 1 97.69 53 PHE B CA 1
ATOM 2850 C C . PHE B 1 53 ? 20.016 -4.965 -6.227 1 97.69 53 PHE B C 1
ATOM 2852 O O . PHE B 1 53 ? 21.062 -4.852 -5.566 1 97.69 53 PHE B O 1
ATOM 2859 N N . LYS B 1 54 ? 19.75 -4.301 -7.355 1 97.06 54 LYS B N 1
ATOM 2860 C CA . LYS B 1 54 ? 20.797 -3.43 -7.883 1 97.06 54 LYS B CA 1
ATOM 2861 C C . LYS B 1 54 ? 20.234 -2.078 -8.305 1 97.06 54 LYS B C 1
ATOM 2863 O O . LYS B 1 54 ? 19.094 -1.993 -8.766 1 97.06 54 LYS B O 1
ATOM 2868 N N . ALA B 1 55 ? 20.938 -1.06 -8.141 1 95.94 55 ALA B N 1
ATOM 2869 C CA . ALA B 1 55 ? 20.766 0.25 -8.766 1 95.94 55 ALA B CA 1
ATOM 2870 C C . ALA B 1 55 ? 22.047 0.709 -9.438 1 95.94 55 ALA B C 1
ATOM 2872 O O . ALA B 1 55 ? 23 1.135 -8.766 1 95.94 55 ALA B O 1
ATOM 2873 N N . GLY B 1 56 ? 22.016 0.622 -10.711 1 91.75 56 GLY B N 1
ATOM 2874 C CA . GLY B 1 56 ? 23.297 0.768 -11.383 1 91.75 56 GLY B CA 1
ATOM 2875 C C . GLY B 1 56 ? 24.297 -0.3 -10.992 1 91.75 56 GLY B C 1
ATOM 2876 O O . GLY B 1 56 ? 24.016 -1.494 -11.078 1 91.75 56 GLY B O 1
ATOM 2877 N N . GLU B 1 57 ? 25.422 0.139 -10.5 1 91.31 57 GLU B N 1
ATOM 2878 C CA . GLU B 1 57 ? 26.484 -0.794 -10.148 1 91.31 57 GLU B CA 1
ATOM 2879 C C . GLU B 1 57 ? 26.453 -1.134 -8.664 1 91.31 57 GLU B C 1
ATOM 2881 O O . GLU B 1 57 ? 27.234 -1.957 -8.188 1 91.31 57 GLU B O 1
ATOM 2886 N N . ILE B 1 58 ? 25.516 -0.601 -7.996 1 94.44 58 ILE B N 1
ATOM 2887 C CA . ILE B 1 58 ? 25.5 -0.76 -6.543 1 94.44 58 ILE B CA 1
ATOM 2888 C C . ILE B 1 58 ? 24.562 -1.912 -6.168 1 94.44 58 ILE B C 1
ATOM 2890 O O . ILE B 1 58 ? 23.422 -1.957 -6.605 1 94.44 58 ILE B O 1
ATOM 2894 N N . LEU B 1 59 ? 25.109 -2.848 -5.434 1 96.75 59 LEU B N 1
ATOM 2895 C CA . LEU B 1 59 ? 24.266 -3.855 -4.785 1 96.75 59 LEU B CA 1
ATOM 2896 C C . LEU B 1 59 ? 23.609 -3.291 -3.533 1 96.75 59 LEU B C 1
ATOM 2898 O O . LEU B 1 59 ? 24.281 -3.039 -2.531 1 96.75 59 LEU B O 1
ATOM 2902 N N . LEU B 1 60 ? 22.375 -3.174 -3.533 1 98 60 LEU B N 1
ATOM 2903 C CA . LEU B 1 60 ? 21.656 -2.447 -2.484 1 98 60 LEU B CA 1
ATOM 2904 C C . LEU B 1 60 ? 21.719 -3.211 -1.165 1 98 60 LEU B C 1
ATOM 2906 O O . LEU B 1 60 ? 21.672 -2.607 -0.091 1 98 60 LEU B O 1
ATOM 2910 N N . SER B 1 61 ? 21.828 -4.531 -1.25 1 96.62 61 SER B N 1
ATOM 2911 C CA . SER B 1 61 ? 21.891 -5.359 -0.05 1 96.62 61 SER B CA 1
ATOM 2912 C C . SER B 1 61 ? 23.188 -5.156 0.704 1 96.62 61 SER B C 1
ATOM 2914 O O . SER B 1 61 ? 23.328 -5.582 1.854 1 96.62 61 SER B O 1
ATOM 2916 N N . ASP B 1 62 ? 24.188 -4.48 0.084 1 96.12 62 ASP B N 1
ATOM 2917 C CA . ASP B 1 62 ? 25.484 -4.246 0.706 1 96.12 62 ASP B CA 1
ATOM 2918 C C . ASP B 1 62 ? 25.469 -2.982 1.564 1 96.12 62 ASP B C 1
ATOM 2920 O O . ASP B 1 62 ? 26.422 -2.711 2.299 1 96.12 62 ASP B O 1
ATOM 2924 N N . LEU B 1 63 ? 24.438 -2.252 1.514 1 98.06 63 LEU B N 1
ATOM 2925 C CA . LEU B 1 63 ? 24.328 -1.018 2.285 1 98.06 63 LEU B CA 1
ATOM 2926 C C . LEU B 1 63 ? 24.094 -1.317 3.76 1 98.06 63 LEU B C 1
ATOM 2928 O O . LEU B 1 63 ? 23.375 -2.262 4.094 1 98.06 63 LEU B O 1
ATOM 2932 N N . ASP B 1 64 ? 24.703 -0.474 4.562 1 98.44 64 ASP B N 1
ATOM 2933 C CA . ASP B 1 64 ? 24.406 -0.548 5.992 1 98.44 64 ASP B CA 1
ATOM 2934 C C . ASP B 1 64 ? 23.094 0.169 6.32 1 98.44 64 ASP B C 1
ATOM 2936 O O . ASP B 1 64 ? 22.359 -0.248 7.219 1 98.44 64 ASP B O 1
ATOM 2940 N N . ALA B 1 65 ? 22.844 1.228 5.586 1 98.75 65 ALA B N 1
ATOM 2941 C CA . ALA B 1 65 ? 21.609 1.989 5.762 1 98.75 65 ALA B CA 1
ATOM 2942 C C . ALA B 1 65 ? 21.219 2.703 4.473 1 98.75 65 ALA B C 1
ATOM 2944 O O . ALA B 1 65 ? 22.047 2.912 3.592 1 98.75 65 ALA B O 1
ATOM 2945 N N . LEU B 1 66 ? 20 2.992 4.402 1 98.75 66 LEU B N 1
ATOM 2946 C CA . LEU B 1 66 ? 19.422 3.74 3.293 1 98.75 66 LEU B CA 1
ATOM 2947 C C . LEU B 1 66 ? 18.5 4.84 3.805 1 98.75 66 LEU B C 1
ATOM 2949 O O . LEU B 1 66 ? 17.484 4.555 4.461 1 98.75 66 LEU B O 1
ATOM 2953 N N . ILE B 1 67 ? 18.812 6.086 3.6 1 98.81 67 ILE B N 1
ATOM 2954 C CA . ILE B 1 67 ? 17.969 7.223 3.943 1 98.81 67 ILE B CA 1
ATOM 2955 C C . ILE B 1 67 ? 17.109 7.605 2.744 1 98.81 67 ILE B C 1
ATOM 2957 O O . ILE B 1 67 ? 17.625 7.887 1.661 1 98.81 67 ILE B O 1
ATOM 2961 N N . VAL B 1 68 ? 15.828 7.656 2.92 1 98.75 68 VAL B N 1
ATOM 2962 C CA . VAL B 1 68 ? 14.906 7.879 1.809 1 98.75 68 VAL B CA 1
ATOM 2963 C C . VAL B 1 68 ? 14.508 9.352 1.76 1 98.75 68 VAL B C 1
ATOM 2965 O O . VAL B 1 68 ? 13.875 9.867 2.689 1 98.75 68 VAL B O 1
ATOM 2968 N N . ARG B 1 69 ? 14.844 10 0.726 1 98 69 ARG B N 1
ATOM 2969 C CA . ARG B 1 69 ? 14.469 11.391 0.47 1 98 69 ARG B CA 1
ATOM 2970 C C . ARG B 1 69 ? 13.367 11.477 -0.583 1 98 69 ARG B C 1
ATOM 2972 O O . ARG B 1 69 ? 12.461 12.297 -0.473 1 98 69 ARG B O 1
ATOM 2979 N N . ASP B 1 70 ? 13.469 10.68 -1.534 1 96.25 70 ASP B N 1
ATOM 2980 C CA . ASP B 1 70 ? 12.547 10.664 -2.666 1 96.25 70 ASP B CA 1
ATOM 2981 C C . ASP B 1 70 ? 12.695 9.375 -3.475 1 96.25 70 ASP B C 1
ATOM 2983 O O . ASP B 1 70 ? 13.789 9.055 -3.939 1 96.25 70 ASP B O 1
ATOM 2987 N N . VAL B 1 71 ? 11.562 8.688 -3.693 1 95.44 71 VAL B N 1
ATOM 2988 C CA . VAL B 1 71 ? 11.656 7.426 -4.418 1 95.44 71 VAL B CA 1
ATOM 2989 C C . VAL B 1 71 ? 11.203 7.625 -5.863 1 95.44 71 VAL B C 1
ATOM 2991 O O . VAL B 1 71 ? 11.25 6.691 -6.668 1 95.44 71 VAL B O 1
ATOM 2994 N N . GLY B 1 72 ? 10.734 8.805 -6.129 1 94.38 72 GLY B N 1
ATOM 2995 C CA . GLY B 1 72 ? 10.32 9.125 -7.488 1 94.38 72 GLY B CA 1
ATOM 2996 C C . GLY B 1 72 ? 8.828 8.953 -7.715 1 94.38 72 GLY B C 1
ATOM 2997 O O . GLY B 1 72 ? 8.219 8.016 -7.191 1 94.38 72 GLY B O 1
ATOM 2998 N N . ALA B 1 73 ? 8.227 9.828 -8.547 1 91.06 73 ALA B N 1
ATOM 2999 C CA . ALA B 1 73 ? 6.84 9.719 -8.984 1 91.06 73 ALA B CA 1
ATOM 3000 C C . ALA B 1 73 ? 6.715 8.781 -10.18 1 91.06 73 ALA B C 1
ATOM 3002 O O . ALA B 1 73 ? 7.699 8.18 -10.617 1 91.06 73 ALA B O 1
ATOM 3003 N N . GLY B 1 74 ? 5.469 8.547 -10.641 1 92.38 74 GLY B N 1
ATOM 3004 C CA . GLY B 1 74 ? 5.242 7.703 -11.805 1 92.38 74 GLY B CA 1
ATOM 3005 C C . GLY B 1 74 ? 4 6.84 -11.672 1 92.38 74 GLY B C 1
ATOM 3006 O O . GLY B 1 74 ? 3.188 7.039 -10.766 1 92.38 74 GLY B O 1
ATOM 3007 N N . ALA B 1 75 ? 3.959 5.914 -12.641 1 94.31 75 ALA B N 1
ATOM 3008 C CA . ALA B 1 75 ? 2.82 4.996 -12.648 1 94.31 75 ALA B CA 1
ATOM 3009 C C . ALA B 1 75 ? 2.822 4.113 -11.406 1 94.31 75 ALA B C 1
ATOM 3011 O O . ALA B 1 75 ? 3.869 3.895 -10.789 1 94.31 75 ALA B O 1
ATOM 3012 N N . PHE B 1 76 ? 1.765 3.674 -11.07 1 93.81 76 PHE B N 1
ATOM 3013 C CA . PHE B 1 76 ? 1.502 3.025 -9.789 1 93.81 76 PHE B CA 1
ATOM 3014 C C . PHE B 1 76 ? 2.432 1.837 -9.586 1 93.81 76 PHE B C 1
ATOM 3016 O O . PHE B 1 76 ? 3.068 1.713 -8.539 1 93.81 76 PHE B O 1
ATOM 3023 N N . GLU B 1 77 ? 2.576 0.955 -10.539 1 97.06 77 GLU B N 1
ATOM 3024 C CA . GLU B 1 77 ? 3.373 -0.254 -10.344 1 97.06 77 GLU B CA 1
ATOM 3025 C C . GLU B 1 77 ? 4.848 0.084 -10.141 1 97.06 77 GLU B C 1
ATOM 3027 O O . GLU B 1 77 ? 5.547 -0.601 -9.391 1 97.06 77 GLU B O 1
ATOM 3032 N N . GLY B 1 78 ? 5.293 1.142 -10.844 1 97.75 78 GLY B N 1
ATOM 3033 C CA . GLY B 1 78 ? 6.668 1.574 -10.641 1 97.75 78 GLY B CA 1
ATOM 3034 C C . GLY B 1 78 ? 6.934 2.047 -9.219 1 97.75 78 GLY B C 1
ATOM 3035 O O . GLY B 1 78 ? 7.926 1.648 -8.602 1 97.75 78 GLY B O 1
ATOM 3036 N N . VAL B 1 79 ? 6.043 2.881 -8.734 1 97.06 79 VAL B N 1
ATOM 3037 C CA . VAL B 1 79 ? 6.188 3.396 -7.375 1 97.06 79 VAL B CA 1
ATOM 3038 C C . VAL B 1 79 ? 6.078 2.252 -6.371 1 97.06 79 VAL B C 1
ATOM 3040 O O . VAL B 1 79 ? 6.887 2.146 -5.449 1 97.06 79 VAL B O 1
ATOM 3043 N N . SER B 1 80 ? 5.074 1.399 -6.582 1 97.44 80 SER B N 1
ATOM 3044 C CA . SER B 1 80 ? 4.898 0.237 -5.719 1 97.44 80 SER B CA 1
ATOM 3045 C C . SER B 1 80 ? 6.156 -0.623 -5.688 1 97.44 80 SER B C 1
ATOM 3047 O O . SER B 1 80 ? 6.582 -1.075 -4.621 1 97.44 80 SER B O 1
ATOM 3049 N N . PHE B 1 81 ? 6.746 -0.806 -6.816 1 98.56 81 PHE B N 1
ATOM 3050 C CA . PHE B 1 81 ? 7.949 -1.62 -6.953 1 98.56 81 PHE B CA 1
ATOM 3051 C C . PHE B 1 81 ? 9.094 -1.036 -6.133 1 98.56 81 PHE B C 1
ATOM 3053 O O . PHE B 1 81 ? 9.781 -1.762 -5.41 1 98.56 81 PHE B O 1
ATOM 3060 N N . ARG B 1 82 ? 9.305 0.182 -6.152 1 98.62 82 ARG B N 1
ATOM 3061 C CA . ARG B 1 82 ? 10.391 0.824 -5.422 1 98.62 82 ARG B CA 1
ATOM 3062 C C . ARG B 1 82 ? 10.164 0.74 -3.918 1 98.62 82 ARG B C 1
ATOM 3064 O O . ARG B 1 82 ? 11.117 0.57 -3.148 1 98.62 82 ARG B O 1
ATOM 3071 N N . PHE B 1 83 ? 8.922 0.825 -3.492 1 98.31 83 PHE B N 1
ATOM 3072 C CA . PHE B 1 83 ? 8.625 0.638 -2.078 1 98.31 83 PHE B CA 1
ATOM 3073 C C . PHE B 1 83 ? 8.805 -0.821 -1.674 1 98.31 83 PHE B C 1
ATOM 3075 O O . PHE B 1 83 ? 9.211 -1.112 -0.546 1 98.31 83 PHE B O 1
ATOM 3082 N N . ASP B 1 84 ? 8.461 -1.734 -2.582 1 98.62 84 ASP B N 1
ATOM 3083 C CA . ASP B 1 84 ? 8.719 -3.143 -2.307 1 98.62 84 ASP B CA 1
ATOM 3084 C C . ASP B 1 84 ? 10.211 -3.393 -2.088 1 98.62 84 ASP B C 1
ATOM 3086 O O . ASP B 1 84 ? 10.594 -4.113 -1.165 1 98.62 84 ASP B O 1
ATOM 3090 N N . ILE B 1 85 ? 11.047 -2.785 -2.912 1 98.69 85 ILE B N 1
ATOM 3091 C CA . ILE B 1 85 ? 12.492 -2.916 -2.768 1 98.69 85 ILE B CA 1
ATOM 3092 C C . ILE B 1 85 ? 12.914 -2.465 -1.371 1 98.69 85 ILE B C 1
ATOM 3094 O O . ILE B 1 85 ? 13.672 -3.162 -0.689 1 98.69 85 ILE B O 1
ATOM 3098 N N . LEU B 1 86 ? 12.383 -1.302 -0.944 1 98.75 86 LEU B N 1
ATOM 3099 C CA . LEU B 1 86 ? 12.734 -0.782 0.375 1 98.75 86 LEU B CA 1
ATOM 3100 C C . LEU B 1 86 ? 12.312 -1.759 1.47 1 98.75 86 LEU B C 1
ATOM 3102 O O . LEU B 1 86 ? 13.086 -2.031 2.391 1 98.75 86 LEU B O 1
ATOM 3106 N N . ARG B 1 87 ? 11.117 -2.268 1.362 1 98.44 87 ARG B N 1
ATOM 3107 C CA . ARG B 1 87 ? 10.602 -3.215 2.344 1 98.44 87 ARG B CA 1
ATOM 3108 C C . ARG B 1 87 ? 11.453 -4.477 2.391 1 98.44 87 ARG B C 1
ATOM 3110 O O . ARG B 1 87 ? 11.734 -5.004 3.471 1 98.44 87 ARG B O 1
ATOM 3117 N N . GLU B 1 88 ? 11.812 -4.906 1.271 1 98.56 88 GLU B N 1
ATOM 3118 C CA . GLU B 1 88 ? 12.57 -6.148 1.157 1 98.56 88 GLU B CA 1
ATOM 3119 C C . GLU B 1 88 ? 14.008 -5.961 1.642 1 98.56 88 GLU B C 1
ATOM 3121 O O . GLU B 1 88 ? 14.57 -6.855 2.275 1 98.56 88 GLU B O 1
ATOM 3126 N N . LEU B 1 89 ? 14.609 -4.809 1.376 1 98.44 89 LEU B N 1
ATOM 3127 C CA . LEU B 1 89 ? 15.93 -4.488 1.92 1 98.44 89 LEU B CA 1
ATOM 3128 C C . LEU B 1 89 ? 15.883 -4.422 3.443 1 98.44 89 LEU B C 1
ATOM 3130 O O . LEU B 1 89 ? 16.781 -4.945 4.117 1 98.44 89 LEU B O 1
ATOM 3134 N N . GLU B 1 90 ? 14.867 -3.785 3.947 1 98.44 90 GLU B N 1
ATOM 3135 C CA . GLU B 1 90 ? 14.688 -3.717 5.395 1 98.44 90 GLU B CA 1
ATOM 3136 C C . GLU B 1 90 ? 14.578 -5.113 6 1 98.44 90 GLU B C 1
ATOM 3138 O O . GLU B 1 90 ? 15.219 -5.41 7.012 1 98.44 90 GLU B O 1
ATOM 3143 N N . ALA B 1 91 ? 13.781 -5.945 5.406 1 97.31 91 ALA B N 1
ATOM 3144 C CA . ALA B 1 91 ? 13.625 -7.32 5.867 1 97.31 91 ALA B CA 1
ATOM 3145 C C . ALA B 1 91 ? 14.953 -8.07 5.809 1 97.31 91 ALA B C 1
ATOM 3147 O O . ALA B 1 91 ? 15.18 -9 6.594 1 97.31 91 ALA B O 1
ATOM 3148 N N . GLY B 1 92 ? 15.805 -7.676 4.871 1 96.81 92 GLY B N 1
ATOM 3149 C CA . GLY B 1 92 ? 17.094 -8.312 4.703 1 96.81 92 GLY B CA 1
ATOM 3150 C C . GLY B 1 92 ? 18.156 -7.754 5.633 1 96.81 92 GLY B C 1
ATOM 3151 O O . GLY B 1 92 ? 19.312 -8.203 5.609 1 96.81 92 GLY B O 1
ATOM 3152 N N . GLY B 1 93 ? 17.844 -6.727 6.414 1 97.25 93 GLY B N 1
ATOM 3153 C CA . GLY B 1 93 ? 18.766 -6.27 7.434 1 97.25 93 GLY B CA 1
ATOM 3154 C C . GLY B 1 93 ? 19.297 -4.871 7.172 1 97.25 93 GLY B C 1
ATOM 3155 O O . GLY B 1 93 ? 20.016 -4.305 8 1 97.25 93 GLY B O 1
ATOM 3156 N N . VAL B 1 94 ? 18.984 -4.273 6.027 1 98.25 94 VAL B N 1
ATOM 3157 C CA . VAL B 1 94 ? 19.391 -2.898 5.762 1 98.25 94 VAL B CA 1
ATOM 3158 C C . VAL B 1 94 ? 18.547 -1.939 6.59 1 98.25 94 VAL B C 1
ATOM 3160 O O . VAL B 1 94 ? 17.312 -2.055 6.617 1 98.25 94 VAL B O 1
ATOM 3163 N N . THR B 1 95 ? 19.172 -1.022 7.285 1 98.5 95 THR B N 1
ATOM 3164 C CA . THR B 1 95 ? 18.422 0.006 7.984 1 98.5 95 THR B CA 1
ATOM 3165 C C . THR B 1 95 ? 17.828 1.012 6.996 1 98.5 95 THR B C 1
ATOM 3167 O O . THR B 1 95 ? 18.578 1.703 6.297 1 98.5 95 THR B O 1
ATOM 3170 N N . VAL B 1 96 ? 16.578 1.08 6.926 1 98.81 96 VAL B N 1
ATOM 3171 C CA . VAL B 1 96 ? 15.914 2.031 6.035 1 98.81 96 VAL B CA 1
ATOM 3172 C C . VAL B 1 96 ? 15.281 3.152 6.855 1 98.81 96 VAL B C 1
ATOM 3174 O O . VAL B 1 96 ? 14.477 2.896 7.758 1 98.81 96 VAL B O 1
ATOM 3177 N N . MET B 1 97 ? 15.609 4.426 6.543 1 98.62 97 MET B N 1
ATOM 3178 C CA . MET B 1 97 ? 15.18 5.574 7.336 1 98.62 97 MET B CA 1
ATOM 3179 C C . MET B 1 97 ? 14.656 6.691 6.441 1 98.62 97 MET B C 1
ATOM 3181 O O . MET B 1 97 ? 15.414 7.273 5.664 1 98.62 97 MET B O 1
ATOM 3185 N N . ASN B 1 98 ? 13.422 6.988 6.668 1 98.62 98 ASN B N 1
ATOM 3186 C CA . ASN B 1 98 ? 12.352 6.34 7.418 1 98.62 98 ASN B CA 1
ATOM 3187 C C . ASN B 1 98 ? 11.977 4.988 6.809 1 98.62 98 ASN B C 1
ATOM 3189 O O . ASN B 1 98 ? 12.242 4.738 5.633 1 98.62 98 ASN B O 1
ATOM 3193 N N . SER B 1 99 ? 11.445 4.156 7.621 1 98.5 99 SER B N 1
ATOM 3194 C CA . SER B 1 99 ? 10.961 2.873 7.121 1 98.5 99 SER B CA 1
ATOM 3195 C C . SER B 1 99 ? 9.898 3.062 6.043 1 98.5 99 SER B C 1
ATOM 3197 O O . SER B 1 99 ? 9.195 4.078 6.027 1 98.5 99 SER B O 1
ATOM 3199 N N . PRO B 1 100 ? 9.828 2.088 5.082 1 98.12 100 PRO B N 1
ATOM 3200 C CA . PRO B 1 100 ? 8.766 2.176 4.078 1 98.12 100 PRO B CA 1
ATOM 3201 C C . PRO B 1 100 ? 7.371 2.287 4.699 1 98.12 100 PRO B C 1
ATOM 3203 O O . PRO B 1 100 ? 6.52 3.018 4.188 1 98.12 100 PRO B O 1
ATOM 3206 N N . GLU B 1 101 ? 7.129 1.643 5.793 1 97.81 101 GLU B N 1
ATOM 3207 C CA . GLU B 1 101 ? 5.848 1.729 6.488 1 97.81 101 GLU B CA 1
ATOM 3208 C C . GLU B 1 101 ? 5.59 3.145 6.996 1 97.81 101 GLU B C 1
ATOM 3210 O O . GLU B 1 101 ? 4.492 3.684 6.82 1 97.81 101 GLU B O 1
ATOM 3215 N N . ALA B 1 102 ? 6.586 3.734 7.59 1 98.62 102 ALA B N 1
ATOM 3216 C CA . ALA B 1 102 ? 6.449 5.094 8.109 1 98.62 102 ALA B CA 1
ATOM 3217 C C . ALA B 1 102 ? 6.164 6.086 6.988 1 98.62 102 ALA B C 1
ATOM 3219 O O . ALA B 1 102 ? 5.324 6.977 7.137 1 98.62 102 ALA B O 1
ATOM 3220 N N . ILE B 1 103 ? 6.891 5.898 5.906 1 98.5 103 ILE B N 1
ATOM 3221 C CA . ILE B 1 103 ? 6.707 6.793 4.77 1 98.5 103 ILE B CA 1
ATOM 3222 C C . ILE B 1 103 ? 5.293 6.637 4.215 1 98.5 103 ILE B C 1
ATOM 3224 O O . ILE B 1 103 ? 4.629 7.625 3.9 1 98.5 103 ILE B O 1
ATOM 3228 N N . GLN B 1 104 ? 4.828 5.438 4.137 1 97.44 104 GLN B N 1
ATOM 3229 C CA . GLN B 1 104 ? 3.48 5.172 3.645 1 97.44 104 GLN B CA 1
ATOM 3230 C C . GLN B 1 104 ? 2.428 5.73 4.594 1 97.44 104 GLN B C 1
ATOM 3232 O O . GLN B 1 104 ? 1.439 6.324 4.156 1 97.44 104 GLN B O 1
ATOM 3237 N N . ASN B 1 105 ? 2.625 5.527 5.859 1 98.38 105 ASN B N 1
ATOM 3238 C CA . ASN B 1 105 ? 1.711 6.09 6.852 1 98.38 105 ASN B CA 1
ATOM 3239 C C . ASN B 1 105 ? 1.618 7.605 6.73 1 98.38 105 ASN B C 1
ATOM 3241 O O . ASN B 1 105 ? 0.523 8.172 6.773 1 98.38 105 ASN B O 1
ATOM 3245 N N . ALA B 1 106 ? 2.75 8.211 6.535 1 98.38 106 ALA B N 1
ATOM 3246 C CA . ALA B 1 106 ? 2.801 9.664 6.441 1 98.38 106 ALA B CA 1
ATOM 3247 C C . ALA B 1 106 ? 2.16 10.148 5.145 1 98.38 106 ALA B C 1
ATOM 3249 O O . ALA B 1 106 ? 1.463 11.172 5.133 1 98.38 106 ALA B O 1
ATOM 3250 N N . ALA B 1 107 ? 2.367 9.422 4.078 1 97.06 107 ALA B N 1
ATOM 3251 C CA . ALA B 1 107 ? 1.876 9.82 2.762 1 97.06 107 ALA B CA 1
ATOM 3252 C C . ALA B 1 107 ? 0.356 9.711 2.686 1 97.06 107 ALA B C 1
ATOM 3254 O O . ALA B 1 107 ? -0.287 10.43 1.916 1 97.06 107 ALA B O 1
ATOM 3255 N N . ASN B 1 108 ? -0.227 8.852 3.428 1 98.25 108 ASN B N 1
ATOM 3256 C CA . ASN B 1 108 ? -1.663 8.602 3.484 1 98.25 108 ASN B CA 1
ATOM 3257 C C . ASN B 1 108 ? -2.346 9.484 4.52 1 98.25 108 ASN B C 1
ATOM 3259 O O . ASN B 1 108 ? -2.443 9.117 5.691 1 98.25 108 ASN B O 1
ATOM 3263 N N . LYS B 1 109 ? -2.898 10.656 4.031 1 98.12 109 LYS B N 1
ATOM 3264 C CA . LYS B 1 109 ? -3.432 11.664 4.938 1 98.12 109 LYS B CA 1
ATOM 3265 C C . LYS B 1 109 ? -4.578 11.109 5.777 1 98.12 109 LYS B C 1
ATOM 3267 O O . LYS B 1 109 ? -4.703 11.43 6.961 1 98.12 109 LYS B O 1
ATOM 3272 N N . TYR B 1 110 ? -5.367 10.266 5.207 1 98.44 110 TYR B N 1
ATOM 3273 C CA . TYR B 1 110 ? -6.469 9.664 5.949 1 98.44 110 TYR B CA 1
ATOM 3274 C C . TYR B 1 110 ? -5.945 8.766 7.062 1 98.44 110 TYR B C 1
ATOM 3276 O O . TYR B 1 110 ? -6.328 8.922 8.227 1 98.44 110 TYR B O 1
ATOM 3284 N N . HIS B 1 111 ? -5.082 7.867 6.707 1 98.69 111 HIS B N 1
ATOM 3285 C CA . HIS B 1 111 ? -4.574 6.918 7.691 1 98.69 111 HIS B CA 1
ATOM 3286 C C . HIS B 1 111 ? -3.758 7.625 8.766 1 98.69 111 HIS B C 1
ATOM 3288 O O . HIS B 1 111 ? -3.811 7.25 9.938 1 98.69 111 HIS B O 1
ATOM 3294 N N . ALA B 1 112 ? -2.996 8.633 8.359 1 98.69 112 ALA B N 1
ATOM 3295 C CA . ALA B 1 112 ? -2.26 9.422 9.336 1 98.69 112 ALA B CA 1
ATOM 3296 C C . ALA B 1 112 ? -3.207 10.055 10.352 1 98.69 112 ALA B C 1
ATOM 3298 O O . ALA B 1 112 ? -2.932 10.055 11.555 1 98.69 112 ALA B O 1
ATOM 3299 N N . SER B 1 113 ? -4.332 10.633 9.867 1 98.25 113 SER B N 1
ATOM 3300 C CA . SER B 1 113 ? -5.32 11.211 10.773 1 98.25 113 SER B CA 1
ATOM 3301 C C . SER B 1 113 ? -5.824 10.172 11.773 1 98.25 113 SER B C 1
ATOM 3303 O O . SER B 1 113 ? -5.992 10.469 12.961 1 98.25 113 SER B O 1
ATOM 3305 N N . TYR B 1 114 ? -6.035 8.969 11.297 1 98.25 114 TYR B N 1
ATOM 3306 C CA . TYR B 1 114 ? -6.445 7.867 12.164 1 98.25 114 TYR B CA 1
ATOM 3307 C C . TYR B 1 114 ? -5.391 7.586 13.227 1 98.25 114 TYR B C 1
ATOM 3309 O O . TYR B 1 114 ? -5.707 7.496 14.414 1 98.25 114 TYR B O 1
ATOM 3317 N N . LEU B 1 115 ? -4.137 7.445 12.828 1 98.5 115 LEU B N 1
ATOM 3318 C CA . LEU B 1 115 ? -3.053 7.129 13.758 1 98.5 115 LEU B CA 1
ATOM 3319 C C . LEU B 1 115 ? -2.908 8.219 14.812 1 98.5 115 LEU B C 1
ATOM 3321 O O . LEU B 1 115 ? -2.709 7.926 15.992 1 98.5 115 LEU B O 1
ATOM 3325 N N . LEU B 1 116 ? -2.988 9.438 14.359 1 98.25 116 LEU B N 1
ATOM 3326 C CA . LEU B 1 116 ? -2.842 10.57 15.266 1 98.25 116 LEU B CA 1
ATOM 3327 C C . LEU B 1 116 ? -3.982 10.609 16.281 1 98.25 116 LEU B C 1
ATOM 3329 O O . LEU B 1 116 ? -3.748 10.758 17.484 1 98.25 116 LEU B O 1
ATOM 3333 N N . ALA B 1 117 ? -5.176 10.477 15.828 1 97.12 117 ALA B N 1
ATOM 3334 C CA . ALA B 1 117 ? -6.336 10.492 16.719 1 97.12 117 ALA B CA 1
ATOM 3335 C C . ALA B 1 117 ? -6.27 9.336 17.703 1 97.12 117 ALA B C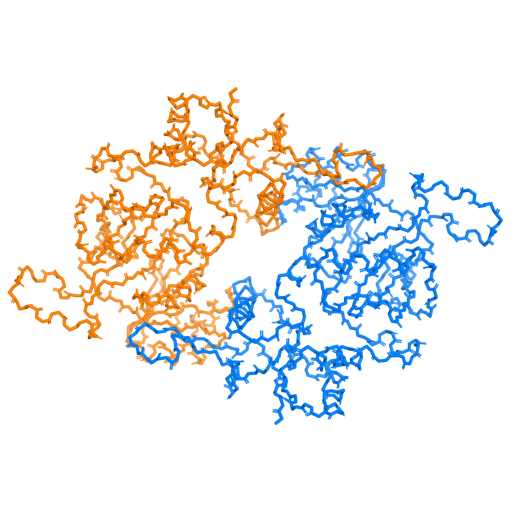 1
ATOM 3337 O O . ALA B 1 117 ? -6.574 9.508 18.891 1 97.12 117 ALA B O 1
ATOM 3338 N N . ARG B 1 118 ? -5.906 8.195 17.234 1 95.56 118 ARG B N 1
ATOM 3339 C CA . ARG B 1 118 ? -5.781 7.02 18.078 1 95.56 118 ARG B CA 1
ATOM 3340 C C . ARG B 1 118 ? -4.773 7.262 19.203 1 95.56 118 ARG B C 1
ATOM 3342 O O . ARG B 1 118 ? -4.934 6.75 20.312 1 95.56 118 ARG B O 1
ATOM 3349 N N . ALA B 1 119 ? -3.777 8.047 18.922 1 96.12 119 ALA B N 1
ATOM 3350 C CA . ALA B 1 119 ? -2.738 8.367 19.891 1 96.12 119 ALA B CA 1
ATOM 3351 C C . ALA B 1 119 ? -3.182 9.492 20.828 1 96.12 119 ALA B C 1
ATOM 3353 O O . ALA B 1 119 ? -2.404 9.953 21.656 1 96.12 119 ALA B O 1
ATOM 3354 N N . GLY B 1 120 ? -4.395 10.016 20.641 1 94.69 120 GLY B N 1
ATOM 3355 C CA . GLY B 1 120 ? -4.922 11.07 21.484 1 94.69 120 GLY B CA 1
ATOM 3356 C C . GLY B 1 120 ? -4.465 12.461 21.078 1 94.69 120 GLY B C 1
ATOM 3357 O O . GLY B 1 120 ? -4.492 13.398 21.875 1 94.69 120 GLY B O 1
ATOM 3358 N N . LEU B 1 121 ? -3.982 12.594 19.906 1 96.94 121 LEU B N 1
ATOM 3359 C CA . LEU B 1 121 ? -3.467 13.875 19.438 1 96.94 121 LEU B CA 1
ATOM 3360 C C . LEU B 1 121 ? -4.559 14.68 18.75 1 96.94 121 LEU B C 1
ATOM 3362 O O . LEU B 1 121 ? -5.492 14.109 18.188 1 96.94 121 LEU B O 1
ATOM 3366 N N . PRO B 1 122 ? -4.457 15.992 18.766 1 95.75 122 PRO B N 1
ATOM 3367 C CA . PRO B 1 122 ? -5.492 16.844 18.172 1 95.75 122 PRO B CA 1
ATOM 3368 C C . PRO B 1 122 ? -5.418 16.891 16.656 1 95.75 122 PRO B C 1
ATOM 3370 O O . PRO B 1 122 ? -4.398 17.297 16.094 1 95.75 122 PRO B O 1
ATOM 3373 N N . VAL B 1 123 ? -6.477 16.5 15.977 1 96.69 123 VAL B N 1
ATOM 3374 C CA . VAL B 1 123 ? -6.617 16.578 14.523 1 96.69 123 VAL B CA 1
ATOM 3375 C C . VAL B 1 123 ? -7.953 17.234 14.172 1 96.69 123 VAL B C 1
ATOM 3377 O O . VAL B 1 123 ? -8.875 17.266 14.984 1 96.69 123 VAL B O 1
ATOM 3380 N N . PRO B 1 124 ? -8.094 17.828 13 1 96.12 124 PRO B N 1
ATOM 3381 C CA . PRO B 1 124 ? -9.414 18.312 12.586 1 96.12 124 PRO B CA 1
ATOM 3382 C C . PRO B 1 124 ? -10.453 17.203 12.547 1 96.12 124 PRO B C 1
ATOM 3384 O O . PRO B 1 124 ? -10.125 16.047 12.234 1 96.12 124 PRO B O 1
ATOM 3387 N N . GLU B 1 125 ? -11.703 17.594 12.836 1 96.25 125 GLU B N 1
ATOM 3388 C CA . GLU B 1 125 ? -12.781 16.641 12.594 1 96.25 125 GLU B CA 1
ATOM 3389 C C . GLU B 1 125 ? -12.758 16.156 11.148 1 96.25 125 GLU B C 1
ATOM 3391 O O . GLU B 1 125 ? -12.672 16.953 10.219 1 96.25 125 GLU B O 1
ATOM 3396 N N . THR B 1 126 ? -12.828 14.836 11 1 97.88 126 THR B N 1
ATOM 3397 C CA . THR B 1 126 ? -12.594 14.234 9.688 1 97.88 126 THR B CA 1
ATOM 3398 C C . THR B 1 126 ? -13.672 13.203 9.367 1 97.88 126 THR B C 1
ATOM 3400 O O . THR B 1 126 ? -14.086 12.438 10.242 1 97.88 126 THR B O 1
ATOM 3403 N N . VAL B 1 127 ? -14.133 13.227 8.156 1 98.38 127 VAL B N 1
ATOM 3404 C CA . VAL B 1 127 ? -15.031 12.195 7.633 1 98.38 127 VAL B CA 1
ATOM 3405 C C . VAL B 1 127 ? -14.516 11.711 6.277 1 98.38 127 VAL B C 1
ATOM 3407 O O . VAL B 1 127 ? -14.172 12.516 5.41 1 98.38 127 VAL B O 1
ATOM 3410 N N . ALA B 1 128 ? -14.406 10.406 6.121 1 98.81 128 ALA B N 1
ATOM 3411 C CA . ALA B 1 128 ? -14.055 9.773 4.855 1 98.81 128 ALA B CA 1
ATOM 3412 C C . ALA B 1 128 ? -15.219 8.945 4.316 1 98.81 128 ALA B C 1
ATOM 3414 O O . ALA B 1 128 ? -15.773 8.109 5.027 1 98.81 128 ALA B O 1
ATOM 3415 N N . VAL B 1 129 ? -15.578 9.203 3.043 1 98.69 129 VAL B N 1
ATOM 3416 C CA . VAL B 1 129 ? -16.797 8.609 2.52 1 98.69 129 VAL B CA 1
ATOM 3417 C C . VAL B 1 129 ? -16.594 8.188 1.066 1 98.69 129 VAL B C 1
ATOM 3419 O O . VAL B 1 129 ? -15.586 8.547 0.449 1 98.69 129 VAL B O 1
ATOM 3422 N N . GLN B 1 130 ? -17.625 7.457 0.513 1 98.38 130 GLN B N 1
ATOM 3423 C CA . GLN B 1 130 ? -17.531 6.949 -0.853 1 98.38 130 GLN B CA 1
ATOM 3424 C C . GLN B 1 130 ? -18.828 7.207 -1.62 1 98.38 130 GLN B C 1
ATOM 3426 O O . GLN B 1 130 ? -19.125 6.516 -2.6 1 98.38 130 GLN B O 1
ATOM 3431 N N . SER B 1 131 ? -19.625 8.148 -1.167 1 97.81 131 SER B N 1
ATOM 3432 C CA . SER B 1 131 ? -20.828 8.555 -1.869 1 97.81 131 SER B CA 1
ATOM 3433 C C . SER B 1 131 ? -21.047 10.062 -1.776 1 97.81 131 SER B C 1
ATOM 3435 O O . SER B 1 131 ? -20.578 10.703 -0.827 1 97.81 131 SER B O 1
ATOM 3437 N N . VAL B 1 132 ? -21.719 10.539 -2.756 1 97.69 132 VAL B N 1
ATOM 3438 C CA . VAL B 1 132 ? -21.984 11.977 -2.816 1 97.69 132 VAL B CA 1
ATOM 3439 C C . VAL B 1 132 ? -22.906 12.383 -1.674 1 97.69 132 VAL B C 1
ATOM 3441 O O . VAL B 1 132 ? -22.703 13.422 -1.045 1 97.69 132 VAL B O 1
ATOM 3444 N N . GLU B 1 133 ? -23.875 11.586 -1.386 1 97.5 133 GLU B N 1
ATOM 3445 C CA . GLU B 1 133 ? -24.828 11.883 -0.314 1 97.5 133 GLU B CA 1
ATOM 3446 C C . GLU B 1 133 ? -24.109 12.023 1.027 1 97.5 133 GLU B C 1
ATOM 3448 O O . GLU B 1 133 ? -24.359 12.977 1.769 1 97.5 133 GLU B O 1
ATOM 3453 N N . ALA B 1 134 ? -23.266 11.094 1.271 1 97.62 134 ALA B N 1
ATOM 3454 C CA . ALA B 1 134 ? -22.516 11.133 2.521 1 97.62 134 ALA B CA 1
ATOM 3455 C C . ALA B 1 134 ? -21.578 12.336 2.561 1 97.62 134 ALA B C 1
ATOM 3457 O O . ALA B 1 134 ? -21.391 12.953 3.613 1 97.62 134 ALA B O 1
ATOM 3458 N N . ALA B 1 135 ? -21 12.664 1.439 1 98 135 ALA B N 1
ATOM 3459 C CA . ALA B 1 135 ? -20.109 13.812 1.354 1 98 135 ALA B CA 1
ATOM 3460 C C . ALA B 1 135 ? -20.844 15.109 1.646 1 98 135 ALA B C 1
ATOM 3462 O O . ALA B 1 135 ? -20.344 15.969 2.377 1 98 135 ALA B O 1
ATOM 3463 N N . LEU B 1 136 ? -21.984 15.203 1.052 1 97.5 136 LEU B N 1
ATOM 3464 C CA . LEU B 1 136 ? -22.797 16.391 1.26 1 97.5 136 LEU B CA 1
ATOM 3465 C C . LEU B 1 136 ? -23.203 16.531 2.723 1 97.5 136 LEU B C 1
ATOM 3467 O O . LEU B 1 136 ? -23.172 17.625 3.283 1 97.5 136 LEU B O 1
ATOM 3471 N N . ARG B 1 137 ? -23.547 15.461 3.33 1 97.19 137 ARG B N 1
ATOM 3472 C CA . ARG B 1 137 ? -23.891 15.461 4.746 1 97.19 137 ARG B CA 1
ATOM 3473 C C . ARG B 1 137 ? -22.719 15.914 5.602 1 97.19 137 ARG B C 1
ATOM 3475 O O . ARG B 1 137 ? -22.875 16.719 6.512 1 97.19 137 ARG B O 1
ATOM 3482 N N . ALA B 1 138 ? -21.562 15.406 5.312 1 97 138 ALA B N 1
ATOM 3483 C CA . ALA B 1 138 ? -20.359 15.758 6.059 1 97 138 ALA B CA 1
ATOM 3484 C C . ALA B 1 138 ? -20.047 17.25 5.902 1 97 138 ALA B C 1
ATOM 3486 O O . ALA B 1 138 ? -19.797 17.938 6.891 1 97 138 ALA B O 1
ATOM 3487 N N . ALA B 1 139 ? -20.016 17.672 4.641 1 96.94 139 ALA B N 1
ATOM 3488 C CA . ALA B 1 139 ? -19.703 19.078 4.367 1 96.94 139 ALA B CA 1
ATOM 3489 C C . ALA B 1 139 ? -20.688 20.016 5.066 1 96.94 139 ALA B C 1
ATOM 3491 O O . ALA B 1 139 ? -20.297 21.016 5.656 1 96.94 139 ALA B O 1
ATOM 3492 N N . SER B 1 140 ? -21.938 19.688 4.945 1 95.88 140 SER B N 1
ATOM 3493 C CA . SER B 1 140 ? -22.984 20.469 5.598 1 95.88 140 SER B CA 1
ATOM 3494 C C . SER B 1 140 ? -22.812 20.469 7.113 1 95.88 140 SER B C 1
ATOM 3496 O O . SER B 1 140 ? -22.984 21.484 7.77 1 95.88 140 SER B O 1
ATOM 3498 N N . GLY B 1 141 ? -22.5 19.359 7.645 1 95.69 141 GLY B N 1
ATOM 3499 C CA . GLY B 1 141 ? -22.281 19.234 9.078 1 95.69 141 GLY B CA 1
ATOM 3500 C C . GLY B 1 141 ? -21.141 20.094 9.578 1 95.69 141 GLY B C 1
ATOM 3501 O O . GLY B 1 141 ? -21.219 20.688 10.656 1 95.69 141 GLY B O 1
ATOM 3502 N N . PHE B 1 142 ? -20.094 20.203 8.828 1 95.81 142 PHE B N 1
ATOM 3503 C CA . PHE B 1 142 ? -18.938 21.016 9.203 1 95.81 142 PHE B CA 1
ATOM 3504 C C . PHE B 1 142 ? -19.234 22.5 8.992 1 95.81 142 PHE B C 1
ATOM 3506 O O . PHE B 1 142 ? -18.672 23.359 9.672 1 95.81 142 PHE B O 1
ATOM 3513 N N . GLY B 1 143 ? -20.078 22.812 8.031 1 95.88 143 GLY B N 1
ATOM 3514 C CA . GLY B 1 143 ? -20.359 24.188 7.668 1 95.88 143 GLY B CA 1
ATOM 3515 C C . GLY B 1 143 ? -19.297 24.828 6.805 1 95.88 143 GLY B C 1
ATOM 3516 O O . GLY B 1 143 ? -19.594 25.547 5.852 1 95.88 143 GLY B O 1
ATOM 3517 N N . ASP B 1 144 ? -18.078 24.703 7.09 1 96.88 144 ASP B N 1
ATOM 3518 C CA . ASP B 1 144 ? -16.859 25.047 6.359 1 96.88 144 ASP B CA 1
ATOM 3519 C C . ASP B 1 144 ? -15.891 23.875 6.312 1 96.88 144 ASP B C 1
ATOM 3521 O O . ASP B 1 144 ? -15.312 23.5 7.336 1 96.88 144 ASP B O 1
ATOM 3525 N N . ALA B 1 145 ? -15.828 23.312 5.086 1 97.5 145 ALA B N 1
ATOM 3526 C CA . ALA B 1 145 ? -15.109 22.031 4.969 1 97.5 145 ALA B CA 1
ATOM 3527 C C . ALA B 1 145 ? -14.047 22.109 3.881 1 97.5 145 ALA B C 1
ATOM 3529 O O . ALA B 1 145 ? -14.141 22.922 2.959 1 97.5 145 ALA B O 1
ATOM 3530 N N . VAL B 1 146 ? -13.047 21.297 4.027 1 97.25 146 VAL B N 1
ATOM 3531 C CA . VAL B 1 146 ? -12.023 21.125 2.998 1 97.25 146 VAL B CA 1
ATOM 3532 C C . VAL B 1 146 ? -11.977 19.672 2.545 1 97.25 146 VAL B C 1
ATOM 3534 O O . VAL B 1 146 ? -12.086 18.766 3.363 1 97.25 146 VAL B O 1
ATOM 3537 N N . ILE B 1 147 ? -11.922 19.453 1.273 1 97.56 147 ILE B N 1
ATOM 3538 C CA . ILE B 1 147 ? -11.742 18.141 0.656 1 97.56 147 ILE B CA 1
ATOM 3539 C C . ILE B 1 147 ? -10.344 18.047 0.05 1 97.56 147 ILE B C 1
ATOM 3541 O O . ILE B 1 147 ? -9.969 18.875 -0.783 1 97.56 147 ILE B O 1
ATOM 3545 N N . LYS B 1 148 ? -9.609 17.047 0.535 1 96.5 148 LYS B N 1
ATOM 3546 C CA . LYS B 1 148 ? -8.219 16.906 0.114 1 96.5 148 LYS B CA 1
ATOM 3547 C C . LYS B 1 148 ? -7.977 15.523 -0.491 1 96.5 148 LYS B C 1
ATOM 3549 O O . LYS B 1 148 ? -8.555 14.531 -0.043 1 96.5 148 LYS B O 1
ATOM 3554 N N . PRO B 1 149 ? -7.09 15.516 -1.563 1 96.12 149 PRO B N 1
ATOM 3555 C CA . PRO B 1 149 ? -6.617 14.18 -1.93 1 96.12 149 PRO B CA 1
ATOM 3556 C C . PRO B 1 149 ? -5.855 13.492 -0.8 1 96.12 149 PRO B C 1
ATOM 3558 O O . PRO B 1 149 ? -5.121 14.148 -0.057 1 96.12 149 PRO B O 1
ATOM 3561 N N . VAL B 1 150 ? -5.969 12.188 -0.693 1 97.25 150 VAL B N 1
ATOM 3562 C CA . VAL B 1 150 ? -5.301 11.414 0.349 1 97.25 150 VAL B CA 1
ATOM 3563 C C . VAL B 1 150 ? -3.799 11.383 0.087 1 97.25 150 VAL B C 1
ATOM 3565 O O . VAL B 1 150 ? -2.998 11.547 1.011 1 97.25 150 VAL B O 1
ATOM 3568 N N . PHE B 1 151 ? -3.348 11.148 -1.162 1 93.25 151 PHE B N 1
ATOM 3569 C CA . PHE B 1 151 ? -1.942 11.07 -1.544 1 93.25 151 PHE B CA 1
ATOM 3570 C C . PHE B 1 151 ? -1.524 12.297 -2.336 1 93.25 151 PHE B C 1
ATOM 3572 O O . PHE B 1 151 ? -0.582 12.25 -3.129 1 93.25 151 PHE B O 1
ATOM 3579 N N . GLY B 1 152 ? -1.858 13.461 -2.039 1 85.94 152 GLY B N 1
ATOM 3580 C CA . GLY B 1 152 ? -1.502 14.68 -2.744 1 85.94 152 GLY B CA 1
ATOM 3581 C C . GLY B 1 152 ? -0.345 15.422 -2.105 1 85.94 152 GLY B C 1
ATOM 3582 O O . GLY B 1 152 ? 0.169 15.008 -1.066 1 85.94 152 GLY B O 1
ATOM 3583 N N . TYR B 1 153 ? 0.104 16.453 -2.885 1 82.69 153 TYR B N 1
ATOM 3584 C CA . TYR B 1 153 ? 1.244 17.219 -2.418 1 82.69 153 TYR B CA 1
ATOM 3585 C C . TYR B 1 153 ? 1.094 18.688 -2.799 1 82.69 153 TYR B C 1
ATOM 3587 O O . TYR B 1 153 ? 0.313 19.031 -3.691 1 82.69 153 TYR B O 1
ATOM 3595 N N . LYS B 1 154 ? 1.78 19.547 -2.053 1 79.75 154 LYS B N 1
ATOM 3596 C CA . LYS B 1 154 ? 1.966 20.953 -2.363 1 79.75 154 LYS B CA 1
ATOM 3597 C C . LYS B 1 154 ? 0.638 21.703 -2.32 1 79.75 154 LYS B C 1
ATOM 3599 O O . LYS B 1 154 ? 0.473 22.734 -2.994 1 79.75 154 LYS B O 1
ATOM 3604 N N . GLY B 1 155 ? -0.378 21.125 -1.688 1 82.81 155 GLY B N 1
ATOM 3605 C CA . GLY B 1 155 ? -1.657 21.797 -1.561 1 82.81 155 GLY B CA 1
ATOM 3606 C C . GLY B 1 155 ? -2.461 21.812 -2.848 1 82.81 155 GLY B C 1
ATOM 3607 O O . GLY B 1 155 ? -3.391 22.594 -3.004 1 82.81 155 GLY B O 1
ATOM 3608 N N . LYS B 1 156 ? -2.148 20.938 -3.725 1 85.31 156 LYS B N 1
ATOM 3609 C CA . LYS B 1 156 ? -2.832 20.844 -5.012 1 85.31 156 LYS B CA 1
ATOM 3610 C C . LYS B 1 156 ? -4.152 20.094 -4.883 1 85.31 156 LYS B C 1
ATOM 3612 O O . LYS B 1 156 ? -4.246 19.125 -4.133 1 85.31 156 LYS B O 1
ATOM 3617 N N . ASP B 1 157 ? -5.125 20.578 -5.504 1 90 157 ASP B N 1
ATOM 3618 C CA . ASP B 1 157 ? -6.414 19.922 -5.703 1 90 157 ASP B CA 1
ATOM 3619 C C . ASP B 1 157 ? -7.207 19.859 -4.398 1 90 157 ASP B C 1
ATOM 3621 O O . ASP B 1 157 ? -7.914 18.875 -4.145 1 90 157 ASP B O 1
ATOM 3625 N N . ILE B 1 158 ? -6.969 20.812 -3.584 1 93.81 158 ILE B N 1
ATOM 3626 C CA . ILE B 1 158 ? -7.77 20.953 -2.375 1 93.81 158 ILE B CA 1
ATOM 3627 C C . ILE B 1 158 ? -9.016 21.781 -2.678 1 93.81 158 ILE B C 1
ATOM 3629 O O . ILE B 1 158 ? -8.938 22.812 -3.354 1 93.81 158 ILE B O 1
ATOM 3633 N N . ALA B 1 159 ? -10.109 21.406 -2.205 1 95.44 159 ALA B N 1
ATOM 3634 C CA . ALA B 1 159 ? -11.375 22.109 -2.418 1 95.44 159 ALA B CA 1
ATOM 3635 C C . ALA B 1 159 ? -11.992 22.547 -1.091 1 95.44 159 ALA B C 1
ATOM 3637 O O . ALA B 1 159 ? -12.086 21.75 -0.154 1 95.44 159 ALA B O 1
ATOM 3638 N N . ARG B 1 160 ? -12.383 23.734 -1.014 1 95.44 160 ARG B N 1
ATOM 3639 C CA . ARG B 1 160 ? -13.102 24.25 0.148 1 95.44 160 ARG B CA 1
ATOM 3640 C C . ARG B 1 160 ? -14.594 24.375 -0.145 1 95.44 160 ARG B C 1
ATOM 3642 O O . ARG B 1 160 ? -14.984 24.938 -1.176 1 95.44 160 ARG B O 1
ATOM 3649 N N . VAL B 1 161 ? -15.383 23.828 0.651 1 96.31 161 VAL B N 1
ATOM 3650 C CA . VAL B 1 161 ? -16.828 23.891 0.522 1 96.31 161 VAL B CA 1
ATOM 3651 C C . VAL B 1 161 ? -17.422 24.734 1.656 1 96.31 161 VAL B C 1
ATOM 3653 O O . VAL B 1 161 ? -17.312 24.359 2.828 1 96.31 161 VAL B O 1
ATOM 3656 N N . LYS B 1 162 ? -18.031 25.766 1.273 1 93.94 162 LYS B N 1
ATOM 3657 C CA . LYS B 1 162 ? -18.625 26.703 2.23 1 93.94 162 LYS B CA 1
ATOM 3658 C C . LYS B 1 162 ? -19.844 27.391 1.633 1 93.94 162 LYS B C 1
ATOM 3660 O O . LYS B 1 162 ? -19.797 27.891 0.503 1 93.94 162 LYS B O 1
ATOM 3665 N N . ASP B 1 163 ? -20.938 27.391 2.383 1 91.25 163 ASP B N 1
ATOM 3666 C CA . ASP B 1 163 ? -22.141 28.125 2.012 1 91.25 163 ASP B CA 1
ATOM 3667 C C . ASP B 1 163 ? -22.641 27.703 0.632 1 91.25 163 ASP B C 1
ATOM 3669 O O . ASP B 1 163 ? -22.969 28.547 -0.204 1 91.25 163 ASP B O 1
ATOM 3673 N N . GLY B 1 164 ? -22.516 26.422 0.348 1 87.88 164 GLY B N 1
ATOM 3674 C CA . GLY B 1 164 ? -23.047 25.859 -0.885 1 87.88 164 GLY B CA 1
ATOM 3675 C C . GLY B 1 164 ? -22.156 26.125 -2.088 1 87.88 164 GLY B C 1
ATOM 3676 O O . GLY B 1 164 ? -22.578 25.922 -3.23 1 87.88 164 GLY B O 1
ATOM 3677 N N . GLU B 1 165 ? -21 26.625 -1.825 1 93.31 165 GLU B N 1
ATOM 3678 C CA . GLU B 1 165 ? -20.031 26.859 -2.885 1 93.31 165 GLU B CA 1
ATOM 3679 C C . GLU B 1 165 ? -18.766 26.031 -2.682 1 93.31 165 GLU B C 1
ATOM 3681 O O . GLU B 1 165 ? -18.453 25.656 -1.553 1 93.31 165 GLU B O 1
ATOM 3686 N N . ILE B 1 166 ? -18.125 25.766 -3.822 1 94.56 166 ILE B N 1
ATOM 3687 C CA . ILE B 1 166 ? -16.875 25.016 -3.773 1 94.56 166 ILE B CA 1
ATOM 3688 C C . ILE B 1 166 ? -15.789 25.781 -4.516 1 94.56 166 ILE B C 1
ATOM 3690 O O . ILE B 1 166 ? -16.016 26.281 -5.617 1 94.56 166 ILE B O 1
ATOM 3694 N N . ARG B 1 167 ? -14.625 25.984 -3.844 1 92.38 167 ARG B N 1
ATOM 3695 C CA . ARG B 1 167 ? -13.477 26.672 -4.418 1 92.38 167 ARG B CA 1
ATOM 3696 C C . ARG B 1 167 ? -12.219 25.812 -4.316 1 92.38 167 ARG B C 1
ATOM 3698 O O . ARG B 1 167 ? -11.898 25.297 -3.244 1 92.38 167 ARG B O 1
ATOM 3705 N N . PHE B 1 168 ? -11.484 25.703 -5.414 1 92.5 168 PHE B N 1
ATOM 3706 C CA . PHE B 1 168 ? -10.25 24.922 -5.418 1 92.5 168 PHE B CA 1
ATOM 3707 C C . PHE B 1 168 ? -9.055 25.812 -5.098 1 92.5 168 PHE B C 1
ATOM 3709 O O . PHE B 1 168 ? -9.102 27.031 -5.305 1 92.5 168 PHE B O 1
ATOM 3716 N N . SER B 1 169 ? -8.039 25.203 -4.648 1 86.25 169 SER B N 1
ATOM 3717 C CA . SER B 1 169 ? -6.844 25.922 -4.203 1 86.25 169 SER B CA 1
ATOM 3718 C C . SER B 1 169 ? -6 26.375 -5.387 1 86.25 169 SER B C 1
ATOM 3720 O O . SER B 1 169 ? -5.254 27.359 -5.281 1 86.25 169 SER B O 1
ATOM 3722 N N . ASP B 1 170 ? -6.07 25.672 -6.465 1 84.75 170 ASP B N 1
ATOM 3723 C CA . ASP B 1 170 ? -5.051 25.891 -7.488 1 84.75 170 ASP B CA 1
ATOM 3724 C C . ASP B 1 170 ? -5.68 26.031 -8.875 1 84.75 170 ASP B C 1
ATOM 3726 O O . ASP B 1 170 ? -4.973 26.078 -9.883 1 84.75 170 ASP B O 1
ATOM 3730 N N . ARG B 1 171 ? -7.027 25.969 -8.938 1 82.44 171 ARG B N 1
ATOM 3731 C CA . ARG B 1 171 ? -7.695 26.109 -10.227 1 82.44 171 ARG B CA 1
ATOM 3732 C C . ARG B 1 171 ? -9.078 26.734 -10.07 1 82.44 171 ARG B C 1
ATOM 3734 O O . ARG B 1 171 ? -9.617 26.781 -8.961 1 82.44 171 ARG B O 1
ATOM 3741 N N . LYS B 1 172 ? -9.562 27.172 -11.172 1 83.38 172 LYS B N 1
ATOM 3742 C CA . LYS B 1 172 ? -10.922 27.703 -11.18 1 83.38 172 LYS B CA 1
ATOM 3743 C C . LYS B 1 172 ? -11.953 26.578 -11.109 1 83.38 172 LYS B C 1
ATOM 3745 O O . LYS B 1 172 ? -11.734 25.5 -11.648 1 83.38 172 LYS B O 1
ATOM 3750 N N . THR B 1 173 ? -12.969 26.953 -10.359 1 82.31 173 THR B N 1
ATOM 3751 C CA . THR B 1 173 ? -14.07 26 -10.312 1 82.31 173 THR B CA 1
ATOM 3752 C C . THR B 1 173 ? -14.906 26.078 -11.586 1 82.31 173 THR B C 1
ATOM 3754 O O . THR B 1 173 ? -15.375 27.141 -11.969 1 82.31 173 THR B O 1
ATOM 3757 N N . GLY B 1 174 ? -14.922 25 -12.273 1 77.75 174 GLY B N 1
ATOM 3758 C CA . GLY B 1 174 ? -15.781 24.984 -13.445 1 77.75 174 GLY B CA 1
ATOM 3759 C C . GLY B 1 174 ? -17.25 25.125 -13.102 1 77.75 174 GLY B C 1
ATOM 3760 O O . GLY B 1 174 ? -17.625 25.203 -11.93 1 77.75 174 GLY B O 1
ATOM 3761 N N . PRO B 1 175 ? -18.062 25.328 -14.141 1 84.88 175 PRO B N 1
ATOM 3762 C CA . PRO B 1 175 ? -19.5 25.422 -13.914 1 84.88 175 PRO B CA 1
ATOM 3763 C C . PRO B 1 175 ? -20.078 24.156 -13.297 1 84.88 175 PRO B C 1
ATOM 3765 O O . PRO B 1 175 ? -19.578 23.062 -13.547 1 84.88 175 PRO B O 1
ATOM 3768 N N . GLY B 1 176 ? -21 24.328 -12.305 1 88.06 176 GLY B N 1
ATOM 3769 C CA . GLY B 1 176 ? -21.688 23.188 -11.719 1 88.06 176 GLY B CA 1
ATOM 3770 C C . GLY B 1 176 ? -22.047 23.391 -10.258 1 88.06 176 GLY B C 1
ATOM 3771 O O . GLY B 1 176 ? -21.484 24.266 -9.594 1 88.06 176 GLY B O 1
ATOM 3772 N N . THR B 1 177 ? -23.016 22.562 -9.836 1 93.38 177 THR B N 1
ATOM 3773 C CA . THR B 1 177 ? -23.375 22.562 -8.43 1 93.38 177 THR B CA 1
ATOM 3774 C C . THR B 1 177 ? -22.328 21.859 -7.586 1 93.38 177 THR B C 1
ATOM 3776 O O . THR B 1 177 ? -21.469 21.141 -8.117 1 93.38 177 THR B O 1
ATOM 3779 N N . VAL B 1 178 ? -22.344 22.062 -6.348 1 95.38 178 VAL B N 1
ATOM 3780 C CA . VAL B 1 178 ? -21.438 21.375 -5.426 1 95.38 178 VAL B CA 1
ATOM 3781 C C . VAL B 1 178 ? -21.594 19.875 -5.582 1 95.38 178 VAL B C 1
ATOM 3783 O O . VAL B 1 178 ? -20.609 19.141 -5.609 1 95.38 178 VAL B O 1
ATOM 3786 N N . GLU B 1 179 ? -22.828 19.469 -5.766 1 96 179 GLU B N 1
ATOM 3787 C CA . GLU B 1 179 ? -23.109 18.047 -5.934 1 96 179 GLU B CA 1
ATOM 3788 C C . GLU B 1 179 ? -22.422 17.469 -7.168 1 96 179 GLU B C 1
ATOM 3790 O O . GLU B 1 179 ? -21.812 16.406 -7.109 1 96 179 GLU B O 1
ATOM 3795 N N . GLU B 1 180 ? -22.453 18.188 -8.227 1 96.12 180 GLU B N 1
ATOM 3796 C CA . GLU B 1 180 ? -21.844 17.734 -9.484 1 96.12 180 GLU B CA 1
ATOM 3797 C C . GLU B 1 180 ? -20.328 17.688 -9.375 1 96.12 180 GLU B C 1
ATOM 3799 O O . GLU B 1 180 ? -19.703 16.781 -9.914 1 96.12 180 GLU B O 1
ATOM 3804 N N . ILE B 1 181 ? -19.828 18.641 -8.711 1 95.44 181 ILE B N 1
ATOM 3805 C CA . ILE B 1 181 ? -18.375 18.703 -8.555 1 95.44 181 ILE B CA 1
ATOM 3806 C C . ILE B 1 181 ? -17.906 17.562 -7.645 1 95.44 181 ILE B C 1
ATOM 3808 O O . ILE B 1 181 ? -16.891 16.938 -7.914 1 95.44 181 ILE B O 1
ATOM 3812 N N . LEU B 1 182 ? -18.672 17.297 -6.641 1 96.62 182 LEU B N 1
ATOM 3813 C CA . LEU B 1 182 ? -18.344 16.188 -5.746 1 96.62 182 LEU B CA 1
ATOM 3814 C C . LEU B 1 182 ? -18.422 14.852 -6.477 1 96.62 182 LEU B C 1
ATOM 3816 O O . LEU B 1 182 ? -17.641 13.945 -6.211 1 96.62 182 LEU B O 1
ATOM 3820 N N . GLU B 1 183 ? -19.359 14.742 -7.344 1 97 183 GLU B N 1
ATOM 3821 C CA . GLU B 1 183 ? -19.484 13.531 -8.156 1 97 183 GLU B CA 1
ATOM 3822 C C . GLU B 1 183 ? -18.234 13.297 -9 1 97 183 GLU B C 1
ATOM 3824 O O . GLU B 1 183 ? -17.734 12.18 -9.086 1 97 183 GLU B O 1
ATOM 3829 N N . LYS B 1 184 ? -17.812 14.367 -9.578 1 95.62 184 LYS B N 1
ATOM 3830 C CA . LYS B 1 184 ? -16.609 14.273 -10.414 1 95.62 184 LYS B CA 1
ATOM 3831 C C . LYS B 1 184 ? -15.391 13.898 -9.578 1 95.62 184 LYS B C 1
ATOM 3833 O O . LYS B 1 184 ? -14.586 13.055 -9.992 1 95.62 184 LYS B O 1
ATOM 3838 N N . LEU B 1 185 ? -15.258 14.484 -8.43 1 95.94 185 LEU B N 1
ATOM 3839 C CA . LEU B 1 185 ? -14.148 14.172 -7.535 1 95.94 185 LEU B CA 1
ATOM 3840 C C . LEU B 1 185 ? -14.195 12.711 -7.094 1 95.94 185 LEU B C 1
ATOM 3842 O O . LEU B 1 185 ? -13.156 12.047 -7.035 1 95.94 185 LEU B O 1
ATOM 3846 N N . LEU B 1 186 ? -15.367 12.258 -6.816 1 97.31 186 LEU B N 1
ATOM 3847 C CA . LEU B 1 186 ? -15.539 10.875 -6.375 1 97.31 186 LEU B CA 1
ATOM 3848 C C . LEU B 1 186 ? -15.195 9.898 -7.492 1 97.31 186 LEU B C 1
ATOM 3850 O O . LEU B 1 186 ? -14.578 8.859 -7.246 1 97.31 186 LEU B O 1
ATOM 3854 N N . GLU B 1 187 ? -15.602 10.227 -8.641 1 96.12 187 GLU B N 1
ATOM 3855 C CA . GLU B 1 187 ? -15.266 9.391 -9.789 1 96.12 187 GLU B CA 1
ATOM 3856 C C . GLU B 1 187 ? -13.758 9.312 -9.984 1 96.12 187 GLU B C 1
ATOM 3858 O O . GLU B 1 187 ? -13.219 8.25 -10.289 1 96.12 187 GLU B O 1
ATOM 3863 N N . GLU B 1 188 ? -13.133 10.375 -9.773 1 95.25 188 GLU B N 1
ATOM 3864 C CA . GLU B 1 188 ? -11.695 10.477 -9.992 1 95.25 188 GLU B CA 1
ATOM 3865 C C . GLU B 1 188 ? -10.914 9.773 -8.883 1 95.25 188 GLU B C 1
ATOM 3867 O O . GLU B 1 188 ? -9.93 9.086 -9.148 1 95.25 188 GLU B O 1
ATOM 3872 N N . ARG B 1 189 ? -11.367 9.844 -7.668 1 96.44 189 ARG B N 1
ATOM 3873 C CA . ARG B 1 189 ? -10.555 9.438 -6.527 1 96.44 189 ARG B CA 1
ATOM 3874 C C . ARG B 1 189 ? -11.094 8.156 -5.902 1 96.44 189 ARG B C 1
ATOM 3876 O O . ARG B 1 189 ? -10.359 7.422 -5.242 1 96.44 189 ARG B O 1
ATOM 3883 N N . GLY B 1 190 ? -12.375 7.91 -6.047 1 97.62 190 GLY B N 1
ATOM 3884 C CA . GLY B 1 190 ? -13.016 6.727 -5.488 1 97.62 190 GLY B CA 1
ATOM 3885 C C . GLY B 1 190 ? -13.523 6.938 -4.074 1 97.62 190 GLY B C 1
ATOM 3886 O O . GLY B 1 190 ? -14.344 6.16 -3.584 1 97.62 190 GLY B O 1
ATOM 3887 N N . MET B 1 191 ? -13.031 7.98 -3.434 1 98.38 191 MET B N 1
ATOM 3888 C CA . MET B 1 191 ? -13.453 8.367 -2.092 1 98.38 191 MET B CA 1
ATOM 3889 C C . MET B 1 191 ? -13.172 9.844 -1.84 1 98.38 191 MET B C 1
ATOM 3891 O O . MET B 1 191 ? -12.469 10.492 -2.621 1 98.38 191 MET B O 1
ATOM 3895 N N . LEU B 1 192 ? -13.789 10.391 -0.844 1 98.56 192 LEU B N 1
ATOM 3896 C CA . LEU B 1 192 ? -13.562 11.773 -0.461 1 98.56 192 LEU B CA 1
ATOM 3897 C C . LEU B 1 192 ? -13.125 11.875 0.996 1 98.56 192 LEU B C 1
ATOM 3899 O O . LEU B 1 192 ? -13.797 11.359 1.888 1 98.56 192 LEU B O 1
ATOM 3903 N N . TYR B 1 193 ? -11.969 12.414 1.203 1 98.56 193 TYR B N 1
ATOM 3904 C CA . TYR B 1 193 ? -11.406 12.766 2.504 1 98.56 193 TYR B CA 1
ATOM 3905 C C . TYR B 1 193 ? -11.758 14.203 2.877 1 98.56 193 TYR B C 1
ATOM 3907 O O . TYR B 1 193 ? -11.25 15.148 2.271 1 98.56 193 TYR B O 1
ATOM 3915 N N . ILE B 1 194 ? -12.656 14.391 3.881 1 98.56 194 ILE B N 1
ATOM 3916 C CA . ILE B 1 194 ? -13.258 15.68 4.203 1 98.56 194 ILE B CA 1
ATOM 3917 C C . ILE B 1 194 ? -12.922 16.062 5.641 1 98.56 194 ILE B C 1
ATOM 3919 O O . ILE B 1 194 ? -13.086 15.258 6.559 1 98.56 194 ILE B O 1
ATOM 3923 N N . GLN B 1 195 ? -12.477 17.281 5.816 1 97.81 195 GLN B N 1
ATOM 3924 C CA . GLN B 1 195 ? -12.18 17.781 7.148 1 97.81 195 GLN B CA 1
ATOM 3925 C C . GLN B 1 195 ? -12.867 19.125 7.391 1 97.81 195 GLN B C 1
ATOM 3927 O O . GLN B 1 195 ? -13.156 19.859 6.441 1 97.81 195 GLN B O 1
ATOM 3932 N N . GLU B 1 196 ? -13.078 19.391 8.648 1 96.56 196 GLU B N 1
ATOM 3933 C CA . GLU B 1 196 ? -13.477 20.75 9.008 1 96.56 196 GLU B CA 1
ATOM 3934 C C . GLU B 1 196 ? -12.375 21.75 8.68 1 96.56 196 GLU B C 1
ATOM 3936 O O . GLU B 1 196 ? -11.188 21.453 8.875 1 96.56 196 GLU B O 1
ATOM 3941 N N . PHE B 1 197 ? -12.789 22.844 8.133 1 95.12 197 PHE B N 1
ATOM 3942 C CA . PHE B 1 197 ? -11.836 23.938 7.93 1 95.12 197 PHE B CA 1
ATOM 3943 C C . PHE B 1 197 ? -11.5 24.609 9.25 1 95.12 197 PHE B C 1
ATOM 3945 O O . PHE B 1 197 ? -12.3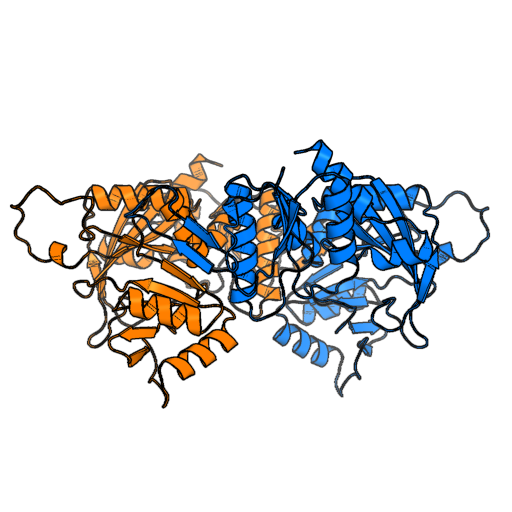91 24.969 10.023 1 95.12 197 PHE B O 1
ATOM 3952 N N . ILE B 1 198 ? -10.266 24.812 9.492 1 92.75 198 ILE B N 1
ATOM 3953 C CA . ILE B 1 198 ? -9.812 25.5 10.695 1 92.75 198 ILE B CA 1
ATOM 3954 C C . ILE B 1 198 ? -9.422 26.938 10.352 1 92.75 198 ILE B C 1
ATOM 3956 O O . ILE B 1 198 ? -8.422 27.156 9.664 1 92.75 198 ILE B O 1
ATOM 3960 N N . GLU B 1 199 ? -10.203 27.797 10.836 1 88.62 199 GLU B N 1
ATOM 3961 C CA . GLU B 1 199 ? -9.836 29.188 10.664 1 88.62 199 GLU B CA 1
ATOM 3962 C C . GLU B 1 199 ? -8.453 29.469 11.258 1 88.62 199 GLU B C 1
ATOM 3964 O O . GLU B 1 199 ? -8.133 28.984 12.344 1 88.62 199 GLU B O 1
ATOM 3969 N N . ASN B 1 200 ? -7.668 30.172 10.523 1 85 200 ASN B N 1
ATOM 3970 C CA . ASN B 1 200 ? -6.285 30.422 10.922 1 85 200 ASN B CA 1
ATOM 3971 C C . ASN B 1 200 ? -5.805 31.797 10.484 1 85 200 ASN B C 1
ATOM 3973 O O . ASN B 1 200 ? -6.457 32.469 9.672 1 85 200 ASN B O 1
ATOM 3977 N N . PRO B 1 201 ? -4.742 32.312 11.016 1 80.19 201 PRO B N 1
ATOM 3978 C CA . PRO B 1 201 ? -4.258 33.656 10.711 1 80.19 201 PRO B CA 1
ATOM 3979 C C . PRO B 1 201 ? -3.559 33.75 9.359 1 80.19 201 PRO B C 1
ATOM 3981 O O . PRO B 1 201 ? -2.801 34.688 9.109 1 80.19 201 PRO B O 1
ATOM 3984 N N . GLY B 1 202 ? -3.658 32.781 8.531 1 85.69 202 GLY B N 1
ATOM 3985 C CA . GLY B 1 202 ? -3.01 32.812 7.227 1 85.69 202 GLY B CA 1
ATOM 3986 C C . GLY B 1 202 ? -1.631 32.156 7.242 1 85.69 202 GLY B C 1
ATOM 3987 O O . GLY B 1 202 ? -0.774 32.531 6.43 1 85.69 202 GLY B O 1
ATOM 3988 N N . ARG B 1 203 ? -1.451 31.375 8.273 1 89.19 203 ARG B N 1
ATOM 3989 C CA . ARG B 1 203 ? -0.18 30.672 8.383 1 89.19 203 ARG B CA 1
ATOM 3990 C C . ARG B 1 203 ? -0.361 29.328 9.094 1 89.19 203 ARG B C 1
ATOM 3992 O O . ARG B 1 203 ? -1.359 29.109 9.789 1 89.19 203 ARG B O 1
ATOM 3999 N N . ASP B 1 204 ? 0.555 28.453 8.828 1 93.5 204 ASP B N 1
ATOM 4000 C CA . ASP B 1 204 ? 0.701 27.234 9.633 1 93.5 204 ASP B CA 1
ATOM 4001 C C . ASP B 1 204 ? 2.156 27.016 10.039 1 93.5 204 ASP B C 1
ATOM 4003 O O . ASP B 1 204 ? 3.021 27.844 9.734 1 93.5 204 ASP B O 1
ATOM 4007 N N . ILE B 1 205 ? 2.369 26.094 10.875 1 95.69 205 ILE B N 1
ATOM 4008 C CA . ILE B 1 205 ? 3.689 25.781 11.414 1 95.69 205 ILE B CA 1
ATOM 4009 C C . ILE B 1 205 ? 4.191 24.469 10.844 1 95.69 205 ILE B C 1
ATOM 4011 O O . ILE B 1 205 ? 3.43 23.5 10.742 1 95.69 205 ILE B O 1
ATOM 4015 N N . ARG B 1 206 ? 5.43 24.453 10.406 1 97.31 206 ARG B N 1
ATOM 4016 C CA . ARG B 1 206 ? 6.156 23.219 10.156 1 97.31 206 ARG B CA 1
ATOM 4017 C C . ARG B 1 206 ? 7.227 22.984 11.219 1 97.31 206 ARG B C 1
ATOM 4019 O O . ARG B 1 206 ? 8.227 23.703 11.266 1 97.31 206 ARG B O 1
ATOM 4026 N N . ALA B 1 207 ? 6.973 22.016 12.016 1 98.5 207 ALA B N 1
ATOM 4027 C CA . ALA B 1 207 ? 7.984 21.562 12.969 1 98.5 207 ALA B CA 1
ATOM 4028 C C . ALA B 1 207 ? 8.789 20.391 12.406 1 98.5 207 ALA B C 1
ATOM 4030 O O . ALA B 1 207 ? 8.234 19.484 11.773 1 98.5 207 ALA B O 1
ATOM 4031 N N . PHE B 1 208 ? 10.07 20.391 12.578 1 98.81 208 PHE B N 1
ATOM 4032 C CA . PHE B 1 208 ? 10.938 19.312 12.141 1 98.81 208 PHE B CA 1
ATOM 4033 C C . PHE B 1 208 ? 11.375 18.453 13.32 1 98.81 208 PHE B C 1
ATOM 4035 O O . PHE B 1 208 ? 11.977 18.953 14.273 1 98.81 208 PHE B O 1
ATOM 4042 N N . VAL B 1 209 ? 11.016 17.203 13.266 1 98.94 209 VAL B N 1
ATOM 4043 C CA . VAL B 1 209 ? 11.312 16.266 14.344 1 98.94 209 VAL B CA 1
ATOM 4044 C C . VAL B 1 209 ? 12.359 15.25 13.875 1 98.94 209 VAL B C 1
ATOM 4046 O O . VAL B 1 209 ? 12.273 14.734 12.758 1 98.94 209 VAL B O 1
ATOM 4049 N N . VAL B 1 210 ? 13.391 14.969 14.672 1 98.88 210 VAL B N 1
ATOM 4050 C CA . VAL B 1 210 ? 14.375 13.914 14.445 1 98.88 210 VAL B CA 1
ATOM 4051 C C . VAL B 1 210 ? 14.562 13.109 15.727 1 98.88 210 VAL B C 1
ATOM 4053 O O . VAL B 1 210 ? 14.82 13.672 16.797 1 98.88 210 VAL B O 1
ATOM 4056 N N . GLY B 1 211 ? 14.414 11.836 15.625 1 98.5 211 GLY B N 1
ATOM 4057 C CA . GLY B 1 211 ? 14.617 10.984 16.781 1 98.5 211 GLY B CA 1
ATOM 4058 C C . GLY B 1 211 ? 13.703 11.328 17.953 1 98.5 211 GLY B C 1
ATOM 4059 O O . GLY B 1 211 ? 14.141 11.344 19.094 1 98.5 211 GLY B O 1
ATOM 4060 N N . GLY B 1 212 ? 12.547 11.812 17.641 1 98.56 212 GLY B N 1
ATOM 4061 C CA . GLY B 1 212 ? 11.562 12.086 18.656 1 98.56 212 GLY B CA 1
ATOM 4062 C C . GLY B 1 212 ? 11.688 13.477 19.25 1 98.56 212 GLY B C 1
ATOM 4063 O O . GLY B 1 212 ? 10.953 13.836 20.172 1 98.56 212 GLY B O 1
ATOM 4064 N N . LYS B 1 213 ? 12.578 14.266 18.719 1 98.69 213 LYS B N 1
ATOM 4065 C CA . LYS B 1 213 ? 12.797 15.609 19.266 1 98.69 213 LYS B CA 1
ATOM 4066 C C . LYS B 1 213 ? 12.562 16.672 18.188 1 98.69 213 LYS B C 1
ATOM 4068 O O . LYS B 1 213 ? 13.078 16.562 17.078 1 98.69 213 LYS B O 1
ATOM 4073 N N . ALA B 1 214 ? 11.812 17.688 18.516 1 98.81 214 ALA B N 1
ATOM 4074 C CA . ALA B 1 214 ? 11.648 18.828 17.609 1 98.81 214 ALA B CA 1
ATOM 4075 C C . ALA B 1 214 ? 12.906 19.688 17.594 1 98.81 214 ALA B C 1
ATOM 4077 O O . ALA B 1 214 ? 13.305 20.25 18.625 1 98.81 214 ALA B O 1
ATOM 4078 N N . ILE B 1 215 ? 13.523 19.859 16.469 1 98.62 215 ILE B N 1
ATOM 4079 C CA . ILE B 1 215 ? 14.82 20.531 16.422 1 98.62 215 ILE B CA 1
ATOM 4080 C C . ILE B 1 215 ? 14.656 21.953 15.898 1 98.62 215 ILE B C 1
ATOM 4082 O O . ILE B 1 215 ? 15.578 22.766 16 1 98.62 215 ILE B O 1
ATOM 4086 N N . GLY B 1 216 ? 13.516 22.25 15.297 1 98.12 216 GLY B N 1
ATOM 4087 C CA . GLY B 1 216 ? 13.195 23.562 14.758 1 98.12 216 GLY B CA 1
ATOM 4088 C C . GLY B 1 216 ? 11.82 23.625 14.117 1 98.12 216 GLY B C 1
ATOM 4089 O O . GLY B 1 216 ? 11.18 22.594 13.898 1 98.12 216 GLY B O 1
ATOM 4090 N N . ALA B 1 217 ? 11.383 24.875 13.875 1 98.25 217 ALA B N 1
ATOM 4091 C CA . ALA B 1 217 ? 10.0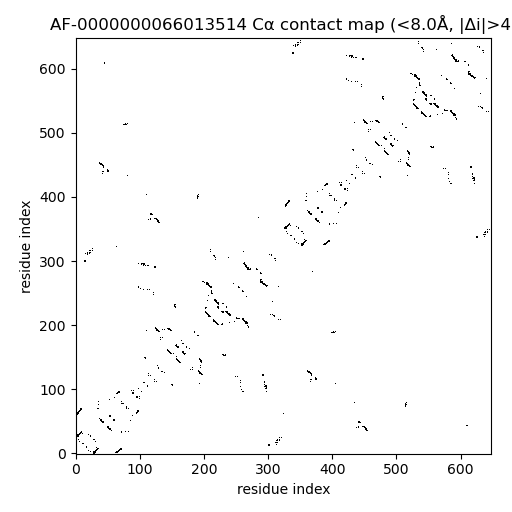86 25.078 13.242 1 98.25 217 ALA B CA 1
ATOM 4092 C C . ALA B 1 217 ? 10.062 26.391 12.461 1 98.25 217 ALA B C 1
ATOM 4094 O O . ALA B 1 217 ? 10.844 27.297 12.734 1 98.25 217 ALA B O 1
ATOM 4095 N N . ILE B 1 218 ? 9.211 26.422 11.477 1 97.06 218 ILE B N 1
ATOM 4096 C CA . ILE B 1 218 ? 9.031 27.641 10.688 1 97.06 218 ILE B CA 1
ATOM 4097 C C . ILE B 1 218 ? 7.539 27.906 10.5 1 97.06 218 ILE B C 1
ATOM 4099 O O . ILE B 1 218 ? 6.727 26.984 10.508 1 97.06 218 ILE B O 1
ATOM 4103 N N . TYR B 1 219 ? 7.207 29.156 10.414 1 94.31 219 TYR B N 1
ATOM 4104 C CA . TYR B 1 219 ? 5.898 29.547 9.906 1 94.31 219 TYR B CA 1
ATOM 4105 C C . TYR B 1 219 ? 5.855 29.484 8.391 1 94.31 219 TYR B C 1
ATOM 4107 O O . TYR B 1 219 ? 6.812 29.891 7.719 1 94.31 219 TYR B O 1
ATOM 4115 N N . ARG B 1 220 ? 4.809 28.938 7.855 1 91.94 220 ARG B N 1
ATOM 4116 C CA . ARG B 1 220 ? 4.531 29 6.426 1 91.94 220 ARG B CA 1
ATOM 4117 C C . ARG B 1 220 ? 3.316 29.875 6.137 1 91.94 220 ARG B C 1
ATOM 4119 O O . ARG B 1 220 ? 2.201 29.547 6.555 1 91.94 220 ARG B O 1
ATOM 4126 N N . LYS B 1 221 ? 3.555 30.875 5.48 1 88.94 221 LYS B N 1
ATOM 4127 C CA . LYS B 1 221 ? 2.5 31.859 5.219 1 88.94 221 LYS B CA 1
ATOM 4128 C C . LYS B 1 221 ? 1.962 31.719 3.799 1 88.94 221 LYS B C 1
ATOM 4130 O O . LYS B 1 221 ? 2.73 31.531 2.854 1 88.94 221 LYS B O 1
ATOM 4135 N N . ALA B 1 222 ? 0.679 31.812 3.725 1 83.44 222 ALA B N 1
ATOM 4136 C CA . ALA B 1 222 ? 0.034 31.734 2.416 1 83.44 222 ALA B CA 1
ATOM 4137 C C . ALA B 1 222 ? 0.401 32.938 1.546 1 83.44 222 ALA B C 1
ATOM 4139 O O . ALA B 1 222 ? 0.606 34.031 2.055 1 83.44 222 ALA B O 1
ATOM 4140 N N . ALA B 1 223 ? 0.451 32.656 0.266 1 78.75 223 ALA B N 1
ATOM 4141 C CA . ALA B 1 223 ? 0.6 33.75 -0.66 1 78.75 223 ALA B CA 1
ATOM 4142 C C . ALA B 1 223 ? -0.645 34.656 -0.656 1 78.75 223 ALA B C 1
ATOM 4144 O O . ALA B 1 223 ? -1.721 34.219 -0.237 1 78.75 223 ALA B O 1
ATOM 4145 N N . ALA B 1 224 ? -0.507 35.875 -1.066 1 75.06 224 ALA B N 1
ATOM 4146 C CA . ALA B 1 224 ? -1.641 36.781 -1.131 1 75.06 224 ALA B CA 1
ATOM 4147 C C . ALA B 1 224 ? -2.777 36.188 -1.964 1 75.06 224 ALA B C 1
ATOM 4149 O O . ALA B 1 224 ? -2.557 35.719 -3.086 1 75.06 224 ALA B O 1
ATOM 4150 N N . GLY B 1 225 ? -3.943 36.156 -1.382 1 76 225 GLY B N 1
ATOM 4151 C CA . GLY B 1 225 ? -5.113 35.688 -2.098 1 76 225 GLY B CA 1
ATOM 4152 C C . GLY B 1 225 ? -5.305 34.188 -1.969 1 76 225 GLY B C 1
ATOM 4153 O O . GLY B 1 225 ? -6.332 33.656 -2.393 1 76 225 GLY B O 1
ATOM 4154 N N . SER B 1 226 ? -4.328 33.562 -1.37 1 77.88 226 SER B N 1
ATOM 4155 C CA . SER B 1 226 ? -4.434 32.125 -1.218 1 77.88 226 SER B CA 1
ATOM 4156 C C . SER B 1 226 ? -4.867 31.75 0.194 1 77.88 226 SER B C 1
ATOM 4158 O O . SER B 1 226 ? -4.641 32.5 1.142 1 77.88 226 SER B O 1
ATOM 4160 N N . TRP B 1 227 ? -5.559 30.656 0.26 1 77.94 227 TRP B N 1
ATOM 4161 C CA . TRP B 1 227 ? -5.98 30.188 1.576 1 77.94 227 TRP B CA 1
ATOM 4162 C C . TRP B 1 227 ? -5.227 28.938 1.98 1 77.94 227 TRP B C 1
ATOM 4164 O O . TRP B 1 227 ? -5.496 28.344 3.033 1 77.94 227 TRP B O 1
ATOM 4174 N N . VAL B 1 228 ? -4.316 28.484 1.129 1 79.44 228 VAL B N 1
ATOM 4175 C CA . VAL B 1 228 ? -3.445 27.359 1.436 1 79.44 228 VAL B CA 1
ATOM 4176 C C . VAL B 1 228 ? -2.051 27.859 1.799 1 79.44 228 VAL B C 1
ATOM 4178 O O . VAL B 1 228 ? -1.474 28.688 1.078 1 79.44 228 VAL B O 1
ATOM 4181 N N . ASN B 1 229 ? -1.548 27.359 2.951 1 76.5 229 ASN B N 1
ATOM 4182 C CA . ASN B 1 229 ? -0.275 27.812 3.5 1 76.5 229 ASN B CA 1
ATOM 4183 C C . ASN B 1 229 ? 0.876 26.906 3.076 1 76.5 229 ASN B C 1
ATOM 4185 O O . ASN B 1 229 ? 1.292 26.031 3.834 1 76.5 229 ASN B O 1
ATOM 4189 N N . ASN B 1 230 ? 1.368 27.078 1.796 1 73.38 230 ASN B N 1
ATOM 4190 C CA . ASN B 1 230 ? 2.432 26.234 1.272 1 73.38 230 ASN B CA 1
ATOM 4191 C C . ASN B 1 230 ? 3.555 27.062 0.65 1 73.38 230 ASN B C 1
ATOM 4193 O O . ASN B 1 230 ? 3.295 27.984 -0.125 1 73.38 230 ASN B O 1
ATOM 4197 N N . LEU B 1 231 ? 4.738 26.625 1.046 1 73.44 231 LEU B N 1
ATOM 4198 C CA . LEU B 1 231 ? 5.898 27.344 0.524 1 73.44 231 LEU B CA 1
ATOM 4199 C C . LEU B 1 231 ? 6.031 27.125 -0.981 1 73.44 231 LEU B C 1
ATOM 4201 O O . LEU B 1 231 ? 6.418 28.047 -1.706 1 73.44 231 LEU B O 1
ATOM 4205 N N . SER B 1 232 ? 5.707 25.969 -1.398 1 69.94 232 SER B N 1
ATOM 4206 C CA . SER B 1 232 ? 5.855 25.609 -2.809 1 69.94 232 SER B CA 1
ATOM 4207 C C . SER B 1 232 ? 4.902 26.422 -3.68 1 69.94 232 SER B C 1
ATOM 4209 O O . SER B 1 232 ? 5.078 26.5 -4.898 1 69.94 232 SER B O 1
ATOM 4211 N N . ARG B 1 233 ? 3.967 27.078 -2.979 1 68.25 233 ARG B N 1
ATOM 4212 C CA . ARG B 1 233 ? 2.98 27.859 -3.705 1 68.25 233 ARG B CA 1
ATOM 4213 C C . ARG B 1 233 ? 3.285 29.359 -3.592 1 68.25 233 ARG B C 1
ATOM 4215 O O . ARG B 1 233 ? 2.385 30.188 -3.701 1 68.25 233 ARG B O 1
ATOM 4222 N N . GLY B 1 234 ? 4.582 29.641 -3.242 1 68.5 234 GLY B N 1
ATOM 4223 C CA . GLY B 1 234 ? 5.004 31.031 -3.197 1 68.5 234 GLY B CA 1
ATOM 4224 C C . GLY B 1 234 ? 4.887 31.656 -1.815 1 68.5 234 GLY B C 1
ATOM 4225 O O . GLY B 1 234 ? 5.039 32.875 -1.655 1 68.5 234 GLY B O 1
ATOM 4226 N N . GLY B 1 235 ? 4.637 30.812 -0.852 1 71 235 GLY B N 1
ATOM 4227 C CA . GLY B 1 235 ? 4.598 31.312 0.514 1 71 235 GLY B CA 1
ATOM 4228 C C . GLY B 1 235 ? 5.969 31.672 1.06 1 71 235 GLY B C 1
ATOM 4229 O O . GLY B 1 235 ? 6.977 31.531 0.362 1 71 235 GLY B O 1
ATOM 4230 N N . SER B 1 236 ? 5.938 32.344 2.172 1 77.62 236 SER B N 1
ATOM 4231 C CA . SER B 1 236 ? 7.184 32.719 2.828 1 77.62 236 SER B CA 1
ATOM 4232 C C . SER B 1 236 ? 7.375 31.969 4.133 1 77.62 236 SER B C 1
ATOM 4234 O O . SER B 1 236 ? 6.434 31.359 4.645 1 77.62 236 SER B O 1
ATOM 4236 N N . ALA B 1 237 ? 8.578 31.875 4.527 1 81.12 237 ALA B N 1
ATOM 4237 C CA . ALA B 1 237 ? 8.914 31.188 5.762 1 81.12 237 ALA B CA 1
ATOM 4238 C C . ALA B 1 237 ? 9.578 32.125 6.762 1 81.12 237 ALA B C 1
ATOM 4240 O O . ALA B 1 237 ? 10.383 32.969 6.375 1 81.12 237 ALA B O 1
ATOM 4241 N N . ASP B 1 238 ? 9.102 32 8.039 1 89.12 238 ASP B N 1
ATOM 4242 C CA . ASP B 1 238 ? 9.695 32.75 9.141 1 89.12 238 ASP B CA 1
ATOM 4243 C C . ASP B 1 238 ? 10.039 31.828 10.312 1 89.12 238 ASP B C 1
ATOM 4245 O O . ASP B 1 238 ? 9.516 30.719 10.391 1 89.12 238 ASP B O 1
ATOM 4249 N N . ARG B 1 239 ? 10.945 32.344 11.117 1 94.62 239 ARG B N 1
ATOM 4250 C CA . ARG B 1 239 ? 11.273 31.578 12.328 1 94.62 239 ARG B CA 1
ATOM 4251 C C . ARG B 1 239 ? 10.047 31.406 13.211 1 94.62 239 ARG B C 1
ATOM 4253 O O . ARG B 1 239 ? 9.242 32.312 13.359 1 94.62 239 ARG B O 1
ATOM 4260 N N . CYS B 1 240 ? 9.945 30.234 13.695 1 95.81 240 CYS B N 1
ATOM 4261 C CA . CYS B 1 240 ? 8.883 29.938 14.641 1 95.81 240 CYS B CA 1
ATOM 4262 C C . CYS B 1 240 ? 9.445 29.297 15.914 1 95.81 240 CYS B C 1
ATOM 4264 O O . CYS B 1 240 ? 10.25 28.375 15.844 1 95.81 240 CYS B O 1
ATOM 4266 N N . VAL B 1 241 ? 9.094 29.875 17.047 1 96.5 241 VAL B N 1
ATOM 4267 C CA . VAL B 1 241 ? 9.359 29.234 18.328 1 96.5 241 VAL B CA 1
ATOM 4268 C C . VAL B 1 241 ? 8.109 28.484 18.797 1 96.5 241 VAL B C 1
ATOM 4270 O O . VAL B 1 241 ? 7.062 29.094 19.031 1 96.5 241 VAL B O 1
ATOM 4273 N N . LEU B 1 242 ? 8.227 27.219 18.953 1 96.44 242 LEU B N 1
ATOM 4274 C CA . LEU B 1 242 ? 7.09 26.391 19.328 1 96.44 242 LEU B CA 1
ATOM 4275 C C . LEU B 1 242 ? 6.703 26.609 20.781 1 96.44 242 LEU B C 1
ATOM 4277 O O . LEU B 1 242 ? 7.57 26.641 21.656 1 96.44 242 LEU B O 1
ATOM 4281 N N . ALA B 1 243 ? 5.43 26.734 20.984 1 94.81 243 ALA B N 1
ATOM 4282 C CA . ALA B 1 243 ? 4.941 26.578 22.344 1 94.81 243 ALA B CA 1
ATOM 4283 C C . ALA B 1 243 ? 5.168 25.156 22.859 1 94.81 243 ALA B C 1
ATOM 4285 O O . ALA B 1 243 ? 5.363 24.234 22.062 1 94.81 243 ALA B O 1
ATOM 4286 N N . GLU B 1 244 ? 5.199 25.016 24.172 1 96.06 244 GLU B N 1
ATOM 4287 C CA . GLU B 1 244 ? 5.453 23.703 24.766 1 96.06 244 GLU B CA 1
ATOM 4288 C C . GLU B 1 244 ? 4.457 22.672 24.266 1 96.06 244 GLU B C 1
ATOM 4290 O O . GLU B 1 244 ? 4.84 21.547 23.906 1 96.06 244 GLU B O 1
ATOM 4295 N N . GLU B 1 245 ? 3.221 23.062 24.188 1 95.06 245 GLU B N 1
ATOM 4296 C CA . GLU B 1 245 ? 2.184 22.141 23.703 1 95.06 245 GLU B CA 1
ATOM 4297 C C . GLU B 1 245 ? 2.41 21.766 22.25 1 95.06 245 GLU B C 1
ATOM 4299 O O . GLU B 1 245 ? 2.221 20.594 21.875 1 95.06 245 GLU B O 1
ATOM 4304 N N . GLN B 1 246 ? 2.832 22.672 21.453 1 96.94 246 GLN B N 1
ATOM 4305 C CA . GLN B 1 246 ? 3.105 22.422 20.047 1 96.94 246 GLN B CA 1
ATOM 4306 C C . GLN B 1 246 ? 4.285 21.469 19.875 1 96.94 246 GLN B C 1
ATOM 4308 O O . GLN B 1 246 ? 4.254 20.562 19.031 1 96.94 246 GLN B O 1
ATOM 4313 N N . LYS B 1 247 ? 5.242 21.719 20.719 1 98.12 247 LYS B N 1
ATOM 4314 C CA . LYS B 1 247 ? 6.402 20.828 20.719 1 98.12 247 LYS B CA 1
ATOM 4315 C C . LYS B 1 247 ? 6.004 19.391 21.062 1 98.12 247 LYS B C 1
ATOM 4317 O O . LYS B 1 247 ? 6.383 18.453 20.375 1 98.12 247 LYS B O 1
ATOM 4322 N N . GLU B 1 248 ? 5.242 19.297 22.062 1 98.12 248 GLU B N 1
ATOM 4323 C CA . GLU B 1 248 ? 4.809 17.984 22.531 1 98.12 248 GLU B CA 1
ATOM 4324 C C . GLU B 1 248 ? 4 17.25 21.469 1 98.12 248 GLU B C 1
ATOM 4326 O O . GLU B 1 248 ? 4.246 16.062 21.188 1 98.12 248 GLU B O 1
ATOM 4331 N N . ILE B 1 249 ? 3.055 17.922 20.828 1 97.44 249 ILE B N 1
ATOM 4332 C CA . ILE B 1 249 ? 2.205 17.219 19.875 1 97.44 249 ILE B CA 1
ATOM 4333 C C . ILE B 1 249 ? 3.01 16.891 18.625 1 97.44 249 ILE B C 1
ATOM 4335 O O . ILE B 1 249 ? 2.768 15.859 17.984 1 97.44 249 ILE B O 1
ATOM 4339 N N . ALA B 1 250 ? 3.994 17.734 18.25 1 98.75 250 ALA B N 1
ATOM 4340 C CA . ALA B 1 250 ? 4.844 17.422 17.109 1 98.75 250 ALA B CA 1
ATOM 4341 C C . ALA B 1 250 ? 5.645 16.141 17.344 1 98.75 250 ALA B C 1
ATOM 4343 O O . ALA B 1 250 ? 5.688 15.266 16.469 1 98.75 250 ALA B O 1
ATOM 4344 N N . GLU B 1 251 ? 6.234 16.078 18.5 1 98.88 251 GLU B N 1
ATOM 4345 C CA . GLU B 1 251 ? 7.066 14.93 18.828 1 98.88 251 GLU B CA 1
ATOM 4346 C C . GLU B 1 251 ? 6.23 13.656 18.938 1 98.88 251 GLU B C 1
ATOM 4348 O O . GLU B 1 251 ? 6.613 12.617 18.406 1 98.88 251 GLU B O 1
ATOM 4353 N N . LYS B 1 252 ? 5.051 13.719 19.516 1 98.75 252 LYS B N 1
ATOM 4354 C CA . LYS B 1 252 ? 4.168 12.562 19.656 1 98.75 252 LYS B CA 1
ATOM 4355 C C . LYS B 1 252 ? 3.602 12.148 18.297 1 98.75 252 LYS B C 1
ATOM 4357 O O . LYS B 1 252 ? 3.361 10.969 18.047 1 98.75 252 LYS B O 1
ATOM 4362 N N . ALA B 1 253 ? 3.398 13.133 17.406 1 98.88 253 ALA B N 1
ATOM 4363 C CA . ALA B 1 253 ? 2.906 12.844 16.062 1 98.88 253 ALA B CA 1
ATOM 4364 C C . ALA B 1 253 ? 3.912 12 15.281 1 98.88 253 ALA B C 1
ATOM 4366 O O . ALA B 1 253 ? 3.539 11.016 14.641 1 98.88 253 ALA B O 1
ATOM 4367 N N . ALA B 1 254 ? 5.188 12.383 15.375 1 98.88 254 ALA B N 1
ATOM 4368 C CA . ALA B 1 254 ? 6.238 11.617 14.711 1 98.88 254 ALA B CA 1
ATOM 4369 C C . ALA B 1 254 ? 6.266 10.172 15.203 1 98.88 254 ALA B C 1
ATOM 4371 O O . ALA B 1 254 ? 6.375 9.242 14.406 1 98.88 254 ALA B O 1
ATOM 4372 N N . LEU B 1 255 ? 6.086 10.055 16.484 1 98.75 255 LEU B N 1
ATOM 4373 C CA . LEU B 1 255 ? 6.074 8.727 17.094 1 98.75 255 LEU B CA 1
ATOM 4374 C C . LEU B 1 255 ? 4.867 7.922 16.625 1 98.75 255 LEU B C 1
ATOM 4376 O O . LEU B 1 255 ? 5 6.754 16.266 1 98.75 255 LEU B O 1
ATOM 4380 N N . ALA B 1 256 ? 3.709 8.555 16.609 1 98.62 256 ALA B N 1
ATOM 4381 C CA . ALA B 1 256 ? 2.463 7.875 16.266 1 98.62 256 ALA B CA 1
ATOM 4382 C C . ALA B 1 256 ? 2.504 7.344 14.836 1 98.62 256 ALA B C 1
ATOM 4384 O O . ALA B 1 256 ? 1.96 6.277 14.547 1 98.62 256 ALA B O 1
ATOM 4385 N N . VAL B 1 257 ? 3.176 8.031 13.953 1 98.75 257 VAL B N 1
ATOM 4386 C CA . VAL B 1 257 ? 3.236 7.672 12.547 1 98.75 257 VAL B CA 1
ATOM 4387 C C . VAL B 1 257 ? 4.422 6.738 12.297 1 98.75 257 VAL B C 1
ATOM 4389 O O . VAL B 1 257 ? 4.477 6.055 11.273 1 98.75 257 VAL B O 1
ATOM 4392 N N . GLY B 1 258 ? 5.402 6.711 13.172 1 98.75 258 GLY B N 1
ATOM 4393 C CA . GLY B 1 258 ? 6.527 5.789 13.125 1 98.75 258 GLY B CA 1
ATOM 4394 C C . GLY B 1 258 ? 7.742 6.371 12.43 1 98.75 258 GLY B C 1
ATOM 4395 O O . GLY B 1 258 ? 8.617 5.633 11.977 1 98.75 258 GLY B O 1
ATOM 4396 N N . THR B 1 259 ? 7.867 7.68 12.344 1 98.81 259 THR B N 1
ATOM 4397 C CA . THR B 1 259 ? 8.953 8.305 11.602 1 98.81 259 THR B CA 1
ATOM 4398 C C . THR B 1 259 ? 10.148 8.578 12.508 1 98.81 259 THR B C 1
ATOM 4400 O O . THR B 1 259 ? 9.977 8.945 13.672 1 98.81 259 THR B O 1
ATOM 4403 N N . THR B 1 260 ? 11.32 8.383 11.969 1 98.75 260 THR B N 1
ATOM 4404 C CA . THR B 1 260 ? 12.547 8.805 12.633 1 98.75 260 THR B CA 1
ATOM 4405 C C . THR B 1 260 ? 12.758 10.305 12.469 1 98.75 260 THR B C 1
ATOM 4407 O O . THR B 1 260 ? 13.203 10.984 13.406 1 98.75 260 THR B O 1
ATOM 4410 N N . PHE B 1 261 ? 12.492 10.789 11.297 1 98.88 261 PHE B N 1
ATOM 4411 C CA . PHE B 1 261 ? 12.469 12.227 11.047 1 98.88 261 PHE B CA 1
ATOM 4412 C C . PHE B 1 261 ? 11.234 12.617 10.242 1 98.88 261 PHE B C 1
ATOM 4414 O O . PHE B 1 261 ? 10.781 11.852 9.391 1 98.88 261 PHE B O 1
ATOM 4421 N N . ALA B 1 262 ? 10.68 13.797 10.516 1 98.81 262 ALA B N 1
ATOM 4422 C CA . ALA B 1 262 ? 9.414 14.18 9.883 1 98.81 262 ALA B CA 1
ATOM 4423 C C . ALA B 1 262 ? 9.188 15.688 9.984 1 98.81 262 ALA B C 1
ATOM 4425 O O . ALA B 1 262 ? 9.758 16.359 10.844 1 98.81 262 ALA B O 1
ATOM 4426 N N . GLY B 1 263 ? 8.516 16.203 9.039 1 98.5 263 GLY B N 1
ATOM 4427 C CA . GLY B 1 263 ? 7.883 17.5 9.156 1 98.5 263 GLY B CA 1
ATOM 4428 C C . GLY B 1 263 ? 6.438 17.422 9.617 1 98.5 263 GLY B C 1
ATOM 4429 O O . GLY B 1 263 ? 5.609 16.781 8.977 1 98.5 263 GLY B O 1
ATOM 4430 N N . ILE B 1 264 ? 6.168 18.078 10.727 1 98.69 264 ILE B N 1
ATOM 4431 C CA . ILE B 1 264 ? 4.812 18.094 11.273 1 98.69 264 ILE B CA 1
ATOM 4432 C C . ILE B 1 264 ? 4.148 19.438 10.992 1 98.69 264 ILE B C 1
ATOM 4434 O O . ILE B 1 264 ? 4.617 20.484 11.453 1 98.69 264 ILE B O 1
ATOM 4438 N N . ASP B 1 265 ? 3.102 19.422 10.219 1 97.44 265 ASP B N 1
ATOM 4439 C CA . ASP B 1 265 ? 2.348 20.625 9.93 1 97.44 265 ASP B CA 1
ATOM 4440 C C . ASP B 1 265 ? 1.245 20.859 10.961 1 97.44 265 ASP B C 1
ATOM 4442 O O . ASP B 1 265 ? 0.37 20 11.141 1 97.44 265 ASP B O 1
ATOM 4446 N N . ILE B 1 266 ? 1.304 21.953 11.609 1 97.12 266 ILE B N 1
ATOM 4447 C CA . ILE B 1 266 ? 0.4 22.312 12.703 1 97.12 266 ILE B CA 1
ATOM 4448 C C . ILE B 1 266 ? -0.322 23.609 12.375 1 97.12 266 ILE B C 1
ATOM 4450 O O . ILE B 1 266 ? 0.297 24.578 11.906 1 97.12 266 ILE B O 1
ATOM 4454 N N . ILE B 1 267 ? -1.575 23.656 12.523 1 95.06 267 ILE B N 1
ATOM 4455 C CA . ILE B 1 267 ? -2.355 24.875 12.328 1 95.06 267 ILE B CA 1
ATOM 4456 C C . ILE B 1 267 ? -2.824 25.406 13.68 1 95.06 267 ILE B C 1
ATOM 4458 O O . ILE B 1 267 ? -3.289 24.656 14.531 1 95.06 267 ILE B O 1
ATOM 4462 N N . GLU B 1 268 ? -2.629 26.719 13.727 1 90 268 GLU B N 1
ATOM 4463 C CA . GLU B 1 268 ? -3.066 27.375 14.953 1 90 268 GLU B CA 1
ATOM 4464 C C . GLU B 1 268 ? -4.516 27.844 14.844 1 90 268 GLU B C 1
ATOM 4466 O O . GLU B 1 268 ? -4.953 28.281 13.781 1 90 268 GLU B O 1
ATOM 4471 N N . GLY B 1 269 ? -5.445 27.5 15.758 1 80.75 269 GLY B N 1
ATOM 4472 C CA . GLY B 1 269 ? -6.816 27.984 15.781 1 80.75 269 GLY B CA 1
ATOM 4473 C C . GLY B 1 269 ? -6.914 29.5 15.844 1 80.75 269 GLY B C 1
ATOM 4474 O O . GLY B 1 269 ? -5.898 30.188 15.914 1 80.75 269 GLY B O 1
ATOM 4475 N N . ALA B 1 270 ? -8.094 30.156 15.445 1 64.75 270 ALA B N 1
ATOM 4476 C CA . ALA B 1 270 ? -8.344 31.594 15.359 1 64.75 270 ALA B CA 1
ATOM 4477 C C . ALA B 1 270 ? -7.844 32.312 16.609 1 64.75 270 ALA B C 1
ATOM 4479 O O . ALA B 1 270 ? -7.379 33.469 16.531 1 64.75 270 ALA B O 1
ATOM 4480 N N . LYS B 1 271 ? -8.047 31.859 17.828 1 57.75 271 LYS B N 1
ATOM 4481 C CA . LYS B 1 271 ? -7.773 32.688 19.016 1 57.75 271 LYS B CA 1
ATOM 4482 C C . LYS B 1 271 ? -6.273 32.875 19.203 1 57.75 271 LYS B C 1
ATOM 4484 O O . LYS B 1 271 ? -5.852 33.719 20 1 57.75 271 LYS B O 1
ATOM 4489 N N . ALA B 1 272 ? -5.422 32 18.688 1 50.88 272 ALA B N 1
ATOM 4490 C CA . ALA B 1 272 ? -4 32.188 18.984 1 50.88 272 ALA B CA 1
ATOM 4491 C C . ALA B 1 272 ? -3.5 33.531 18.531 1 50.88 272 ALA B C 1
ATOM 4493 O O . ALA B 1 272 ? -2.398 33.969 18.906 1 50.88 272 ALA B O 1
ATOM 4494 N N . GLN B 1 273 ? -4.203 34.188 17.625 1 43.69 273 GLN B N 1
ATOM 4495 C CA . GLN B 1 273 ? -3.678 35.438 17.109 1 43.69 273 GLN B CA 1
ATOM 4496 C C . GLN B 1 273 ? -3.783 36.531 18.156 1 43.69 273 GLN B C 1
ATOM 4498 O O . GLN B 1 273 ? -3.223 37.625 17.969 1 43.69 273 GLN B O 1
ATOM 4503 N N . THR B 1 274 ? -4.906 36.5 19 1 38.66 274 THR B N 1
ATOM 4504 C CA . THR B 1 274 ? -4.949 37.75 19.766 1 38.66 274 THR B CA 1
ATOM 4505 C C . THR B 1 274 ? -3.875 37.75 20.844 1 38.66 274 THR B C 1
ATOM 4507 O O . THR B 1 274 ? -3.697 36.75 21.562 1 38.66 274 THR B O 1
ATOM 4510 N N . GLY B 1 275 ? -2.684 38.219 20.672 1 36.03 275 GLY B N 1
ATOM 4511 C CA . GLY B 1 275 ? -1.575 38.531 21.547 1 36.03 275 GLY B CA 1
ATOM 4512 C C . GLY B 1 275 ? -1.965 38.531 23.016 1 36.03 275 GLY B C 1
ATOM 4513 O O . GLY B 1 275 ? -1.19 38.969 23.875 1 36.03 275 GLY B O 1
ATOM 4514 N N . ASN B 1 276 ? -3.246 38.812 23.375 1 33.78 276 ASN B N 1
ATOM 4515 C CA . ASN B 1 276 ? -3.508 39.062 24.781 1 33.78 276 ASN B CA 1
ATOM 4516 C C . ASN B 1 276 ? -3.359 37.781 25.609 1 33.78 276 ASN B C 1
ATOM 4518 O O . ASN B 1 276 ? -4.137 36.844 25.453 1 33.78 276 ASN B O 1
ATOM 4522 N N . GLU B 1 277 ? -2.141 37.469 26.125 1 36.28 277 GLU B N 1
ATOM 4523 C CA . GLU B 1 277 ? -1.525 36.5 27.047 1 36.28 277 GLU B CA 1
ATOM 4524 C C . GLU B 1 277 ? -2.479 36.125 28.172 1 36.28 277 GLU B C 1
ATOM 4526 O O . GLU B 1 277 ? -2.162 35.281 29 1 36.28 277 GLU B O 1
ATOM 4531 N N . ASN B 1 278 ? -3.408 37.125 28.594 1 33.53 278 ASN B N 1
ATOM 4532 C CA . ASN B 1 278 ? -3.906 37 29.953 1 33.53 278 ASN B CA 1
ATOM 4533 C C . ASN B 1 278 ? -4.82 35.781 30.109 1 33.53 278 ASN B C 1
ATOM 4535 O O . ASN B 1 278 ? -5.266 35.469 31.219 1 33.53 278 ASN B O 1
ATOM 4539 N N . LYS B 1 279 ? -5.93 35.719 29.359 1 38.38 279 LYS B N 1
ATOM 4540 C CA . LYS B 1 279 ? -6.859 34.781 29.984 1 38.38 279 LYS B CA 1
ATOM 4541 C C . LYS B 1 279 ? -6.355 33.344 29.859 1 38.38 279 LYS B C 1
ATOM 4543 O O . LYS B 1 279 ? -6.121 32.875 28.766 1 38.38 279 LYS B O 1
ATOM 4548 N N . LYS B 1 280 ? -5.789 32.75 30.812 1 37.19 280 LYS B N 1
ATOM 4549 C CA . LYS B 1 280 ? -5.238 31.469 31.297 1 37.19 280 LYS B CA 1
ATOM 4550 C C . LYS B 1 280 ? -6.031 30.281 30.75 1 37.19 280 LYS B C 1
ATOM 4552 O O . LYS B 1 280 ? -5.566 29.141 30.812 1 37.19 280 LYS B O 1
ATOM 4557 N N . THR B 1 281 ? -7.379 30.266 31.109 1 34.5 281 THR B N 1
ATOM 4558 C CA . THR B 1 281 ? -8.016 28.953 31.094 1 34.5 281 THR B CA 1
ATOM 4559 C C . THR B 1 281 ? -8.164 28.438 29.656 1 34.5 281 THR B C 1
ATOM 4561 O O . THR B 1 281 ? -9.078 28.844 28.938 1 34.5 281 THR B O 1
ATOM 4564 N N . GLU B 1 282 ? -7.129 28.328 28.844 1 37.28 282 GLU B N 1
ATOM 4565 C CA . GLU B 1 282 ? -7.152 27.719 27.516 1 37.28 282 GLU B CA 1
ATOM 4566 C C . GLU B 1 282 ? -7.988 26.438 27.516 1 37.28 282 GLU B C 1
ATOM 4568 O O . GLU B 1 282 ? -7.668 25.484 28.234 1 37.28 282 GLU B O 1
ATOM 4573 N N . ASP B 1 283 ? -9.398 26.531 27.531 1 37.56 283 ASP B N 1
ATOM 4574 C CA . ASP B 1 283 ? -10.258 25.344 27.516 1 37.56 283 ASP B CA 1
ATOM 4575 C C . ASP B 1 283 ? -9.719 24.281 26.562 1 37.56 283 ASP B C 1
ATOM 4577 O O . ASP B 1 283 ? -9.68 24.484 25.344 1 37.56 283 ASP B O 1
ATOM 4581 N N . LYS B 1 284 ? -8.773 23.531 26.891 1 42.09 284 LYS B N 1
ATOM 4582 C CA . LYS B 1 284 ? -8.25 22.312 26.266 1 42.09 284 LYS B CA 1
ATOM 4583 C C . LYS B 1 284 ? -9.312 21.641 25.406 1 42.09 284 LYS B C 1
ATOM 4585 O O . LYS B 1 284 ? -8.992 20.781 24.578 1 42.09 284 LYS B O 1
ATOM 4590 N N . SER B 1 285 ? -10.5 21.672 25.797 1 38.31 285 SER B N 1
ATOM 4591 C CA . SER B 1 285 ? -11.617 20.953 25.172 1 38.31 285 SER B CA 1
ATOM 4592 C C . SER B 1 285 ? -12.117 21.688 23.938 1 38.31 285 SER B C 1
ATOM 4594 O O . SER B 1 285 ? -12.836 21.109 23.125 1 38.31 285 SER B O 1
ATOM 4596 N N . THR B 1 286 ? -12.32 23.031 23.875 1 38 286 THR B N 1
ATOM 4597 C CA . THR B 1 286 ? -13.148 23.891 23.047 1 38 286 THR B CA 1
ATOM 4598 C C . THR B 1 286 ? -12.422 24.266 21.766 1 38 286 THR B C 1
ATOM 4600 O O . THR B 1 286 ? -12.773 25.25 21.109 1 38 286 THR B O 1
ATOM 4603 N N . GLY B 1 287 ? -11.867 23.438 20.891 1 47.25 287 GLY B N 1
ATOM 4604 C CA . GLY B 1 287 ? -11.625 23.703 19.484 1 47.25 287 GLY B CA 1
ATOM 4605 C C . GLY B 1 287 ? -10.469 24.656 19.234 1 47.25 287 GLY B C 1
ATOM 4606 O O . GLY B 1 287 ? -10.18 25 18.094 1 47.25 287 GLY B O 1
ATOM 4607 N N . GLN B 1 288 ? -10.016 25.438 20.25 1 55.22 288 GLN B N 1
ATOM 4608 C CA . GLN B 1 288 ? -9.188 26.609 20.031 1 55.22 288 GLN B CA 1
ATOM 4609 C C . GLN B 1 288 ? -7.707 26.25 20 1 55.22 288 GLN B C 1
ATOM 4611 O O . GLN B 1 288 ? -6.855 27.094 19.734 1 55.22 288 GLN B O 1
ATOM 4616 N N . GLY B 1 289 ? -7.32 25.016 20.094 1 80.44 289 GLY B N 1
ATOM 4617 C CA . GLY B 1 289 ? -5.898 24.719 20.188 1 80.44 289 GLY B CA 1
ATOM 4618 C C . GLY B 1 289 ? -5.312 24.234 18.875 1 80.44 289 GLY B C 1
ATOM 4619 O O . GLY B 1 289 ? -6.008 24.172 17.859 1 80.44 289 GLY B O 1
ATOM 4620 N N . SER B 1 290 ? -4.035 24.141 18.828 1 92.31 290 SER B N 1
ATOM 4621 C CA . SER B 1 290 ? -3.293 23.672 17.672 1 92.31 290 SER B CA 1
ATOM 4622 C C . SER B 1 290 ? -3.777 22.281 17.234 1 92.31 290 SER B C 1
ATOM 4624 O O . SER B 1 290 ? -4.137 21.453 18.062 1 92.31 290 SER B O 1
ATOM 4626 N N . ARG B 1 291 ? -3.951 22.109 15.969 1 95.94 291 ARG B N 1
ATOM 4627 C CA . ARG B 1 291 ? -4.277 20.828 15.375 1 95.94 291 ARG B CA 1
ATOM 4628 C C . ARG B 1 291 ? -3.199 20.391 14.391 1 95.94 291 ARG B C 1
ATOM 4630 O O . ARG B 1 291 ? -2.578 21.219 13.727 1 95.94 291 ARG B O 1
ATOM 4637 N N . ILE B 1 292 ? -2.969 19.125 14.32 1 97.81 292 ILE B N 1
ATOM 4638 C CA . ILE B 1 292 ? -2.02 18.578 13.352 1 97.81 292 ILE B CA 1
ATOM 4639 C C . ILE B 1 292 ? -2.715 18.375 12.016 1 97.81 292 ILE B C 1
ATOM 4641 O O . ILE B 1 292 ? -3.75 17.703 11.938 1 97.81 292 ILE B O 1
ATOM 4645 N N . LEU B 1 293 ? -2.135 18.875 10.961 1 96.12 293 LEU B N 1
ATOM 4646 C CA . LEU B 1 293 ? -2.73 18.781 9.633 1 96.12 293 LEU B CA 1
ATOM 4647 C C . LEU B 1 293 ? -2.146 17.609 8.852 1 96.12 293 LEU B C 1
ATOM 4649 O O . LEU B 1 293 ? -2.867 16.922 8.125 1 96.12 293 LEU B O 1
ATOM 4653 N N . GLU B 1 294 ? -0.854 17.438 9 1 96.94 294 GLU B N 1
ATOM 4654 C CA . GLU B 1 294 ? -0.144 16.469 8.164 1 96.94 294 GLU B CA 1
ATOM 4655 C C . GLU B 1 294 ? 1.21 16.109 8.766 1 96.94 294 GLU B C 1
ATOM 4657 O O . GLU B 1 294 ? 1.804 16.906 9.5 1 96.94 294 GLU B O 1
ATOM 4662 N N . VAL B 1 295 ? 1.601 14.922 8.555 1 98.38 295 VAL B N 1
ATOM 4663 C CA . VAL B 1 295 ? 2.961 14.469 8.828 1 98.38 295 VAL B CA 1
ATOM 4664 C C . VAL B 1 295 ? 3.68 14.172 7.512 1 98.38 295 VAL B C 1
ATOM 4666 O O . VAL B 1 295 ? 3.193 13.383 6.695 1 98.38 295 VAL B O 1
ATOM 4669 N N . ASN B 1 296 ? 4.793 14.805 7.309 1 97.38 296 ASN B N 1
ATOM 4670 C CA . ASN B 1 296 ? 5.625 14.539 6.141 1 97.38 296 ASN B CA 1
ATOM 4671 C C . ASN B 1 296 ? 6.781 13.609 6.477 1 97.38 296 ASN B C 1
ATOM 4673 O O . ASN B 1 296 ? 7.625 13.93 7.316 1 97.38 296 ASN B O 1
ATOM 4677 N N . GLY B 1 297 ? 6.82 12.5 5.754 1 98.19 297 GLY B N 1
ATOM 4678 C CA . GLY B 1 297 ? 7.777 11.453 6.082 1 98.19 297 GLY B CA 1
ATOM 4679 C C . GLY B 1 297 ? 9.109 11.617 5.367 1 98.19 297 GLY B C 1
ATOM 4680 O O . GLY B 1 297 ? 10.078 10.922 5.684 1 98.19 297 GLY B O 1
ATOM 4681 N N . THR B 1 298 ? 9.203 12.516 4.371 1 97.75 298 THR B N 1
ATOM 4682 C CA . THR B 1 298 ? 10.453 12.797 3.668 1 97.75 298 THR B CA 1
ATOM 4683 C C . THR B 1 298 ? 10.625 14.297 3.455 1 97.75 298 THR B C 1
ATOM 4685 O O . THR B 1 298 ? 10.828 14.75 2.326 1 97.75 298 THR B O 1
ATOM 4688 N N . PRO B 1 299 ? 10.625 15.023 4.484 1 96.62 299 PRO B N 1
ATOM 4689 C CA . PRO B 1 299 ? 10.602 16.484 4.391 1 96.62 299 PRO B CA 1
ATOM 4690 C C . PRO B 1 299 ? 11.953 17.062 3.953 1 96.62 299 PRO B C 1
ATOM 4692 O O . PRO B 1 299 ? 13 16.469 4.223 1 96.62 299 PRO B O 1
ATOM 4695 N N . SER B 1 300 ? 11.891 18.219 3.342 1 95.75 300 SER B N 1
ATOM 4696 C CA . SER B 1 300 ? 13.102 19 3.121 1 95.75 300 SER B CA 1
ATOM 4697 C C . SER B 1 300 ? 13.547 19.703 4.395 1 95.75 300 SER B C 1
ATOM 4699 O O . SER B 1 300 ? 12.711 20.219 5.148 1 95.75 300 SER B O 1
ATOM 4701 N N . GLY B 1 301 ? 14.852 19.75 4.598 1 96.5 301 GLY B N 1
ATOM 4702 C CA . GLY B 1 301 ? 15.398 20.469 5.734 1 96.5 301 GLY B CA 1
ATOM 4703 C C . GLY B 1 301 ? 15.797 21.906 5.406 1 96.5 301 GLY B C 1
ATOM 4704 O O . GLY B 1 301 ? 16.203 22.656 6.293 1 96.5 301 GLY B O 1
ATOM 4705 N N . LYS B 1 302 ? 15.586 22.328 4.16 1 96 302 LYS B N 1
ATOM 4706 C CA . LYS B 1 302 ? 16.094 23.609 3.688 1 96 302 LYS B CA 1
ATOM 4707 C C . LYS B 1 302 ? 15.438 24.766 4.422 1 96 302 LYS B C 1
ATOM 4709 O O . LYS B 1 302 ? 16.109 25.719 4.809 1 96 302 LYS B O 1
ATOM 4714 N N . GLY B 1 303 ? 14.148 24.703 4.617 1 94.25 303 GLY B N 1
ATOM 4715 C CA . GLY B 1 303 ? 13.445 25.766 5.301 1 94.25 303 GLY B CA 1
ATOM 4716 C C . GLY B 1 303 ? 13.953 26.016 6.711 1 94.25 303 GLY B C 1
ATOM 4717 O O . GLY B 1 303 ? 14.148 27.156 7.113 1 94.25 303 GLY B O 1
ATOM 4718 N N . ILE B 1 304 ? 14.195 24.969 7.457 1 97.19 304 ILE B N 1
ATOM 4719 C CA . ILE B 1 304 ? 14.703 25.062 8.82 1 97.19 304 ILE B CA 1
ATOM 4720 C C . ILE B 1 304 ? 16.109 25.656 8.812 1 97.19 304 ILE B C 1
ATOM 4722 O O . ILE B 1 304 ? 16.422 26.547 9.602 1 97.19 304 ILE B O 1
ATOM 4726 N N . PHE B 1 305 ? 16.906 25.172 7.883 1 97.5 305 PHE B N 1
ATOM 4727 C CA . PHE B 1 305 ? 18.281 25.641 7.766 1 97.5 305 PHE B CA 1
ATOM 4728 C C . PHE B 1 305 ? 18.297 27.141 7.43 1 97.5 305 PHE B C 1
ATOM 4730 O O . PHE B 1 305 ? 19.016 27.906 8.07 1 97.5 305 PHE B O 1
ATOM 4737 N N . ASP B 1 306 ? 17.516 27.547 6.465 1 95.81 306 ASP B N 1
ATOM 4738 C CA . ASP B 1 306 ? 17.484 28.953 6.027 1 95.81 306 ASP B CA 1
ATOM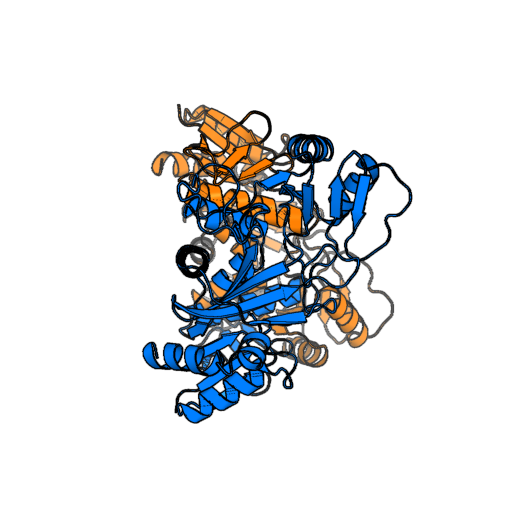 4739 C C . ASP B 1 306 ? 17.047 29.875 7.16 1 95.81 306 ASP B C 1
ATOM 4741 O O . ASP B 1 306 ? 17.594 30.969 7.32 1 95.81 306 ASP B O 1
ATOM 4745 N N . ALA B 1 307 ? 16.125 29.406 7.957 1 95.44 307 ALA B N 1
ATOM 4746 C CA . ALA B 1 307 ? 15.523 30.25 8.992 1 95.44 307 ALA B CA 1
ATOM 4747 C C . ALA B 1 307 ? 16.391 30.281 10.25 1 95.44 307 ALA B C 1
ATOM 4749 O O . ALA B 1 307 ? 16.531 31.328 10.883 1 95.44 307 ALA B O 1
ATOM 4750 N N . TRP B 1 308 ? 16.984 29.078 10.594 1 97.19 308 TRP B N 1
ATOM 4751 C CA . TRP B 1 308 ? 17.578 28.969 11.922 1 97.19 308 TRP B CA 1
ATOM 4752 C C . TRP B 1 308 ? 19.062 28.672 11.836 1 97.19 308 TRP B C 1
ATOM 4754 O O . TRP B 1 308 ? 19.781 28.781 12.836 1 97.19 308 TRP B O 1
ATOM 4764 N N . GLY B 1 309 ? 19.562 28.281 10.688 1 97 309 GLY B N 1
ATOM 4765 C CA . GLY B 1 309 ? 20.922 27.781 10.57 1 97 309 GLY B CA 1
ATOM 4766 C C . GLY B 1 309 ? 21.078 26.375 11.102 1 97 309 GLY B C 1
ATOM 4767 O O . GLY B 1 309 ? 22.203 25.859 11.164 1 97 309 GLY B O 1
ATOM 4768 N N . ILE B 1 310 ? 19.984 25.766 11.477 1 97.94 310 ILE B N 1
ATOM 4769 C CA . ILE B 1 310 ? 19.984 24.375 11.953 1 97.94 310 ILE B CA 1
ATOM 4770 C C . ILE B 1 310 ? 19.922 23.422 10.766 1 97.94 310 ILE B C 1
ATOM 4772 O O . ILE B 1 310 ? 19.016 23.516 9.938 1 97.94 310 ILE B O 1
ATOM 4776 N N . ASN B 1 311 ? 20.859 22.531 10.641 1 98.44 311 ASN B N 1
ATOM 4777 C CA . ASN B 1 311 ? 20.906 21.562 9.555 1 98.44 311 ASN B CA 1
ATOM 4778 C C . ASN B 1 311 ? 20.312 20.219 9.984 1 98.44 311 ASN B C 1
ATOM 4780 O O . ASN B 1 311 ? 20.969 19.438 10.68 1 98.44 311 ASN B O 1
ATOM 4784 N N . PRO B 1 312 ? 19.094 19.875 9.594 1 98.62 312 PRO B N 1
ATOM 4785 C CA . PRO B 1 312 ? 18.469 18.625 10.016 1 98.62 312 PRO B CA 1
ATOM 4786 C C . PRO B 1 312 ? 19.297 17.391 9.641 1 98.62 312 PRO B C 1
ATOM 4788 O O . PRO B 1 312 ? 19.25 16.375 10.344 1 98.62 312 PRO B O 1
ATOM 4791 N N . ALA B 1 313 ? 20.078 17.422 8.578 1 98.75 313 ALA B N 1
ATOM 4792 C CA . ALA B 1 313 ? 20.875 16.297 8.117 1 98.75 313 ALA B CA 1
ATOM 4793 C C . ALA B 1 313 ? 21.875 15.859 9.188 1 98.75 313 ALA B C 1
ATOM 4795 O O . ALA B 1 313 ? 22.141 14.664 9.352 1 98.75 313 ALA B O 1
ATOM 4796 N N . GLU B 1 314 ? 22.422 16.828 9.891 1 98.62 314 GLU B N 1
ATOM 4797 C CA . GLU B 1 314 ? 23.375 16.516 10.953 1 98.62 314 GLU B CA 1
ATOM 4798 C C . GLU B 1 314 ? 22.703 15.703 12.07 1 98.62 314 GLU B C 1
ATOM 4800 O O . GLU B 1 314 ? 23.281 14.742 12.578 1 98.62 314 GLU B O 1
ATOM 4805 N N . TYR B 1 315 ? 21.484 16.062 12.414 1 98.75 315 TYR B N 1
ATOM 4806 C CA . TYR B 1 315 ? 20.75 15.359 13.445 1 98.75 315 TYR B CA 1
ATOM 4807 C C . TYR B 1 315 ? 20.359 13.961 12.977 1 98.75 315 TYR B C 1
ATOM 4809 O O . TYR B 1 315 ? 20.438 13 13.75 1 98.75 315 TYR B O 1
ATOM 4817 N N . ILE B 1 316 ? 19.953 13.82 11.75 1 98.81 316 ILE B N 1
ATOM 4818 C CA . ILE B 1 316 ? 19.562 12.539 11.172 1 98.81 316 ILE B CA 1
ATOM 4819 C C . ILE B 1 316 ? 20.75 11.586 11.172 1 98.81 316 ILE B C 1
ATOM 4821 O O . ILE B 1 316 ? 20.625 10.43 11.578 1 98.81 316 ILE B O 1
ATOM 4825 N N . LEU B 1 317 ? 21.938 12.078 10.773 1 98.69 317 LEU B N 1
ATOM 4826 C CA . LEU B 1 317 ? 23.109 11.219 10.695 1 98.69 317 LEU B CA 1
ATOM 4827 C C . LEU B 1 317 ? 23.641 10.891 12.086 1 98.69 317 LEU B C 1
ATOM 4829 O O . LEU B 1 317 ? 24.188 9.812 12.312 1 98.69 317 LEU B O 1
ATOM 4833 N N . GLU B 1 318 ? 23.484 11.859 13 1 98.38 318 GLU B N 1
ATOM 4834 C CA . GLU B 1 318 ? 23.828 11.547 14.383 1 98.38 318 GLU B CA 1
ATOM 4835 C C . GLU B 1 318 ? 22.953 10.414 14.922 1 98.38 318 GLU B C 1
ATOM 4837 O O . GLU B 1 318 ? 23.453 9.5 15.578 1 98.38 318 GLU B O 1
ATOM 4842 N N . TYR B 1 319 ? 21.688 10.5 14.648 1 98.56 319 TYR B N 1
ATOM 4843 C CA . TYR B 1 319 ? 20.781 9.43 15.039 1 98.56 319 TYR B CA 1
ATOM 4844 C C . TYR B 1 319 ? 21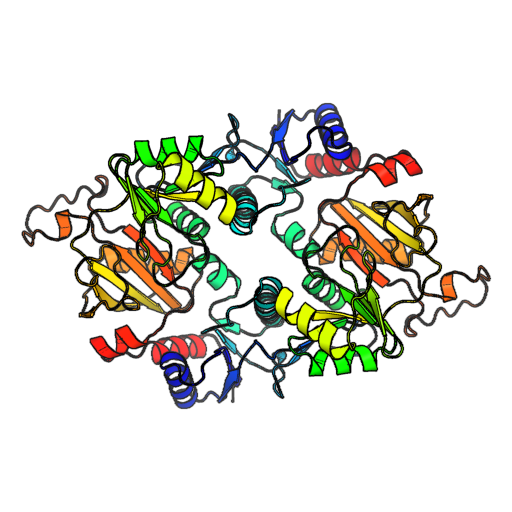.203 8.102 14.422 1 98.56 319 TYR B C 1
ATOM 4846 O O . TYR B 1 319 ? 21.266 7.082 15.109 1 98.56 319 TYR B O 1
ATOM 4854 N N . LEU B 1 320 ? 21.484 8.133 13.117 1 98.19 320 LEU B N 1
ATOM 4855 C CA . LEU B 1 320 ? 21.891 6.93 12.391 1 98.19 320 LEU B CA 1
ATOM 4856 C C . LEU B 1 320 ? 23.172 6.344 12.977 1 98.19 320 LEU B C 1
ATOM 4858 O O . LEU B 1 320 ? 23.297 5.125 13.117 1 98.19 320 LEU B O 1
ATOM 4862 N N . GLN B 1 321 ? 24.094 7.191 13.336 1 97.25 321 GLN B N 1
ATOM 4863 C CA . GLN B 1 321 ? 25.359 6.758 13.938 1 97.25 321 GLN B CA 1
ATOM 4864 C C . GLN B 1 321 ? 25.109 6.004 15.242 1 97.25 321 GLN B C 1
ATOM 4866 O O . GLN B 1 321 ? 25.797 5.012 15.523 1 97.25 321 GLN B O 1
ATOM 4871 N N . ASN B 1 322 ? 24.156 6.418 15.953 1 96.81 322 ASN B N 1
ATOM 4872 C CA . ASN B 1 322 ? 23.859 5.832 17.266 1 96.81 322 ASN B CA 1
ATOM 4873 C C . ASN B 1 322 ? 23.219 4.449 17.125 1 96.81 322 ASN B C 1
ATOM 4875 O O . ASN B 1 322 ? 23.328 3.619 18.031 1 96.81 322 ASN B O 1
ATOM 4879 N N . ILE B 1 323 ? 22.594 4.172 16.016 1 95.06 323 ILE B N 1
ATOM 4880 C CA . ILE B 1 323 ? 21.875 2.908 15.945 1 95.06 323 ILE B CA 1
ATOM 4881 C C . ILE B 1 323 ? 22.672 1.905 15.109 1 95.06 323 ILE B C 1
ATOM 4883 O O . ILE B 1 323 ? 22.328 0.723 15.055 1 95.06 323 ILE B O 1
ATOM 4887 N N . LEU B 1 324 ? 23.594 2.398 14.328 1 93.75 324 LEU B N 1
ATOM 4888 C CA . LEU B 1 324 ? 24.422 1.493 13.547 1 93.75 324 LEU B CA 1
ATOM 4889 C C . LEU B 1 324 ? 25.625 1.032 14.367 1 93.75 324 LEU B C 1
ATOM 4891 O O . LEU B 1 324 ? 26.172 -0.056 14.133 1 93.75 324 LEU B O 1
#

Nearest PDB structures (foldseek):
  7qyr-assembly2_E  TM=8.479E-01  e=7.934E-25  Pseudomonas aeruginosa PAO1
  7qys-assembly1_D  TM=8.654E-01  e=6.631E-24  Pseudomonas syringae pv. tomato str. DC3000
  7qyr-assembly2_G  TM=8.336E-01  e=6.631E-24  Pseudomonas aeruginosa PAO1
  4iwx-assembly1_A  TM=8.751E-01  e=1.080E-22  Escherichia coli K-12
  3vpc-assembly1_D  TM=8.574E-01  e=2.377E-22  Sulfurisphaera tokodaii

Solvent-accessible surface area (backbone atoms only — not comparable to full-atom values): 33656 Å² total; per-residue (Å²): 120,54,33,32,35,37,29,32,73,56,81,79,36,65,48,59,46,42,36,44,52,35,28,46,75,73,57,37,45,63,40,86,32,43,54,64,57,29,36,38,40,39,34,45,78,68,60,95,67,31,59,47,46,31,42,80,90,42,54,58,80,73,29,53,27,34,39,51,57,35,72,57,85,73,29,64,55,26,42,51,48,49,47,48,52,48,46,51,38,38,74,71,65,28,44,48,40,41,34,55,65,17,35,49,34,25,49,30,48,62,59,34,51,50,39,34,23,71,70,71,34,51,39,57,47,32,41,37,28,47,46,59,68,55,44,51,52,51,36,60,70,52,49,36,19,32,37,42,59,48,77,58,60,82,66,50,69,25,33,36,36,42,89,82,38,61,47,44,65,73,52,81,64,68,92,73,54,51,69,56,51,45,45,52,48,32,66,66,28,32,33,49,42,34,29,43,55,74,57,45,89,54,42,29,33,39,35,35,30,44,77,63,37,67,79,45,32,28,31,22,26,29,28,90,92,47,91,58,54,30,55,88,63,64,20,50,75,41,75,39,83,74,50,71,69,54,43,50,52,44,22,51,44,33,56,53,47,53,35,47,41,29,29,32,31,33,36,46,21,61,63,70,67,58,78,71,80,70,80,71,82,68,60,85,75,67,78,49,56,66,25,48,76,48,49,33,37,50,56,76,36,54,68,42,24,74,60,69,70,46,58,53,36,51,55,50,45,50,53,50,60,73,75,105,120,54,33,33,34,35,29,33,73,57,81,79,37,65,46,60,47,42,36,44,54,35,28,46,74,72,57,38,46,63,39,84,33,45,56,64,56,29,35,38,38,36,33,48,78,56,74,93,66,30,59,48,47,30,41,78,90,40,53,58,78,73,31,54,28,35,39,50,56,35,71,56,87,74,30,64,55,26,42,52,47,48,47,48,50,49,47,52,37,39,75,72,66,28,43,48,41,39,34,57,65,17,35,49,34,27,48,29,46,62,59,35,52,51,39,33,23,71,69,70,36,53,39,58,47,31,39,36,31,46,46,59,70,56,43,51,51,51,38,59,71,50,49,35,18,33,38,42,60,48,78,58,63,82,67,50,68,27,32,37,37,44,90,83,37,62,46,45,66,74,52,80,65,67,92,73,53,53,67,54,51,46,45,53,49,31,67,66,30,33,34,46,43,35,29,44,55,73,57,46,89,54,43,29,34,40,34,36,28,45,77,61,37,65,81,47,33,29,32,22,26,30,28,92,94,48,92,56,54,30,54,89,64,65,21,50,76,41,74,38,83,72,50,71,68,54,44,51,51,44,23,50,44,35,55,54,46,53,34,46,40,30,30,31,31,34,35,48,22,62,64,70,68,57,78,72,80,70,81,72,80,69,62,85,74,68,77,52,55,66,25,47,76,47,48,34,37,50,56,76,37,55,66,43,25,75,59,69,70,47,58,52,37,50,56,50,45,51,53,50,59,74,73,106

pLDDT: mean 91.28, std 14.16, range [33.28, 98.94]

Sequence (648 aa):
MKKIGIAITDPEDWTARALITAAKEKGFFPFILDLRIAEVSISSKTSEPATLFKAGEILLSDLDALIVRDVGAGAFEGVSFRFDILRELEAGGVTVMNSPEAIQNAANKYHASYLLARAGLPVPETVAVQSVEAALRAASGFGDAVIKPVFGYKGKDIARVKDGEIRFSDRKTGPGTVEEILEKLLEERGMLYIQEFIENPGRDIRAFVVGGKAIGAIYRKAAAGSWVNNLSRGGSADRCVLAEEQKEIAEKAALAVGTTFAGIDIIEGAKAQTGNENKKTEDKSTGQGSRILEVNGTPSGKGIFDAWGINPAEYILEYLQNILMKKIGIAITDPEDWTARALITAAKEKGFFPFILDLRIAEVSISSKTSEPATLFKAGEILLSDLDALIVRDVGAGAFEGVSFRFDILRELEAGGVTVMNSPEAIQNAANKYHASYLLARAGLPVPETVAVQSVEAALRAASGFGDAVIKPVFGYKGKDIARVKDGEIRFSDRKTGPGTVEEILEKLLEERGMLYIQEFIENPGRDIRAFVVGGKAIGAIYRKAAAGSWVNNLSRGGSADRCVLAEEQKEIAEKAALAVGTTFAGIDIIEGAKAQTGNENKKTEDKSTGQGSRILEVNGTPSGKGIFDAWGINPAEYILEYLQNIL

Foldseek 3Di:
DAEEEEEDPDCPAPLNVLLCVLCVVVPYHYDYFALLQKDKDAADPDDPPRMFIDGVPDTLLRHQEYEYQDNDDDDDVSSVVSLVVQQVSVVSNYHYAPRSQLQVCQQFQVNLQVLLVVLVAFAFDKDKFQDLVVVVVVLVVLQWKKWDARRDDQQAQIWIDHPFDIQGQPDGDDDDGPSVVVVVVSVVRRMIIMGRDFDAPQWKKKFKDAQLFTPFMWIFGDDPPGSDRGVVNVTDIAGDDDDPVRRNSQSVSCVSSRHRIKIWIKGAHPVVPPPPPPPPPPVPPPSGGIHTRGIRRNDRCVRRCVHPVDSVSNRNVVVVVVVD/DAEEEEEDPDCPAPLNVLLCVLCVVVPYHYDYFALLQKDKDAQPPDDPDRMFIDGVPDTLLRHQEYEYQDNDDDDDVSSVVSLVVQQVSVVSNYHYAPRSQLQVCQQFQVNLQVLLVVLVAFAFDKDKFQDLVVVVVVLVVLQWKKWDARRDDQQAQIWIDHPFDIQGQPDGDDDDGPSVVVVVVSVVRRMIIMGRDFDAPQWKKKFKDAQLFTPFMWIFGDDPPGSDRGVVNVTDIAGDDDDPVRRNSVSVSCVSSRHRIKIWIKGAHPVVPPPPPPDPPPVPPPSGGIHTRGIRRNDGCVRRCVHPVDNVSNRNVVVVVVVD

Radius of gyration: 26.54 Å; Cα contacts (8 Å, |Δi|>4): 1442; chains: 2; bounding box: 60×84×66 Å